Protein AF-A0A257XAN6-F1 (afdb_monomer_lite)

Structure (mmCIF, N/CA/C/O backbone):
data_AF-A0A257XAN6-F1
#
_entry.id   AF-A0A257XAN6-F1
#
loop_
_atom_site.group_PDB
_atom_site.id
_atom_site.type_symbol
_atom_site.label_atom_id
_atom_site.label_alt_id
_atom_site.label_comp_id
_atom_site.label_asym_id
_atom_site.label_entity_id
_atom_site.label_seq_id
_atom_site.pdbx_PDB_ins_code
_atom_site.Cartn_x
_atom_site.Cartn_y
_atom_site.Cartn_z
_atom_site.occupancy
_atom_site.B_iso_or_equiv
_atom_site.auth_seq_id
_atom_site.auth_comp_id
_atom_site.auth_asym_id
_atom_site.auth_atom_id
_atom_site.pdbx_PDB_model_num
ATOM 1 N N . ALA A 1 1 ? 48.485 -15.448 13.677 1.00 29.69 1 ALA A N 1
ATOM 2 C CA . ALA A 1 1 ? 48.080 -14.573 14.797 1.00 29.69 1 ALA A CA 1
ATOM 3 C C . ALA A 1 1 ? 47.395 -13.347 14.202 1.00 29.69 1 ALA A C 1
ATOM 5 O O . ALA A 1 1 ? 47.838 -12.894 13.157 1.00 29.69 1 ALA A O 1
ATOM 6 N N . GLY A 1 2 ? 46.255 -12.957 14.774 1.00 31.42 2 GLY A N 1
ATOM 7 C CA . GLY A 1 2 ? 45.125 -12.312 14.095 1.00 31.42 2 GLY A CA 1
ATOM 8 C C . GLY A 1 2 ? 45.386 -10.984 13.381 1.00 31.42 2 GLY A C 1
ATOM 9 O O . GLY A 1 2 ? 46.049 -10.097 13.910 1.00 31.42 2 GLY A O 1
ATOM 10 N N . ALA A 1 3 ? 44.774 -10.857 12.202 1.00 26.64 3 ALA A N 1
ATOM 11 C CA . ALA A 1 3 ? 44.503 -9.588 11.547 1.00 26.64 3 ALA A CA 1
ATOM 12 C C . ALA A 1 3 ? 43.087 -9.138 11.937 1.00 26.64 3 ALA A C 1
ATOM 14 O O . ALA A 1 3 ? 42.135 -9.912 11.844 1.00 26.64 3 ALA A O 1
ATOM 15 N N . HIS A 1 4 ? 42.993 -7.905 12.428 1.00 28.72 4 HIS A N 1
ATOM 16 C CA . HIS A 1 4 ? 41.747 -7.206 12.709 1.00 28.72 4 HIS A CA 1
ATOM 17 C C . HIS A 1 4 ? 41.040 -6.858 11.393 1.00 28.72 4 HIS A C 1
ATOM 19 O O . HIS A 1 4 ? 41.657 -6.295 10.491 1.00 28.72 4 HIS A O 1
ATOM 25 N N . ASP A 1 5 ? 39.762 -7.217 11.308 1.00 34.12 5 ASP A N 1
ATOM 26 C CA . ASP A 1 5 ? 38.887 -7.017 10.154 1.00 34.12 5 ASP A CA 1
ATOM 27 C C . ASP A 1 5 ? 37.925 -5.859 10.462 1.00 34.12 5 ASP A C 1
ATOM 29 O O . ASP A 1 5 ? 36.905 -6.032 11.134 1.00 34.12 5 ASP A O 1
ATOM 33 N N . ASP A 1 6 ? 38.298 -4.654 10.031 1.00 30.48 6 ASP A N 1
ATOM 34 C CA . ASP A 1 6 ? 37.463 -3.456 10.110 1.00 30.48 6 ASP A CA 1
ATOM 35 C C . ASP A 1 6 ? 36.665 -3.304 8.805 1.00 30.48 6 ASP A C 1
ATOM 37 O O . ASP A 1 6 ? 37.135 -2.732 7.825 1.00 30.48 6 ASP A O 1
ATOM 41 N N . GLY A 1 7 ? 35.433 -3.819 8.805 1.00 32.09 7 GLY A N 1
ATOM 42 C CA . GLY A 1 7 ? 34.214 -3.083 8.426 1.00 32.09 7 GLY A CA 1
ATOM 43 C C . GLY A 1 7 ? 34.087 -2.364 7.073 1.00 32.09 7 GLY A C 1
ATOM 44 O O . GLY A 1 7 ? 33.087 -1.679 6.877 1.00 32.09 7 GLY A O 1
ATOM 45 N N . HIS A 1 8 ? 35.007 -2.515 6.125 1.00 29.38 8 HIS A N 1
ATOM 46 C CA . HIS A 1 8 ? 34.833 -2.076 4.742 1.00 29.38 8 HIS A CA 1
ATOM 47 C C . HIS A 1 8 ? 34.900 -3.296 3.830 1.00 29.38 8 HIS A C 1
ATOM 49 O O . HIS A 1 8 ? 35.955 -3.906 3.684 1.00 29.38 8 HIS A O 1
ATOM 55 N N . ILE A 1 9 ? 33.793 -3.637 3.163 1.00 35.91 9 ILE A N 1
ATOM 56 C CA . ILE A 1 9 ? 33.814 -4.615 2.069 1.00 35.91 9 ILE A CA 1
ATOM 57 C C . ILE A 1 9 ? 34.640 -4.010 0.920 1.00 35.91 9 ILE A C 1
ATOM 59 O O . ILE A 1 9 ? 34.123 -3.344 0.028 1.00 35.91 9 ILE A O 1
ATOM 63 N N . ARG A 1 10 ? 35.955 -4.232 0.957 1.00 45.22 10 ARG A N 1
ATOM 64 C CA . ARG A 1 10 ? 36.808 -4.351 -0.222 1.00 45.22 10 ARG A CA 1
ATOM 65 C C . ARG A 1 10 ? 37.057 -5.835 -0.428 1.00 45.22 10 ARG A C 1
ATOM 67 O O . ARG A 1 10 ? 37.973 -6.400 0.155 1.00 45.22 10 ARG A O 1
ATOM 74 N N . ILE A 1 11 ? 36.293 -6.443 -1.324 1.00 40.50 11 ILE A N 1
ATOM 75 C CA . ILE A 1 11 ? 36.810 -7.576 -2.088 1.00 40.50 11 ILE A CA 1
ATOM 76 C C . ILE A 1 11 ? 36.794 -7.149 -3.551 1.00 40.50 11 ILE A C 1
ATOM 78 O O . ILE A 1 11 ? 35.955 -7.554 -4.342 1.00 40.50 11 ILE A O 1
ATOM 82 N N . LEU A 1 12 ? 37.753 -6.290 -3.902 1.00 40.47 12 LEU A N 1
ATOM 83 C CA . LEU A 1 12 ? 38.371 -6.386 -5.215 1.00 40.47 12 LEU A CA 1
ATOM 84 C C . LEU A 1 12 ? 39.349 -7.562 -5.110 1.00 40.47 12 LEU A C 1
ATOM 86 O O . LEU A 1 12 ? 40.529 -7.370 -4.819 1.00 40.47 12 LEU A O 1
ATOM 90 N N . ARG A 1 13 ? 38.862 -8.799 -5.264 1.00 39.97 13 ARG A N 1
ATOM 91 C CA . ARG A 1 13 ? 39.770 -9.899 -5.588 1.00 39.97 13 ARG A CA 1
ATOM 92 C C . ARG A 1 13 ? 40.109 -9.704 -7.061 1.00 39.97 13 ARG A C 1
ATOM 94 O O . ARG A 1 13 ? 39.372 -10.145 -7.932 1.00 39.97 13 ARG A O 1
ATOM 101 N N . ILE A 1 14 ? 41.240 -9.058 -7.346 1.00 43.09 14 ILE A N 1
ATOM 102 C CA . ILE A 1 14 ? 41.960 -9.336 -8.593 1.00 43.09 14 ILE A CA 1
ATOM 103 C C . ILE A 1 14 ? 42.581 -10.723 -8.394 1.00 43.09 14 ILE A C 1
ATOM 105 O O . ILE A 1 14 ? 43.783 -10.872 -8.195 1.00 43.09 14 ILE A O 1
ATOM 109 N N . ALA A 1 15 ? 41.742 -11.757 -8.321 1.00 42.91 15 ALA A N 1
ATOM 110 C CA . ALA A 1 15 ? 42.213 -13.090 -8.612 1.00 42.91 15 ALA A CA 1
ATOM 111 C C . ALA A 1 15 ? 42.361 -13.085 -10.126 1.00 42.91 15 ALA A C 1
ATOM 113 O O . ALA A 1 15 ? 41.382 -13.241 -10.848 1.00 42.91 15 ALA A O 1
ATOM 114 N N . GLY A 1 16 ? 43.569 -12.795 -10.607 1.00 39.75 16 GLY A N 1
ATOM 115 C CA . GLY A 1 16 ? 43.889 -13.086 -11.988 1.00 39.75 16 GLY A CA 1
ATOM 116 C C . GLY A 1 16 ? 43.693 -14.584 -12.182 1.00 39.75 16 GLY A C 1
ATOM 117 O O . GLY A 1 16 ? 44.602 -15.364 -11.917 1.00 39.75 16 GLY A O 1
ATOM 118 N N . ASN A 1 17 ? 42.514 -14.995 -12.659 1.00 44.66 17 ASN A N 1
ATOM 119 C CA . ASN A 1 17 ? 42.446 -16.155 -13.536 1.00 44.66 17 ASN A CA 1
ATOM 120 C C . ASN A 1 17 ? 43.490 -15.883 -14.623 1.00 44.66 17 ASN A C 1
ATOM 122 O O . ASN A 1 17 ? 43.640 -14.722 -15.004 1.00 44.66 17 ASN A O 1
ATOM 126 N N . GLY A 1 18 ? 44.256 -16.885 -15.058 1.00 50.75 18 GLY A N 1
ATOM 127 C CA . GLY A 1 18 ? 45.495 -16.740 -15.851 1.00 50.75 18 GLY A CA 1
ATOM 128 C C . GLY A 1 18 ? 45.429 -15.944 -17.175 1.00 50.75 18 GLY A C 1
ATOM 129 O O . GLY A 1 18 ? 46.373 -15.990 -17.951 1.00 50.75 18 GLY A O 1
ATOM 130 N N . THR A 1 19 ? 44.338 -15.221 -17.427 1.00 57.00 19 THR A N 1
ATOM 131 C CA . THR A 1 19 ? 44.007 -14.314 -18.528 1.00 57.00 19 THR A CA 1
ATOM 132 C C . THR A 1 19 ? 43.848 -12.831 -18.119 1.00 57.00 19 THR A C 1
ATOM 134 O O . THR A 1 19 ? 43.706 -11.992 -19.002 1.00 57.00 19 THR A O 1
ATOM 137 N N . GLY A 1 20 ? 43.883 -12.466 -16.825 1.00 69.38 20 GLY A N 1
ATOM 138 C CA . GLY A 1 20 ? 43.840 -11.061 -16.361 1.00 69.38 20 GLY A CA 1
ATOM 139 C C . GLY A 1 20 ? 42.443 -10.435 -16.185 1.00 69.38 20 GLY A C 1
ATOM 140 O O . GLY A 1 20 ? 42.334 -9.212 -16.116 1.00 69.38 20 GLY A O 1
ATOM 141 N N . GLN A 1 21 ? 41.384 -11.247 -16.106 1.00 83.94 21 GLN A N 1
ATOM 142 C CA . GLN A 1 21 ? 39.997 -10.779 -15.946 1.00 83.94 21 GLN A CA 1
ATOM 143 C C . GLN A 1 21 ? 39.641 -10.456 -14.483 1.00 83.94 21 GLN A C 1
ATOM 145 O O . GLN A 1 21 ? 40.182 -11.050 -13.550 1.00 83.94 21 GLN A O 1
ATOM 150 N N . LEU A 1 22 ? 38.687 -9.546 -14.285 1.00 85.62 22 LEU A N 1
ATOM 151 C CA . LEU A 1 22 ? 38.092 -9.188 -13.000 1.00 85.62 22 LEU A CA 1
ATOM 152 C C . LEU A 1 22 ? 36.936 -10.137 -12.655 1.00 85.62 22 LEU A C 1
ATOM 154 O O . LEU A 1 22 ? 36.041 -10.361 -13.466 1.00 85.62 22 LEU A O 1
ATOM 158 N N . GLU A 1 23 ? 36.919 -10.649 -11.425 1.00 89.75 23 GLU A N 1
ATOM 159 C CA . GLU A 1 23 ? 35.791 -11.408 -10.886 1.00 89.75 23 GLU A CA 1
ATOM 160 C C . GLU A 1 23 ? 34.970 -10.531 -9.932 1.00 89.75 23 GLU A C 1
ATOM 162 O O . GLU A 1 23 ? 35.456 -10.092 -8.888 1.00 89.75 23 GLU A O 1
ATOM 167 N N . MET A 1 24 ? 33.714 -10.268 -10.297 1.00 90.12 24 MET A N 1
ATOM 168 C CA . MET A 1 24 ? 32.764 -9.522 -9.470 1.00 90.12 24 MET A CA 1
ATOM 169 C C . MET A 1 24 ? 31.645 -10.435 -8.993 1.00 90.12 24 MET A C 1
ATOM 171 O O . MET A 1 24 ? 30.855 -10.915 -9.796 1.00 90.12 24 MET A O 1
ATOM 175 N N . LEU A 1 25 ? 31.557 -10.652 -7.684 1.00 86.81 25 LEU A N 1
ATOM 176 C CA . LEU A 1 25 ? 30.533 -11.503 -7.088 1.00 86.81 25 LEU A CA 1
ATOM 177 C C . LEU A 1 25 ? 29.657 -10.669 -6.159 1.00 86.81 25 LEU A C 1
ATOM 179 O O . LEU A 1 25 ? 30.062 -10.274 -5.065 1.00 86.81 25 LEU A O 1
ATOM 183 N N . SER A 1 26 ? 28.432 -10.431 -6.599 1.00 82.62 26 SER A N 1
ATOM 184 C CA . SER A 1 26 ? 27.385 -9.815 -5.799 1.00 82.62 26 SER A CA 1
ATOM 185 C C . SER A 1 26 ? 26.788 -10.849 -4.855 1.00 82.62 26 SER A C 1
ATOM 187 O O . SER A 1 26 ? 26.396 -11.940 -5.269 1.00 82.62 26 SER A O 1
ATOM 189 N N . SER A 1 27 ? 26.685 -10.499 -3.575 1.00 66.19 27 SER A N 1
ATOM 190 C CA . SER A 1 27 ? 25.972 -11.299 -2.581 1.00 66.19 27 SER A CA 1
ATOM 191 C C . SER A 1 27 ? 25.298 -10.391 -1.555 1.00 66.19 27 SER A C 1
ATOM 193 O O . SER A 1 27 ? 25.796 -9.316 -1.226 1.00 66.19 27 SER A O 1
ATOM 195 N N . GLY A 1 28 ? 24.162 -10.831 -1.022 1.00 62.66 28 GLY A N 1
ATOM 196 C CA . GLY A 1 28 ? 23.519 -10.167 0.109 1.00 62.66 28 GLY A CA 1
ATOM 197 C C . GLY A 1 28 ? 22.770 -8.877 -0.236 1.00 62.66 28 GLY A C 1
ATOM 198 O O . GLY A 1 28 ? 22.041 -8.797 -1.221 1.00 62.66 28 GLY A O 1
ATOM 199 N N . SER A 1 29 ? 22.882 -7.889 0.658 1.00 67.94 29 SER A N 1
ATOM 200 C CA . SER A 1 29 ? 22.068 -6.667 0.677 1.00 67.94 29 SER A CA 1
ATOM 201 C C . SER A 1 29 ? 22.490 -5.601 -0.334 1.00 67.94 29 SER A C 1
ATOM 203 O O . SER A 1 29 ? 21.774 -4.612 -0.459 1.00 67.94 29 SER A O 1
ATOM 205 N N . GLN A 1 30 ? 23.615 -5.761 -1.037 1.00 81.44 30 GLN A N 1
ATOM 206 C CA . GLN A 1 30 ? 24.118 -4.852 -2.075 1.00 81.44 30 GLN A CA 1
ATOM 207 C C . GLN A 1 30 ? 24.835 -5.657 -3.169 1.00 81.44 30 GLN A C 1
ATOM 209 O O . GLN A 1 30 ? 25.469 -6.671 -2.892 1.00 81.44 30 GLN A O 1
ATOM 214 N N . MET A 1 31 ? 24.748 -5.199 -4.414 1.00 87.25 31 MET A N 1
ATOM 215 C CA . MET A 1 31 ? 25.455 -5.761 -5.563 1.00 87.25 31 MET A CA 1
ATOM 216 C C . MET A 1 31 ? 26.828 -5.111 -5.752 1.00 87.25 31 MET A C 1
ATOM 218 O O . MET A 1 31 ?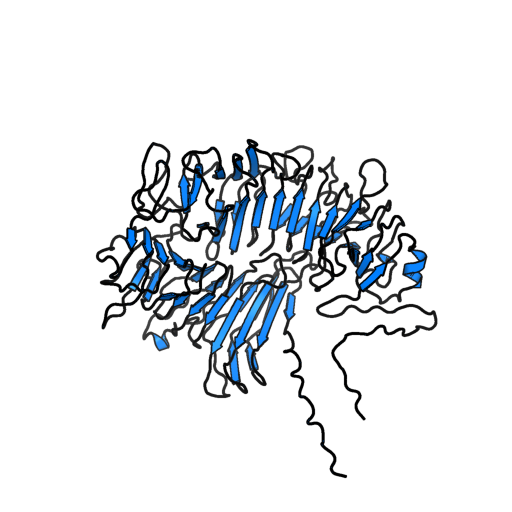 27.048 -3.961 -5.370 1.00 87.25 31 MET A O 1
ATOM 222 N N . SER A 1 32 ? 27.763 -5.818 -6.381 1.00 90.19 32 SER A N 1
ATOM 223 C CA . SER A 1 32 ? 29.028 -5.230 -6.821 1.00 90.19 32 SER A CA 1
ATOM 224 C C . SER A 1 32 ? 28.770 -4.185 -7.914 1.00 90.19 32 SER A C 1
ATOM 226 O O . SER A 1 32 ? 27.924 -4.391 -8.779 1.00 90.19 32 SER A O 1
ATOM 228 N N . LEU A 1 33 ? 29.489 -3.061 -7.889 1.00 90.88 33 LEU A N 1
ATOM 229 C CA . LEU A 1 33 ? 29.314 -1.958 -8.842 1.00 90.88 33 LEU A CA 1
ATOM 230 C C . LEU A 1 33 ? 30.589 -1.747 -9.660 1.00 90.88 33 LEU A C 1
ATOM 232 O O . LEU A 1 33 ? 31.654 -1.510 -9.091 1.00 90.88 33 LEU A O 1
ATOM 236 N N . PHE A 1 34 ? 30.458 -1.762 -10.984 1.00 92.94 34 PHE A N 1
ATOM 237 C CA . PHE A 1 34 ? 31.485 -1.328 -11.921 1.00 92.94 34 PHE A CA 1
ATOM 238 C C . PHE A 1 34 ? 31.079 0.016 -12.521 1.00 92.94 34 PHE A C 1
ATOM 240 O O . PHE A 1 34 ? 29.974 0.153 -13.038 1.00 92.94 34 PHE A O 1
ATOM 247 N N . ARG A 1 35 ? 31.954 1.020 -12.438 1.00 91.94 35 ARG A N 1
ATOM 248 C CA . ARG A 1 35 ? 31.677 2.381 -12.920 1.00 91.94 35 ARG A CA 1
ATOM 249 C C . ARG A 1 35 ? 32.266 2.554 -14.317 1.00 91.94 35 ARG A C 1
ATOM 251 O O . ARG A 1 35 ? 33.432 2.233 -14.528 1.00 91.94 35 ARG A O 1
ATOM 258 N N . MET A 1 36 ? 31.473 3.083 -15.243 1.00 92.56 36 MET A N 1
ATOM 259 C CA . MET A 1 36 ? 31.844 3.335 -16.637 1.00 92.56 36 MET A CA 1
ATOM 260 C C . MET A 1 36 ? 31.980 4.849 -16.867 1.00 92.56 36 MET A C 1
ATOM 262 O O . MET A 1 36 ? 31.014 5.496 -17.283 1.00 92.56 36 MET A O 1
ATOM 266 N N . PRO A 1 37 ? 33.152 5.444 -16.564 1.00 89.38 37 PRO A N 1
ATOM 267 C CA . PRO A 1 37 ? 33.345 6.897 -16.573 1.00 89.38 37 PRO A CA 1
ATOM 268 C C . PRO A 1 37 ? 33.349 7.540 -17.965 1.00 89.38 37 PRO A C 1
ATOM 270 O O . PRO A 1 37 ? 33.316 8.763 -18.075 1.00 89.38 37 PRO A O 1
ATOM 273 N N . SER A 1 38 ? 33.418 6.749 -19.036 1.00 87.56 38 SER A N 1
ATOM 274 C CA . SER A 1 38 ? 33.465 7.244 -20.411 1.00 87.56 38 SER A CA 1
ATOM 275 C C . SER A 1 38 ? 32.406 6.563 -21.275 1.00 87.56 38 SER A C 1
ATOM 277 O O . SER A 1 38 ? 32.022 5.423 -21.030 1.00 87.56 38 SER A O 1
ATOM 279 N N . GLY A 1 39 ? 31.958 7.236 -22.336 1.00 80.81 39 GLY A N 1
ATOM 280 C CA . GLY A 1 39 ? 31.105 6.617 -23.360 1.00 80.81 39 GLY A CA 1
ATOM 281 C C . GLY A 1 39 ? 31.861 5.660 -24.294 1.00 80.81 39 GLY A C 1
ATOM 282 O O . GLY A 1 39 ? 31.268 5.111 -25.215 1.00 80.81 39 GLY A O 1
ATOM 283 N N . ALA A 1 40 ? 33.171 5.471 -24.084 1.00 85.38 40 ALA A N 1
ATOM 284 C CA . ALA A 1 40 ? 34.053 4.711 -24.969 1.00 85.38 40 ALA A CA 1
ATOM 285 C C . ALA A 1 40 ? 34.150 3.214 -24.621 1.00 85.38 40 ALA A C 1
ATOM 287 O O . ALA A 1 40 ? 34.822 2.469 -25.331 1.00 85.38 40 ALA A O 1
ATOM 288 N N . PHE A 1 41 ? 33.503 2.754 -23.545 1.00 91.12 41 PHE A N 1
ATOM 289 C CA . PHE A 1 41 ? 33.459 1.326 -23.224 1.00 91.12 41 PHE A CA 1
ATOM 290 C C . PHE A 1 41 ? 32.741 0.556 -24.334 1.00 91.12 41 PHE A C 1
ATOM 292 O O . PHE A 1 41 ? 31.617 0.891 -24.706 1.00 91.12 41 PHE A O 1
ATOM 299 N N . THR A 1 42 ? 33.393 -0.481 -24.854 1.00 93.94 42 THR A N 1
ATOM 300 C CA . THR A 1 42 ? 32.860 -1.342 -25.913 1.00 93.94 42 THR A CA 1
ATOM 301 C C . THR A 1 42 ? 32.439 -2.698 -25.353 1.00 93.94 42 THR A C 1
ATOM 303 O O . THR A 1 42 ? 32.918 -3.123 -24.298 1.00 93.94 42 THR A O 1
ATOM 306 N N . GLN A 1 43 ? 31.591 -3.416 -26.093 1.00 95.56 43 GLN A N 1
ATOM 307 C CA . GLN A 1 43 ? 31.203 -4.788 -25.758 1.00 95.56 43 GLN A CA 1
ATOM 308 C C . GLN A 1 43 ? 32.425 -5.700 -25.559 1.00 95.56 43 GLN A C 1
ATOM 310 O O . GLN A 1 43 ? 32.537 -6.372 -24.536 1.00 95.56 43 GLN A O 1
ATOM 315 N N . ALA A 1 44 ? 33.370 -5.672 -26.505 1.00 94.44 44 ALA A N 1
ATOM 316 C CA . ALA A 1 44 ? 34.574 -6.499 -26.461 1.00 94.44 44 ALA A CA 1
ATOM 317 C C . ALA A 1 44 ? 35.437 -6.209 -25.224 1.00 94.44 44 ALA A C 1
ATOM 319 O O . ALA A 1 44 ? 36.010 -7.125 -24.637 1.00 94.44 44 ALA A O 1
ATOM 320 N N . TYR A 1 45 ? 35.514 -4.944 -24.796 1.00 93.44 45 TYR A N 1
ATOM 321 C CA . TYR A 1 45 ? 36.210 -4.602 -23.561 1.00 93.44 45 TYR A CA 1
ATOM 322 C C . TYR A 1 45 ? 35.540 -5.260 -22.352 1.00 93.44 45 TYR A C 1
ATOM 324 O O . TYR A 1 45 ? 36.223 -5.922 -21.580 1.00 93.44 45 TYR A O 1
ATOM 332 N N . LEU A 1 46 ? 34.220 -5.115 -22.188 1.00 94.19 46 LEU A N 1
ATOM 333 C CA . LEU A 1 46 ? 33.512 -5.630 -21.009 1.00 94.19 46 LEU A CA 1
ATOM 334 C C . LEU A 1 46 ? 33.524 -7.166 -20.952 1.00 94.19 46 LEU A C 1
ATOM 336 O O . LEU A 1 46 ? 33.716 -7.731 -19.879 1.00 94.19 46 LEU A O 1
ATOM 340 N N . GLN A 1 47 ? 33.401 -7.838 -22.099 1.00 93.81 47 GLN A N 1
ATOM 341 C CA . GLN A 1 47 ? 33.534 -9.297 -22.206 1.00 93.81 47 GLN A CA 1
ATOM 342 C C . GLN A 1 47 ? 34.910 -9.789 -21.752 1.00 93.81 47 GLN A C 1
ATOM 344 O O . GLN A 1 47 ? 35.015 -10.769 -21.020 1.00 93.81 47 GLN A O 1
ATOM 349 N N . ASN A 1 48 ? 35.970 -9.093 -22.167 1.00 91.00 48 ASN A N 1
ATOM 350 C CA . ASN A 1 48 ? 37.328 -9.450 -21.777 1.00 91.00 48 ASN A CA 1
ATOM 351 C C . ASN A 1 48 ? 37.636 -9.035 -20.336 1.00 91.00 48 ASN A C 1
ATOM 353 O O . ASN A 1 48 ? 38.422 -9.704 -19.673 1.00 91.00 48 ASN A O 1
ATOM 357 N N . ALA A 1 49 ? 37.021 -7.960 -19.841 1.00 89.75 49 ALA A N 1
ATOM 358 C CA . ALA A 1 49 ? 37.266 -7.436 -18.507 1.00 89.75 49 ALA A CA 1
ATOM 359 C C . ALA A 1 49 ? 36.690 -8.326 -17.403 1.00 89.75 49 ALA A C 1
ATOM 361 O O . ALA A 1 49 ? 37.279 -8.360 -16.329 1.00 89.75 49 ALA A O 1
ATOM 362 N N . PHE A 1 50 ? 35.584 -9.039 -17.633 1.00 93.12 50 PHE A N 1
ATOM 363 C CA . PHE A 1 50 ? 34.915 -9.824 -16.592 1.00 93.12 50 PHE A CA 1
ATOM 364 C C . PHE A 1 50 ? 35.054 -11.332 -16.779 1.00 93.12 50 PHE A C 1
ATOM 366 O O . PHE A 1 50 ? 34.955 -11.852 -17.886 1.00 93.12 50 PHE A O 1
ATOM 373 N N . SER A 1 51 ? 35.217 -12.051 -15.667 1.00 92.12 51 SER A N 1
ATOM 374 C CA . SER A 1 51 ? 35.114 -13.512 -15.665 1.00 92.12 51 SER A CA 1
ATOM 375 C C . SER A 1 51 ? 33.676 -13.960 -15.948 1.00 92.12 51 SER A C 1
ATOM 377 O O . SER A 1 51 ? 32.726 -13.267 -15.582 1.00 92.12 51 SER A O 1
ATOM 379 N N . SER A 1 52 ? 33.499 -15.165 -16.495 1.00 92.12 52 SER A N 1
ATOM 380 C CA . SER A 1 52 ? 32.183 -15.747 -16.822 1.00 92.12 52 SER A CA 1
ATOM 381 C C . SER A 1 52 ? 31.241 -15.941 -15.628 1.00 92.12 52 SER A C 1
ATOM 383 O O . SER A 1 52 ? 30.063 -16.205 -15.825 1.00 92.12 52 SER A O 1
ATOM 385 N N . ASN A 1 53 ? 31.734 -15.826 -14.393 1.00 91.25 53 ASN A N 1
ATOM 386 C CA . ASN A 1 53 ? 30.918 -15.922 -13.179 1.00 91.25 53 ASN A CA 1
ATOM 387 C C . ASN A 1 53 ? 30.470 -14.554 -12.653 1.00 91.25 53 ASN A C 1
ATOM 389 O O . ASN A 1 53 ? 29.701 -14.490 -11.693 1.00 91.25 53 ASN A O 1
ATOM 393 N N . SER A 1 54 ? 30.956 -13.466 -13.253 1.00 93.62 54 SER A N 1
ATOM 394 C CA . SER A 1 54 ? 30.765 -12.129 -12.711 1.00 93.62 54 SER A CA 1
ATOM 395 C C . SER A 1 54 ? 29.324 -11.639 -12.837 1.00 93.62 54 SER A C 1
ATOM 397 O O . SER A 1 54 ? 28.673 -11.867 -13.857 1.00 93.62 54 SER A O 1
ATOM 399 N N . ASN A 1 55 ? 28.852 -10.923 -11.818 1.00 92.44 55 ASN A N 1
ATOM 400 C CA . ASN A 1 55 ? 27.567 -10.229 -11.794 1.00 92.44 55 ASN A CA 1
ATOM 401 C C . ASN A 1 55 ? 27.636 -8.927 -10.979 1.00 92.44 55 ASN A C 1
ATOM 403 O O . ASN A 1 55 ? 28.554 -8.694 -10.187 1.00 92.44 55 ASN A O 1
ATOM 407 N N . GLY A 1 56 ? 26.626 -8.076 -11.148 1.00 92.75 56 GLY A N 1
ATOM 408 C CA . GLY A 1 56 ? 26.506 -6.827 -10.402 1.00 92.75 56 GLY A CA 1
ATOM 409 C C . GLY A 1 56 ? 25.805 -5.740 -11.196 1.00 92.75 56 GLY A C 1
ATOM 410 O O . GLY A 1 56 ? 24.894 -6.021 -11.967 1.00 92.75 56 GLY A O 1
ATOM 411 N N . VAL A 1 57 ? 26.236 -4.496 -11.012 1.00 93.38 57 VAL A N 1
ATOM 412 C CA . VAL A 1 57 ? 25.741 -3.321 -11.733 1.00 93.38 57 VAL A CA 1
ATOM 413 C C . VAL A 1 57 ? 26.849 -2.761 -12.622 1.00 93.38 57 VAL A C 1
ATOM 415 O O . VAL A 1 57 ? 27.940 -2.455 -12.138 1.00 93.38 57 VAL A O 1
ATOM 418 N N . LEU A 1 58 ? 26.543 -2.571 -13.902 1.00 94.25 58 LEU A N 1
ATOM 419 C CA . LEU A 1 58 ? 27.269 -1.717 -14.836 1.00 94.25 58 LEU A CA 1
ATOM 420 C C . LEU A 1 58 ? 26.686 -0.305 -14.725 1.00 94.25 58 LEU A C 1
ATOM 422 O O . LEU A 1 58 ? 25.591 -0.021 -15.206 1.00 94.25 58 LEU A O 1
ATOM 426 N N . GLY A 1 59 ? 27.389 0.567 -14.012 1.00 93.44 59 GLY A N 1
ATOM 427 C CA . GLY A 1 59 ? 26.952 1.923 -13.718 1.00 93.44 59 GLY A CA 1
ATOM 428 C C . GLY A 1 59 ? 27.515 2.932 -14.708 1.00 93.44 59 GLY A C 1
ATOM 429 O O . GLY A 1 59 ? 28.713 3.218 -14.679 1.00 93.44 59 GLY A O 1
ATOM 430 N N . LEU A 1 60 ? 26.656 3.507 -15.545 1.00 94.25 60 LEU A N 1
ATOM 431 C CA . LEU A 1 60 ? 27.028 4.563 -16.481 1.00 94.25 60 LEU A CA 1
ATOM 432 C C . LEU A 1 60 ? 27.348 5.860 -15.734 1.00 94.25 60 LEU A C 1
ATOM 434 O O . LEU A 1 60 ? 26.546 6.308 -14.916 1.00 94.25 60 LEU A O 1
ATOM 438 N N . GLU A 1 61 ? 28.471 6.504 -16.062 1.00 92.81 61 GLU A N 1
ATOM 439 C CA . GLU A 1 61 ? 28.772 7.877 -15.612 1.00 92.81 61 GLU A CA 1
ATOM 440 C C . GLU A 1 61 ? 28.887 8.879 -16.762 1.00 92.81 61 GLU A C 1
ATOM 442 O O . GLU A 1 61 ? 29.067 10.075 -16.523 1.00 92.81 61 GLU A O 1
ATOM 447 N N . ALA A 1 62 ? 28.715 8.404 -17.991 1.00 92.50 62 ALA A N 1
ATOM 448 C CA . ALA A 1 62 ? 28.605 9.175 -19.219 1.00 92.50 62 ALA A CA 1
ATOM 449 C C . ALA A 1 62 ? 27.525 8.539 -20.111 1.00 92.50 62 ALA A C 1
ATOM 451 O O . ALA A 1 62 ? 27.105 7.407 -19.862 1.00 92.50 62 ALA A O 1
ATOM 452 N N . THR A 1 63 ? 27.069 9.258 -21.137 1.00 93.50 63 THR A N 1
ATOM 453 C CA . THR A 1 63 ? 26.190 8.675 -22.161 1.00 93.50 63 THR A CA 1
ATOM 454 C C . THR A 1 63 ? 26.920 7.553 -22.891 1.00 93.50 63 THR A C 1
ATOM 456 O O . THR A 1 63 ? 28.066 7.732 -23.311 1.00 93.50 63 THR A O 1
ATOM 459 N N . LEU A 1 64 ? 26.258 6.408 -23.053 1.00 95.31 64 LEU A N 1
ATOM 460 C CA . LEU A 1 64 ? 26.804 5.253 -23.754 1.00 95.31 64 LEU A CA 1
ATOM 461 C C . LEU A 1 64 ? 26.025 5.001 -25.047 1.00 95.31 64 LEU A C 1
ATOM 463 O O . LEU A 1 64 ? 24.848 4.655 -25.007 1.00 95.31 64 LEU A O 1
ATOM 467 N N . ALA A 1 65 ? 26.711 5.146 -26.180 1.00 94.50 65 ALA A N 1
ATOM 468 C CA . ALA A 1 65 ? 26.148 4.930 -27.515 1.00 94.50 65 ALA A CA 1
ATOM 469 C C . ALA A 1 65 ? 26.545 3.576 -28.134 1.00 94.50 65 ALA A C 1
ATOM 471 O O . ALA A 1 65 ? 26.045 3.207 -29.192 1.00 94.50 65 ALA A O 1
ATOM 472 N N . ASN A 1 66 ? 27.451 2.831 -27.492 1.00 93.94 66 ASN A N 1
ATOM 473 C CA . ASN A 1 66 ? 27.864 1.515 -27.971 1.00 93.94 66 ASN A CA 1
ATOM 474 C C . ASN A 1 66 ? 26.799 0.464 -27.636 1.00 93.94 66 ASN A C 1
ATOM 476 O O . ASN A 1 66 ? 26.368 0.355 -26.483 1.00 93.94 66 ASN A O 1
ATOM 480 N N . ASN A 1 67 ? 26.431 -0.350 -28.630 1.00 94.31 67 ASN A N 1
ATOM 481 C CA . ASN A 1 67 ? 25.581 -1.516 -28.404 1.00 94.31 67 ASN A CA 1
ATOM 482 C C . ASN A 1 67 ? 26.284 -2.459 -27.418 1.00 94.31 67 ASN A C 1
ATOM 484 O O . ASN A 1 67 ? 27.465 -2.783 -27.579 1.00 94.31 67 ASN A O 1
ATOM 488 N N . LEU A 1 68 ? 25.546 -2.880 -26.397 1.00 96.56 68 LEU A N 1
ATOM 489 C CA . LEU A 1 68 ? 25.980 -3.869 -25.422 1.00 96.56 68 LEU A CA 1
ATOM 490 C C . LEU A 1 68 ? 25.114 -5.110 -25.571 1.00 96.56 68 LEU A C 1
ATOM 492 O O . LEU A 1 68 ? 23.943 -5.002 -25.910 1.00 96.56 68 LEU A O 1
ATOM 496 N N . ASP A 1 69 ? 25.673 -6.267 -25.256 1.00 96.12 69 ASP A N 1
ATOM 497 C CA . ASP A 1 69 ? 24.943 -7.513 -25.073 1.00 96.12 69 ASP A CA 1
ATOM 498 C C . ASP A 1 69 ? 25.184 -8.007 -23.652 1.00 96.12 69 ASP A C 1
ATOM 500 O O . ASP A 1 69 ? 26.285 -8.464 -23.316 1.00 96.12 69 ASP A O 1
ATOM 504 N N . LEU A 1 70 ? 24.153 -7.872 -22.812 1.00 96.06 70 LEU A N 1
ATOM 505 C CA . LEU A 1 70 ? 24.233 -8.248 -21.408 1.00 96.06 70 LEU A CA 1
ATOM 506 C C . LEU A 1 70 ? 24.472 -9.746 -21.249 1.00 96.06 70 LEU A C 1
ATOM 508 O O . LEU A 1 70 ? 25.150 -10.120 -20.301 1.00 96.06 70 LEU A O 1
ATOM 512 N N . GLY A 1 71 ? 23.977 -10.589 -22.160 1.00 96.00 71 GLY A N 1
ATOM 513 C CA . GLY A 1 71 ? 24.107 -12.044 -22.091 1.00 96.00 71 GLY A CA 1
ATOM 514 C C . GLY A 1 71 ? 25.542 -12.534 -22.251 1.00 96.00 71 GLY A C 1
ATOM 515 O O . GLY A 1 71 ? 25.880 -13.611 -21.764 1.00 96.00 71 GLY A O 1
ATOM 516 N N . LEU A 1 72 ? 26.400 -11.725 -22.874 1.00 95.88 72 LEU A N 1
ATOM 517 C CA . LEU A 1 72 ? 27.807 -12.055 -23.087 1.00 95.88 72 LEU A CA 1
ATOM 518 C C . LEU A 1 72 ? 28.744 -11.433 -22.040 1.00 95.88 72 LEU A C 1
ATOM 520 O O . LEU A 1 72 ? 29.948 -11.676 -22.088 1.00 95.88 72 LEU A O 1
ATOM 524 N N . ILE A 1 73 ? 28.232 -10.610 -21.120 1.00 96.06 73 ILE A N 1
ATOM 525 C CA . ILE A 1 73 ? 29.039 -9.959 -20.083 1.00 96.06 73 ILE A CA 1
ATOM 526 C C . ILE A 1 73 ? 28.916 -10.748 -18.777 1.00 96.06 73 ILE A C 1
ATOM 528 O O . ILE A 1 73 ? 27.837 -10.861 -18.191 1.00 96.06 73 ILE A O 1
ATOM 532 N N . GLY A 1 74 ? 30.045 -11.270 -18.296 1.00 95.12 74 GLY A N 1
ATOM 533 C CA . GLY A 1 74 ? 30.097 -12.115 -17.106 1.00 95.12 74 GLY A CA 1
ATOM 534 C C . GLY A 1 74 ? 29.205 -13.348 -17.226 1.00 95.12 74 GLY A C 1
ATOM 535 O O . GLY A 1 74 ? 29.314 -14.090 -18.197 1.00 95.12 74 GLY A O 1
ATOM 536 N N . ASN A 1 75 ? 28.317 -13.559 -16.252 1.00 95.19 75 ASN A N 1
ATOM 537 C CA . ASN A 1 75 ? 27.326 -14.644 -16.288 1.00 95.19 75 ASN A CA 1
ATOM 538 C C . ASN A 1 75 ? 25.977 -14.233 -16.911 1.00 95.19 75 ASN A C 1
ATOM 540 O O . ASN A 1 75 ? 24.982 -14.944 -16.766 1.00 95.19 75 ASN A O 1
ATOM 544 N N . GLY A 1 76 ? 25.901 -13.050 -17.523 1.00 95.69 76 GLY A N 1
ATOM 545 C CA . GLY A 1 76 ? 24.679 -12.537 -18.127 1.00 95.69 76 GLY A CA 1
ATOM 546 C C . GLY A 1 76 ? 23.668 -11.906 -17.164 1.00 95.69 76 GLY A C 1
ATOM 547 O O . GLY A 1 76 ? 22.566 -11.559 -17.586 1.00 95.69 76 GLY A O 1
ATOM 548 N N . THR A 1 77 ? 23.990 -11.761 -15.873 1.00 94.12 77 THR A N 1
ATOM 549 C CA . THR A 1 77 ? 23.058 -11.230 -14.852 1.00 94.12 77 THR A CA 1
ATOM 550 C C . THR A 1 77 ? 23.390 -9.818 -14.369 1.00 94.12 77 THR A C 1
ATOM 552 O O . THR A 1 77 ? 22.844 -9.361 -13.364 1.00 94.12 77 THR A O 1
ATOM 555 N N . PHE A 1 78 ? 24.254 -9.099 -15.088 1.00 94.31 78 PHE A N 1
ATOM 556 C CA . PHE A 1 78 ? 24.511 -7.693 -14.803 1.00 94.31 78 PHE A CA 1
ATOM 557 C C . PHE A 1 78 ? 23.262 -6.830 -15.010 1.00 94.31 78 PHE A C 1
ATOM 559 O O . PHE A 1 78 ? 22.539 -6.981 -15.993 1.00 94.31 78 PHE A O 1
ATOM 566 N N . PHE A 1 79 ? 23.055 -5.893 -14.090 1.00 94.75 79 PHE A N 1
ATOM 567 C CA . PHE A 1 79 ? 22.141 -4.772 -14.248 1.00 94.75 79 PHE A CA 1
ATOM 568 C C . PHE A 1 79 ? 22.851 -3.628 -14.963 1.00 94.75 79 PHE A C 1
ATOM 570 O O . PHE A 1 79 ? 23.994 -3.316 -14.637 1.00 94.75 79 PHE A O 1
ATOM 577 N N . LEU A 1 80 ? 22.168 -2.959 -15.885 1.00 95.75 80 LEU A N 1
ATOM 578 C CA . LEU A 1 80 ? 22.602 -1.673 -16.422 1.00 95.75 80 LEU A CA 1
ATOM 579 C C . LEU A 1 80 ? 21.943 -0.552 -15.614 1.00 95.75 80 LEU A C 1
ATOM 581 O O . LEU A 1 80 ? 20.726 -0.550 -15.451 1.00 95.75 80 LEU A O 1
ATOM 585 N N . GLY A 1 81 ? 22.720 0.406 -15.114 1.00 94.50 81 GLY A N 1
ATOM 586 C CA . GLY A 1 81 ? 22.215 1.509 -14.291 1.00 94.50 81 GLY A CA 1
ATOM 587 C C . GLY A 1 81 ? 22.986 2.811 -14.494 1.00 94.50 81 GLY A C 1
ATOM 588 O O . GLY A 1 81 ? 23.863 2.902 -15.352 1.00 94.50 81 GLY A O 1
ATOM 589 N N . SER A 1 82 ? 22.684 3.822 -13.682 1.00 92.69 82 SER A N 1
ATOM 590 C CA . SER A 1 82 ? 23.327 5.144 -13.736 1.00 92.69 82 SER A CA 1
ATOM 591 C C . SER A 1 82 ? 23.968 5.507 -12.398 1.00 92.69 82 SER A C 1
ATOM 593 O O . SER A 1 82 ? 23.366 5.297 -11.346 1.00 92.69 82 SER A O 1
ATOM 595 N N . VAL A 1 83 ? 25.164 6.096 -12.427 1.00 89.94 83 VAL A N 1
ATOM 596 C CA . VAL A 1 83 ? 25.914 6.520 -11.236 1.00 89.94 83 VAL A CA 1
ATOM 597 C C . VAL A 1 83 ? 26.222 8.015 -11.318 1.00 89.94 83 VAL A C 1
ATOM 599 O O . VAL A 1 83 ? 26.631 8.535 -12.355 1.00 89.94 83 VAL A O 1
ATOM 602 N N . GLY A 1 84 ? 26.047 8.721 -10.198 1.00 87.00 84 GLY A N 1
ATOM 603 C CA . GLY A 1 84 ? 26.451 10.122 -10.023 1.00 87.00 84 GLY A CA 1
ATOM 604 C C . GLY A 1 84 ? 25.486 11.162 -10.606 1.00 87.00 84 GLY A C 1
ATOM 605 O O . GLY A 1 84 ? 25.234 12.168 -9.952 1.00 87.00 84 GLY A O 1
ATOM 606 N N . ALA A 1 85 ? 24.898 10.912 -11.776 1.00 90.69 85 ALA A N 1
ATOM 607 C CA . ALA A 1 85 ? 23.850 11.739 -12.388 1.00 90.69 85 ALA A CA 1
ATOM 608 C C . ALA A 1 85 ? 22.936 10.878 -13.274 1.00 90.69 85 ALA A C 1
ATOM 610 O O . ALA A 1 85 ? 23.254 9.716 -13.529 1.00 90.69 85 ALA A O 1
ATOM 611 N N . SER A 1 86 ? 21.815 11.428 -13.756 1.00 92.62 86 SER A N 1
ATOM 612 C CA . SER A 1 86 ? 21.015 10.742 -14.780 1.00 92.62 86 SER A CA 1
ATOM 613 C C . SER A 1 86 ? 21.849 10.577 -16.047 1.00 92.62 86 SER A C 1
ATOM 615 O O . SER A 1 86 ? 22.533 11.517 -16.476 1.00 92.62 86 SER A O 1
ATOM 617 N N . ARG A 1 87 ? 21.833 9.372 -16.619 1.00 94.12 87 ARG A N 1
ATOM 618 C CA . ARG A 1 87 ? 22.651 8.998 -17.780 1.00 94.12 87 ARG A CA 1
ATOM 619 C C . ARG A 1 87 ? 21.824 8.289 -18.825 1.00 94.12 87 ARG A C 1
ATOM 621 O O . ARG A 1 87 ? 20.865 7.601 -18.503 1.00 94.12 87 ARG A O 1
ATOM 628 N N . GLN A 1 88 ? 22.236 8.464 -20.072 1.00 94.38 88 GLN A N 1
ATOM 629 C CA . GLN A 1 88 ? 21.541 7.924 -21.224 1.00 94.38 88 GLN A CA 1
ATOM 630 C C . GLN A 1 88 ? 22.279 6.718 -21.798 1.00 94.38 88 GLN A C 1
ATOM 632 O O . GLN A 1 88 ? 23.502 6.735 -21.963 1.00 94.38 88 GLN A O 1
ATOM 637 N N . TYR A 1 89 ? 21.509 5.695 -22.136 1.00 96.12 89 TYR A N 1
ATOM 638 C CA . TYR A 1 89 ? 21.911 4.644 -23.051 1.00 96.12 89 TYR A CA 1
ATOM 639 C C . TYR A 1 89 ? 21.265 4.935 -24.409 1.00 96.12 89 TYR A C 1
ATOM 641 O O . TYR A 1 89 ? 20.053 4.785 -24.556 1.00 96.12 89 TYR A O 1
ATOM 649 N N . SER A 1 90 ? 22.068 5.408 -25.368 1.00 94.56 90 SER A N 1
ATOM 650 C CA . SER A 1 90 ? 21.607 5.912 -26.674 1.00 94.56 90 SER A CA 1
ATOM 651 C C . SER A 1 90 ? 21.953 5.016 -27.859 1.00 94.56 90 SER A C 1
ATOM 653 O O . SER A 1 90 ? 21.849 5.414 -29.025 1.00 94.56 90 SER A O 1
ATOM 655 N N . ALA A 1 91 ? 22.385 3.795 -27.560 1.00 94.06 91 ALA A N 1
ATOM 656 C CA . ALA A 1 91 ? 22.667 2.786 -28.562 1.00 94.06 91 ALA A CA 1
ATOM 657 C C . ALA A 1 91 ? 21.396 2.411 -29.353 1.00 94.06 91 ALA A C 1
ATOM 659 O O . ALA A 1 91 ? 20.277 2.774 -28.987 1.00 94.06 91 ALA A O 1
ATOM 660 N N . THR A 1 92 ? 21.554 1.675 -30.451 1.00 92.75 92 THR A N 1
ATOM 661 C CA . THR A 1 92 ? 20.407 1.245 -31.279 1.00 92.75 92 THR A CA 1
ATOM 662 C C . THR A 1 92 ? 19.751 -0.030 -30.757 1.00 92.75 92 THR A C 1
ATOM 664 O O . THR A 1 92 ? 18.594 -0.295 -31.060 1.00 92.75 92 THR A O 1
ATOM 667 N N . ALA A 1 93 ? 20.475 -0.815 -29.958 1.00 92.56 93 ALA A N 1
ATOM 668 C CA . ALA A 1 93 ? 19.973 -2.039 -29.351 1.00 92.56 93 ALA A CA 1
ATOM 669 C C . ALA A 1 93 ? 20.731 -2.368 -28.063 1.00 92.56 93 ALA A C 1
ATOM 671 O O . ALA A 1 93 ? 21.919 -2.062 -27.934 1.00 92.56 93 ALA A O 1
ATOM 672 N N . LEU A 1 94 ? 20.044 -3.057 -27.153 1.00 96.38 94 LEU A N 1
ATOM 673 C CA . LEU A 1 94 ? 20.622 -3.742 -26.003 1.00 96.38 94 LEU A CA 1
ATOM 674 C C . LEU A 1 94 ? 20.366 -5.248 -26.159 1.00 96.38 94 LEU A C 1
ATOM 676 O O . LEU A 1 94 ? 19.225 -5.680 -26.328 1.00 96.38 94 LEU A O 1
ATOM 680 N N . GLY A 1 95 ? 21.418 -6.058 -26.102 1.00 95.88 95 GLY A N 1
ATOM 681 C CA . GLY A 1 95 ? 21.321 -7.514 -26.060 1.00 95.88 95 GLY A CA 1
ATOM 682 C C . GLY A 1 95 ? 20.866 -7.992 -24.683 1.00 95.88 95 GLY A C 1
ATOM 683 O O . GLY A 1 95 ? 21.256 -7.441 -23.648 1.00 95.88 95 GLY A O 1
ATOM 684 N N . VAL A 1 96 ? 19.980 -8.985 -24.686 1.00 96.44 96 VAL A N 1
ATOM 685 C CA . VAL A 1 96 ? 19.307 -9.500 -23.490 1.00 96.44 96 VAL A CA 1
ATOM 686 C C . VAL A 1 96 ? 20.261 -10.299 -22.600 1.00 96.44 96 VAL A C 1
ATOM 688 O O . VAL A 1 96 ? 21.148 -10.995 -23.080 1.00 96.44 96 VAL A O 1
ATOM 691 N N . GLY A 1 97 ? 20.071 -10.214 -21.283 1.00 96.38 97 GLY A N 1
ATOM 692 C CA . GLY A 1 97 ? 20.834 -10.996 -20.315 1.00 96.38 97 GLY A CA 1
ATOM 693 C C . GLY A 1 97 ? 20.369 -12.451 -20.193 1.00 96.38 97 GLY A C 1
ATOM 694 O O . GLY A 1 97 ? 19.361 -12.874 -20.765 1.00 96.38 97 GLY A O 1
ATOM 695 N N . ALA A 1 98 ? 21.065 -13.207 -19.344 1.00 94.62 98 ALA A N 1
ATOM 696 C CA . ALA A 1 98 ? 20.735 -14.592 -19.022 1.00 94.62 98 ALA A CA 1
ATOM 697 C C . ALA A 1 98 ? 19.284 -14.739 -18.522 1.00 94.62 98 ALA A C 1
ATOM 699 O O . ALA A 1 98 ? 18.803 -13.939 -17.705 1.00 94.62 98 ALA A O 1
ATOM 700 N N . GLY A 1 99 ? 18.604 -15.786 -19.001 1.00 93.12 99 GLY A N 1
ATOM 701 C CA . GLY A 1 99 ? 17.191 -16.066 -18.717 1.00 93.12 99 GLY A CA 1
ATOM 702 C C . GLY A 1 99 ? 16.195 -15.250 -19.550 1.00 93.12 99 GLY A C 1
ATOM 703 O O . GLY A 1 99 ? 15.033 -15.172 -19.157 1.00 93.12 99 GLY A O 1
ATOM 704 N N . ASN A 1 100 ? 16.646 -14.640 -20.655 1.00 94.69 100 ASN A N 1
ATOM 705 C CA . ASN A 1 100 ? 15.879 -13.721 -21.506 1.00 94.69 100 ASN A CA 1
ATOM 706 C C . ASN A 1 100 ? 15.320 -12.530 -20.712 1.00 94.69 100 ASN A C 1
ATOM 708 O O . ASN A 1 100 ? 14.142 -12.192 -20.821 1.00 94.69 100 ASN A O 1
ATOM 712 N N . ILE A 1 101 ? 16.162 -11.921 -19.866 1.00 95.44 101 ILE A N 1
ATOM 713 C CA . ILE A 1 101 ? 15.781 -10.781 -19.022 1.00 95.44 101 ILE A CA 1
ATOM 714 C C . ILE A 1 101 ? 16.726 -9.599 -19.244 1.00 95.44 101 ILE A C 1
ATOM 716 O O . ILE A 1 101 ? 17.937 -9.699 -19.025 1.00 95.44 101 ILE A O 1
ATOM 720 N N . TYR A 1 102 ? 16.149 -8.449 -19.581 1.00 97.44 102 TYR A N 1
ATOM 721 C CA . TYR A 1 102 ? 16.790 -7.147 -19.443 1.00 97.44 102 TYR A CA 1
ATOM 722 C C . TYR A 1 102 ? 16.769 -6.714 -17.980 1.00 97.44 102 TYR A C 1
ATOM 724 O O . TYR A 1 102 ? 15.703 -6.577 -17.387 1.00 97.44 102 TYR A O 1
ATOM 732 N N . ARG A 1 103 ? 17.945 -6.503 -17.389 1.00 95.38 103 ARG A N 1
ATOM 733 C CA . ARG A 1 103 ? 18.093 -6.069 -15.995 1.00 95.38 103 ARG A CA 1
ATOM 734 C C . ARG A 1 103 ? 18.537 -4.618 -15.988 1.00 95.38 103 ARG A C 1
ATOM 736 O O . ARG A 1 103 ? 19.652 -4.309 -16.401 1.00 95.38 103 ARG A O 1
ATOM 743 N N . LEU A 1 104 ? 17.647 -3.733 -15.567 1.00 96.38 104 LEU A N 1
ATOM 744 C CA . LEU A 1 104 ? 17.829 -2.289 -15.677 1.00 96.38 104 LEU A CA 1
ATOM 745 C C . LEU A 1 104 ? 17.681 -1.633 -14.308 1.00 96.38 104 LEU A C 1
ATOM 747 O O . LEU A 1 104 ? 16.977 -2.151 -13.452 1.00 96.38 104 LEU A O 1
ATOM 751 N N . GLY A 1 105 ? 18.299 -0.477 -14.107 1.00 91.88 105 GLY A N 1
ATOM 752 C CA . GLY A 1 105 ? 18.270 0.247 -12.839 1.00 91.88 105 GLY A CA 1
ATOM 753 C C . GLY A 1 105 ? 19.372 -0.188 -11.865 1.00 91.88 105 GLY A C 1
ATOM 754 O O . GLY A 1 105 ? 19.952 -1.267 -11.971 1.00 91.88 105 GLY A O 1
ATOM 755 N N . GLY A 1 106 ? 19.698 0.702 -10.925 1.00 85.06 106 GLY A N 1
ATOM 756 C CA . GLY A 1 106 ? 20.825 0.564 -9.997 1.00 85.06 106 GLY A CA 1
ATOM 757 C C . GLY A 1 106 ? 21.849 1.692 -10.141 1.00 85.06 106 GLY A C 1
ATOM 758 O O . GLY A 1 106 ? 21.682 2.596 -10.958 1.00 85.06 106 GLY A O 1
ATOM 759 N N . GLY A 1 107 ? 22.933 1.623 -9.362 1.00 72.50 107 GLY A N 1
ATOM 760 C CA . GLY A 1 107 ? 24.068 2.553 -9.479 1.00 72.50 107 GLY A CA 1
ATOM 761 C C . GLY A 1 107 ? 24.211 3.567 -8.338 1.00 72.50 107 GLY A C 1
ATOM 762 O O . GLY A 1 107 ? 24.667 4.685 -8.556 1.00 72.50 107 GLY A O 1
ATOM 763 N N . VAL A 1 108 ? 23.856 3.170 -7.107 1.00 69.62 108 VAL A N 1
ATOM 764 C CA . VAL A 1 108 ? 24.052 3.909 -5.829 1.00 69.62 108 VAL A CA 1
ATOM 765 C C . VAL A 1 108 ? 23.472 5.332 -5.754 1.00 69.62 108 VAL A C 1
ATOM 767 O O . VAL A 1 108 ? 23.677 6.013 -4.752 1.00 69.62 108 VAL A O 1
ATOM 770 N N . SER A 1 109 ? 22.737 5.798 -6.762 1.00 63.38 109 SER A N 1
ATOM 771 C CA . SER A 1 109 ? 22.190 7.154 -6.811 1.00 63.38 109 SER A CA 1
ATOM 772 C C . SER A 1 109 ? 20.725 7.144 -7.239 1.00 63.38 109 SER A C 1
ATOM 774 O O . SER A 1 109 ? 20.308 6.272 -7.992 1.00 63.38 109 SER A O 1
ATOM 776 N N . SER A 1 110 ? 19.940 8.120 -6.776 1.00 71.62 110 SER A N 1
ATOM 777 C CA . SER A 1 110 ? 18.522 8.314 -7.136 1.00 71.62 110 SER A CA 1
ATOM 778 C C . SER A 1 110 ? 18.315 8.812 -8.575 1.00 71.62 110 SER A C 1
ATOM 780 O O . SER A 1 110 ? 17.284 9.397 -8.896 1.00 71.62 110 SER A O 1
ATOM 782 N N . ASN A 1 111 ? 19.328 8.655 -9.421 1.00 86.62 111 ASN A N 1
ATOM 783 C CA . ASN A 1 111 ? 19.354 9.145 -10.784 1.00 86.62 111 ASN A CA 1
ATOM 784 C C . ASN A 1 111 ? 18.705 8.146 -11.744 1.00 86.62 111 ASN A C 1
ATOM 786 O O . ASN A 1 111 ? 18.595 6.957 -11.437 1.00 86.62 111 ASN A O 1
ATOM 790 N N . ALA A 1 112 ? 18.281 8.646 -12.903 1.00 92.56 112 ALA A N 1
ATOM 791 C CA . ALA A 1 112 ? 17.624 7.834 -13.915 1.00 92.56 112 ALA A CA 1
ATOM 792 C C . ALA A 1 112 ? 18.617 7.278 -14.944 1.00 92.56 112 ALA A C 1
ATOM 794 O O . ALA A 1 112 ? 19.446 8.015 -15.492 1.00 92.56 112 ALA A O 1
ATOM 795 N N . LEU A 1 113 ? 18.470 5.989 -15.256 1.00 95.75 113 LEU A N 1
ATOM 796 C CA . LEU A 1 113 ? 18.926 5.432 -16.522 1.00 95.75 113 LEU A CA 1
ATOM 797 C C . LEU A 1 113 ? 17.875 5.755 -17.589 1.00 95.75 113 LEU A C 1
ATOM 799 O O . LEU A 1 113 ? 16.787 5.180 -17.578 1.00 95.75 113 LEU A O 1
ATOM 803 N N . ASN A 1 114 ? 18.215 6.648 -18.511 1.00 95.25 114 ASN A N 1
ATOM 804 C CA . ASN A 1 114 ? 17.364 7.010 -19.636 1.00 95.25 114 ASN A CA 1
ATOM 805 C C . ASN A 1 114 ? 17.663 6.082 -20.815 1.00 95.25 114 ASN A C 1
ATOM 807 O O . ASN A 1 114 ? 18.788 6.056 -21.320 1.00 95.25 114 ASN A O 1
ATOM 811 N N . LEU A 1 115 ? 16.658 5.337 -21.254 1.00 95.69 115 LEU A N 1
ATOM 812 C CA . LEU A 1 115 ? 16.681 4.606 -22.512 1.00 95.69 115 LEU A CA 1
ATOM 813 C C . LEU A 1 115 ? 16.062 5.507 -23.578 1.00 95.69 115 LEU A C 1
ATOM 815 O O . LEU A 1 115 ? 14.876 5.831 -23.501 1.00 95.69 115 LEU A O 1
ATOM 819 N N . ASP A 1 116 ? 16.906 5.961 -24.498 1.00 92.38 116 ASP A N 1
ATOM 820 C CA . ASP A 1 116 ? 16.553 6.909 -25.556 1.00 92.38 116 ASP A CA 1
ATOM 821 C C . ASP A 1 116 ? 17.474 6.644 -26.749 1.00 92.38 116 ASP A C 1
ATOM 823 O O . ASP A 1 116 ? 18.620 7.107 -26.788 1.00 92.38 116 ASP A O 1
ATOM 827 N N . SER A 1 117 ? 17.011 5.766 -27.630 1.00 90.75 117 SER A N 1
ATOM 828 C CA . SER A 1 117 ? 17.741 5.215 -28.755 1.00 90.75 117 SER A CA 1
ATOM 829 C C . SER A 1 117 ? 17.971 6.259 -29.838 1.00 90.75 117 SER A C 1
ATOM 831 O O . SER A 1 117 ? 17.124 7.084 -30.151 1.00 90.75 117 SER A O 1
ATOM 833 N N . SER A 1 118 ? 19.114 6.151 -30.510 1.00 87.19 118 SER A N 1
ATOM 834 C CA . SER A 1 118 ? 19.377 6.894 -31.746 1.00 87.19 118 SER A CA 1
ATOM 835 C C . SER A 1 118 ? 18.678 6.304 -32.985 1.00 87.19 118 SER A C 1
ATOM 837 O O . SER A 1 118 ? 18.879 6.807 -34.093 1.00 87.19 118 SER A O 1
ATOM 839 N N . ALA A 1 119 ? 17.887 5.234 -32.836 1.00 85.31 119 ALA A N 1
ATOM 840 C CA . ALA A 1 119 ? 17.162 4.612 -33.938 1.00 85.31 119 ALA A CA 1
ATOM 841 C C . ALA A 1 119 ? 16.029 5.511 -34.476 1.00 85.31 119 ALA A C 1
ATOM 843 O O . ALA A 1 119 ? 15.401 6.283 -33.755 1.00 85.31 119 ALA A O 1
ATOM 844 N N . ALA A 1 120 ? 15.745 5.403 -35.777 1.00 78.00 120 ALA A N 1
ATOM 845 C CA . ALA A 1 120 ? 14.678 6.177 -36.405 1.00 78.00 120 ALA A CA 1
ATOM 846 C C . ALA A 1 120 ? 13.286 5.767 -35.880 1.00 78.00 120 ALA A C 1
ATOM 848 O O . ALA A 1 120 ? 13.027 4.587 -35.654 1.00 78.00 120 ALA A O 1
ATOM 849 N N . GLY A 1 121 ? 12.370 6.736 -35.761 1.00 75.00 121 GLY A N 1
ATOM 850 C CA . GLY A 1 121 ? 10.954 6.478 -35.465 1.00 75.00 121 GLY A CA 1
ATOM 851 C C . GLY A 1 121 ? 10.628 6.144 -34.004 1.00 75.00 121 GLY A C 1
ATOM 852 O O . GLY A 1 121 ? 9.643 5.450 -33.772 1.00 75.00 121 GLY A O 1
ATOM 853 N N . ASN A 1 122 ? 11.428 6.622 -33.040 1.00 80.19 122 ASN A N 1
ATOM 854 C CA . ASN A 1 122 ? 11.278 6.353 -31.596 1.00 80.19 122 ASN A CA 1
ATOM 855 C C . ASN A 1 122 ? 11.299 4.848 -31.257 1.00 80.19 122 ASN A C 1
ATOM 857 O O . ASN A 1 122 ? 10.607 4.388 -30.344 1.00 80.19 122 ASN A O 1
ATOM 861 N N . LEU A 1 123 ? 12.047 4.058 -32.037 1.00 88.12 123 LEU A N 1
ATOM 862 C CA . LEU A 1 123 ? 12.269 2.641 -31.761 1.00 88.12 123 LEU A CA 1
ATOM 863 C C . LEU A 1 123 ? 13.256 2.499 -30.609 1.00 88.12 123 LEU A C 1
ATOM 865 O O . LEU A 1 123 ? 14.377 2.984 -30.679 1.00 88.12 123 LEU A O 1
ATOM 869 N N . GLY A 1 124 ? 12.845 1.801 -29.563 1.00 90.81 124 GLY A N 1
ATOM 870 C CA . GLY A 1 124 ? 13.626 1.672 -28.350 1.00 90.81 124 GLY A CA 1
ATOM 871 C C . GLY A 1 124 ? 14.607 0.509 -28.374 1.00 90.81 124 GLY A C 1
ATOM 872 O O . GLY A 1 124 ? 14.482 -0.444 -29.137 1.00 90.81 124 GLY A O 1
ATOM 873 N N . VAL A 1 125 ? 15.558 0.556 -27.444 1.00 94.19 125 VAL A N 1
ATOM 874 C CA . VAL A 1 125 ? 16.680 -0.397 -27.363 1.00 94.19 125 VAL A CA 1
ATOM 875 C C . VAL A 1 125 ? 16.307 -1.812 -26.905 1.00 94.19 125 VAL A C 1
ATOM 877 O O . VAL A 1 125 ? 17.112 -2.730 -27.063 1.00 94.19 125 VAL A O 1
ATOM 880 N N . LEU A 1 126 ? 15.128 -1.986 -26.299 1.00 95.06 126 LEU A N 1
ATOM 881 C CA . LEU A 1 126 ? 14.641 -3.265 -25.780 1.00 95.06 126 LEU A CA 1
ATOM 882 C C . LEU A 1 126 ? 13.781 -3.951 -26.842 1.00 95.06 126 LEU A C 1
ATOM 884 O O . LEU A 1 126 ? 12.673 -3.500 -27.151 1.00 95.06 126 LEU A O 1
ATOM 888 N N . VAL A 1 127 ? 14.301 -5.045 -27.386 1.00 91.94 127 VAL A N 1
ATOM 889 C CA . VAL A 1 127 ? 13.676 -5.781 -28.485 1.00 91.94 127 VAL A CA 1
ATOM 890 C C . VAL A 1 127 ? 13.423 -7.228 -28.093 1.00 91.94 127 VAL A C 1
ATOM 892 O O . VAL A 1 127 ? 14.063 -7.757 -27.187 1.00 91.94 127 VAL A O 1
ATOM 895 N N . GLU A 1 128 ? 12.481 -7.879 -28.768 1.00 89.12 128 GLU A N 1
ATOM 896 C CA . GLU A 1 128 ? 12.299 -9.318 -28.591 1.00 89.12 128 GLU A CA 1
ATOM 897 C C . GLU A 1 128 ? 13.554 -10.064 -29.067 1.00 89.12 128 GLU A C 1
ATOM 899 O O . GLU A 1 128 ? 13.974 -9.928 -30.218 1.00 89.12 128 GLU A O 1
ATOM 904 N N . ASN A 1 129 ? 14.145 -10.872 -28.187 1.00 78.38 129 ASN A N 1
ATOM 905 C CA . ASN A 1 129 ? 15.276 -11.735 -28.506 1.00 78.38 129 ASN A CA 1
ATOM 906 C C . ASN A 1 129 ? 14.977 -13.163 -28.031 1.00 78.38 129 ASN A C 1
ATOM 908 O O . ASN A 1 129 ? 15.412 -13.602 -26.967 1.00 78.38 129 ASN A O 1
ATOM 912 N N . GLY A 1 130 ? 14.169 -13.862 -28.832 1.00 76.69 130 GLY A N 1
ATOM 913 C CA . GLY A 1 130 ? 13.527 -15.122 -28.456 1.00 76.69 130 GLY A CA 1
ATOM 914 C C . GLY A 1 130 ? 12.185 -14.897 -27.757 1.00 76.69 130 GLY A C 1
ATOM 915 O O . GLY A 1 130 ? 11.946 -13.825 -27.208 1.00 76.69 130 GLY A O 1
ATOM 916 N N . VAL A 1 131 ? 11.314 -15.912 -27.794 1.00 79.38 131 VAL A N 1
ATOM 917 C CA . VAL A 1 131 ? 9.936 -15.823 -27.281 1.00 79.38 131 VAL A CA 1
ATOM 918 C C . VAL A 1 131 ? 9.930 -15.533 -25.779 1.00 79.38 131 VAL A C 1
ATOM 920 O O . VAL A 1 131 ? 10.524 -16.279 -24.996 1.00 79.38 131 VAL A O 1
ATOM 923 N N . GLY A 1 132 ? 9.210 -14.483 -25.382 1.00 87.44 132 GLY A N 1
ATOM 924 C CA . GLY A 1 132 ? 8.940 -14.152 -23.985 1.00 87.44 132 GLY A CA 1
ATOM 925 C C . GLY A 1 132 ? 10.074 -13.388 -23.305 1.00 87.44 132 GLY A C 1
ATOM 926 O O . GLY A 1 132 ? 10.345 -13.615 -22.123 1.00 87.44 132 GLY A O 1
ATOM 927 N N . THR A 1 133 ? 10.754 -12.494 -24.030 1.00 94.12 133 THR A N 1
ATOM 928 C CA . THR A 1 133 ? 11.794 -11.637 -23.440 1.00 94.12 133 THR A CA 1
ATOM 929 C C . THR A 1 133 ? 11.192 -10.683 -22.406 1.00 94.12 133 THR A C 1
ATOM 931 O O . THR A 1 133 ? 10.227 -9.980 -22.690 1.00 94.12 133 THR A O 1
ATOM 934 N N . ARG A 1 134 ? 11.762 -10.648 -21.199 1.00 94.88 134 ARG A N 1
ATOM 935 C CA . ARG A 1 134 ? 11.245 -9.893 -20.046 1.00 94.88 134 ARG A CA 1
ATOM 936 C C . ARG A 1 134 ? 12.115 -8.702 -19.682 1.00 94.88 134 ARG A C 1
ATOM 938 O O . ARG A 1 134 ? 13.322 -8.697 -19.923 1.00 94.88 134 ARG A O 1
ATOM 945 N N . VAL A 1 135 ? 11.518 -7.734 -18.996 1.00 96.81 135 VAL A N 1
ATOM 946 C CA . VAL A 1 135 ? 12.230 -6.605 -18.392 1.00 96.81 135 VAL A CA 1
ATOM 947 C C . VAL A 1 135 ? 12.079 -6.639 -16.876 1.00 96.81 135 VAL A C 1
ATOM 949 O O . VAL A 1 135 ? 10.975 -6.763 -16.358 1.00 96.81 135 VAL A O 1
ATOM 952 N N . LEU A 1 136 ? 13.192 -6.495 -16.161 1.00 96.00 136 LEU A N 1
ATOM 953 C CA . LEU A 1 136 ? 13.252 -6.328 -14.715 1.00 96.00 136 LEU A CA 1
ATOM 954 C C . LEU A 1 136 ? 13.840 -4.953 -14.388 1.00 96.00 136 LEU A C 1
ATOM 956 O O . LEU A 1 136 ? 15.011 -4.685 -14.670 1.00 96.00 136 LEU A O 1
ATOM 960 N N . ILE A 1 137 ? 13.031 -4.105 -13.757 1.00 96.12 137 ILE A N 1
ATOM 961 C CA . ILE A 1 137 ? 13.430 -2.792 -13.259 1.00 96.12 137 ILE A CA 1
ATOM 962 C C . ILE A 1 137 ? 13.829 -2.912 -11.793 1.00 96.12 137 ILE A C 1
ATOM 964 O O . ILE A 1 137 ? 13.006 -3.106 -10.897 1.00 96.12 137 ILE A O 1
ATOM 968 N N . GLY A 1 138 ? 15.128 -2.774 -11.587 1.00 91.94 138 GLY A N 1
ATOM 969 C CA . GLY A 1 138 ? 15.843 -2.837 -10.336 1.00 91.94 138 GLY A CA 1
ATOM 970 C C . GLY A 1 138 ? 15.886 -4.224 -9.706 1.00 91.94 138 GLY A C 1
ATOM 971 O O . GLY A 1 138 ? 15.155 -5.151 -10.055 1.00 91.94 138 GLY A O 1
ATOM 972 N N . SER A 1 139 ? 16.765 -4.351 -8.723 1.00 83.19 139 SER A N 1
ATOM 973 C CA . SER A 1 139 ? 16.821 -5.476 -7.796 1.00 83.19 139 SER A CA 1
ATOM 974 C C . SER A 1 139 ? 16.442 -4.997 -6.396 1.00 83.19 139 SER A C 1
ATOM 976 O O . SER A 1 139 ? 16.623 -3.829 -6.057 1.00 83.19 139 SER A O 1
ATOM 978 N N . GLN A 1 140 ? 15.997 -5.909 -5.535 1.00 80.94 140 GLN A N 1
ATOM 979 C CA . GLN A 1 140 ? 15.758 -5.593 -4.122 1.00 80.94 140 GLN A CA 1
ATOM 980 C C . GLN A 1 140 ? 17.055 -5.399 -3.301 1.00 80.94 140 GLN A C 1
ATOM 982 O O . GLN A 1 140 ? 16.987 -5.208 -2.083 1.00 80.94 140 GLN A O 1
ATOM 987 N N . ALA A 1 141 ? 18.233 -5.448 -3.936 1.00 82.19 141 ALA A N 1
ATOM 988 C CA . ALA A 1 141 ? 19.503 -5.094 -3.311 1.00 82.19 141 ALA A CA 1
ATOM 989 C C . ALA A 1 141 ? 19.669 -3.565 -3.235 1.00 82.19 141 ALA A C 1
ATOM 991 O O . ALA A 1 141 ? 19.250 -2.824 -4.122 1.00 82.19 141 ALA A O 1
ATOM 992 N N . GLY A 1 142 ? 20.334 -3.080 -2.188 1.00 78.31 142 GLY A N 1
ATOM 993 C CA . GLY A 1 142 ? 20.374 -1.669 -1.795 1.00 78.31 142 GLY A CA 1
ATOM 994 C C . GLY A 1 142 ? 20.938 -0.696 -2.834 1.00 78.31 142 GLY A C 1
ATOM 995 O O . GLY A 1 142 ? 20.581 0.473 -2.803 1.00 78.31 142 GLY A O 1
ATOM 996 N N . ASN A 1 143 ? 21.779 -1.149 -3.765 1.00 79.81 143 ASN A N 1
ATOM 997 C CA . ASN A 1 143 ? 22.290 -0.346 -4.886 1.00 79.81 143 ASN A CA 1
ATOM 998 C C . ASN A 1 143 ? 21.869 -0.875 -6.266 1.00 79.81 143 ASN A C 1
ATOM 1000 O O . ASN A 1 143 ? 22.362 -0.384 -7.283 1.00 79.81 143 ASN A O 1
ATOM 1004 N N . GLY A 1 144 ? 21.002 -1.885 -6.290 1.00 75.06 144 GLY A N 1
ATOM 1005 C CA . GLY A 1 144 ? 20.391 -2.389 -7.507 1.00 75.06 144 GLY A CA 1
ATOM 1006 C C . GLY A 1 144 ? 18.976 -1.866 -7.731 1.00 75.06 144 GLY A C 1
ATOM 1007 O O . GLY A 1 144 ? 18.433 -2.113 -8.795 1.00 75.06 144 GLY A O 1
ATOM 1008 N N . ALA A 1 145 ? 18.383 -1.154 -6.773 1.00 82.00 145 ALA A N 1
ATOM 1009 C CA . ALA A 1 145 ? 17.195 -0.339 -7.006 1.00 82.00 145 ALA A CA 1
ATOM 1010 C C . ALA A 1 145 ? 17.571 0.965 -7.731 1.00 82.00 145 ALA A C 1
ATOM 1012 O O . ALA A 1 145 ? 18.684 1.471 -7.568 1.00 82.00 145 ALA A O 1
ATOM 1013 N N . GLY A 1 146 ? 16.651 1.528 -8.512 1.00 87.94 146 GLY A N 1
ATOM 1014 C CA . GLY A 1 146 ? 16.880 2.803 -9.188 1.00 87.94 146 GLY A CA 1
ATOM 1015 C C . GLY A 1 146 ? 15.707 3.254 -10.047 1.00 87.94 146 GLY A C 1
ATOM 1016 O O . GLY A 1 146 ? 14.663 2.599 -10.085 1.00 87.94 146 GLY A O 1
ATOM 1017 N N . THR A 1 147 ? 15.911 4.374 -10.734 1.00 94.06 147 THR A N 1
ATOM 1018 C CA . THR A 1 147 ? 14.950 4.922 -11.691 1.00 94.06 147 THR A CA 1
ATOM 1019 C C . THR A 1 147 ? 15.358 4.526 -13.105 1.00 94.06 147 THR A C 1
ATOM 1021 O O . THR A 1 147 ? 16.519 4.676 -13.488 1.00 94.06 147 THR A O 1
ATOM 1024 N N . VAL A 1 148 ? 14.405 4.034 -13.887 1.00 96.44 148 VAL A N 1
ATOM 1025 C CA . VAL A 1 148 ? 14.561 3.803 -15.326 1.00 96.44 148 VAL A CA 1
ATOM 1026 C C . VAL A 1 148 ? 13.527 4.646 -16.048 1.00 96.44 148 VAL A C 1
ATOM 1028 O O . VAL A 1 148 ? 12.374 4.699 -15.631 1.00 96.44 148 VAL A O 1
ATOM 1031 N N . ASP A 1 149 ? 13.943 5.314 -17.113 1.00 95.44 149 ASP A N 1
ATOM 1032 C CA . ASP A 1 149 ? 13.092 6.174 -17.926 1.00 95.44 149 ASP A CA 1
ATOM 1033 C C . ASP A 1 149 ? 13.092 5.664 -19.369 1.00 95.44 149 ASP A C 1
ATOM 1035 O O . ASP A 1 149 ? 14.146 5.555 -19.997 1.00 95.44 149 ASP A O 1
ATOM 1039 N N . THR A 1 150 ? 11.913 5.308 -19.870 1.00 94.94 150 THR A N 1
ATOM 1040 C CA . THR A 1 150 ? 11.702 4.786 -21.224 1.00 94.94 150 THR A CA 1
ATOM 1041 C C . THR A 1 150 ? 11.090 5.880 -22.093 1.00 94.94 150 THR A C 1
ATOM 1043 O O . THR A 1 150 ? 9.926 6.268 -21.929 1.00 94.94 150 THR A O 1
ATOM 1046 N N . ASN A 1 151 ? 11.905 6.399 -23.013 1.00 90.56 151 ASN A N 1
ATOM 1047 C CA . ASN A 1 151 ? 11.527 7.478 -23.928 1.00 90.56 151 ASN A CA 1
ATOM 1048 C C . ASN A 1 151 ? 11.154 6.978 -25.323 1.00 90.56 151 ASN A C 1
ATOM 1050 O O . ASN A 1 151 ? 10.849 7.800 -26.181 1.00 90.56 151 ASN A O 1
ATOM 1054 N N . ASP A 1 152 ? 11.109 5.662 -25.519 1.00 92.25 152 ASP A N 1
ATOM 1055 C CA . ASP A 1 152 ? 10.875 5.012 -26.804 1.00 92.25 152 ASP A CA 1
ATOM 1056 C C . ASP A 1 152 ? 9.838 3.890 -26.704 1.00 92.25 152 ASP A C 1
ATOM 1058 O O . ASP A 1 152 ? 9.393 3.509 -25.620 1.00 92.25 152 ASP A O 1
ATOM 1062 N N . ILE A 1 153 ? 9.485 3.332 -27.861 1.00 91.44 153 ILE A N 1
ATOM 1063 C CA . ILE A 1 153 ? 8.618 2.166 -28.007 1.00 91.44 153 ILE A CA 1
ATOM 1064 C C . ILE A 1 153 ? 9.461 0.892 -28.089 1.00 91.44 153 ILE A C 1
ATOM 1066 O O . ILE A 1 153 ? 10.372 0.780 -28.907 1.00 91.44 153 ILE A O 1
ATOM 1070 N N . HIS A 1 154 ? 9.132 -0.105 -27.275 1.00 93.38 154 HIS A N 1
ATOM 1071 C CA . HIS A 1 154 ? 9.856 -1.371 -27.183 1.00 93.38 154 HIS A CA 1
ATOM 1072 C C . HIS A 1 154 ? 9.046 -2.534 -27.767 1.00 93.38 154 HIS A C 1
ATOM 1074 O O . HIS A 1 154 ? 7.823 -2.460 -27.865 1.00 93.38 154 HIS A O 1
ATOM 1080 N N . THR A 1 155 ? 9.719 -3.623 -28.156 1.00 92.25 155 THR A N 1
ATOM 1081 C CA . THR A 1 155 ? 9.076 -4.742 -28.883 1.00 92.25 155 THR A CA 1
ATOM 1082 C C . THR A 1 155 ? 9.140 -6.095 -28.174 1.00 92.25 155 THR A C 1
ATOM 1084 O O . THR A 1 155 ? 8.641 -7.079 -28.715 1.00 92.25 155 THR A O 1
ATOM 1087 N N . TYR A 1 156 ? 9.722 -6.166 -26.973 1.00 94.56 156 TYR A N 1
ATOM 1088 C CA . TYR A 1 156 ? 9.736 -7.393 -26.168 1.00 94.56 156 TYR A CA 1
ATOM 1089 C C . TYR A 1 156 ? 8.316 -7.827 -25.760 1.00 94.56 156 TYR A C 1
ATOM 1091 O O . TYR A 1 156 ? 7.435 -6.980 -25.614 1.00 94.56 156 TYR A O 1
ATOM 1099 N N . THR A 1 157 ? 8.089 -9.128 -25.557 1.00 93.62 157 THR A N 1
ATOM 1100 C CA . THR A 1 157 ? 6.735 -9.696 -25.351 1.00 93.62 157 THR A CA 1
ATOM 1101 C C . THR A 1 157 ? 6.501 -10.341 -23.981 1.00 93.62 157 THR A C 1
ATOM 1103 O O . THR A 1 157 ? 5.365 -10.637 -23.618 1.00 93.62 157 THR A O 1
ATOM 1106 N N . GLY A 1 158 ? 7.554 -10.583 -23.197 1.00 92.31 158 GLY A N 1
ATOM 1107 C CA . GLY A 1 158 ? 7.478 -11.352 -21.949 1.00 92.31 158 GLY A CA 1
ATOM 1108 C C . GLY A 1 158 ? 6.940 -10.592 -20.734 1.00 92.31 158 GLY A C 1
ATOM 1109 O O . GLY A 1 158 ? 6.715 -11.217 -19.698 1.00 92.31 158 GLY A O 1
ATOM 1110 N N . GLY A 1 159 ? 6.744 -9.276 -20.839 1.00 94.56 159 GLY A N 1
ATOM 1111 C CA . GLY A 1 159 ? 6.255 -8.416 -19.758 1.00 94.56 159 GLY A CA 1
ATOM 1112 C C . GLY A 1 159 ? 7.344 -7.691 -18.957 1.00 94.56 159 GLY A C 1
ATOM 1113 O O . GLY A 1 159 ? 8.552 -7.886 -19.154 1.00 94.56 159 GLY A O 1
ATOM 1114 N N . THR A 1 160 ? 6.898 -6.831 -18.043 1.00 97.12 160 THR A N 1
ATOM 1115 C CA . THR A 1 160 ? 7.735 -5.931 -17.239 1.00 97.12 160 THR A CA 1
ATOM 1116 C C . THR A 1 160 ? 7.504 -6.164 -15.751 1.00 97.12 160 THR A C 1
ATOM 1118 O O . THR A 1 160 ? 6.372 -6.128 -15.284 1.00 97.12 160 THR A O 1
ATOM 1121 N N . VAL A 1 161 ? 8.578 -6.312 -14.978 1.00 96.69 161 VAL A N 1
ATOM 1122 C CA . VAL A 1 161 ? 8.533 -6.380 -13.513 1.00 96.69 161 VAL A CA 1
ATOM 1123 C C . VAL A 1 161 ? 9.241 -5.171 -12.930 1.00 96.69 161 VAL A C 1
ATOM 1125 O O . VAL A 1 161 ? 10.400 -4.911 -13.251 1.00 96.69 161 VAL A O 1
ATOM 1128 N N . ILE A 1 162 ? 8.572 -4.449 -12.037 1.00 97.06 162 ILE A N 1
ATOM 1129 C CA . ILE A 1 162 ? 9.144 -3.300 -11.333 1.00 97.06 162 ILE A CA 1
ATOM 1130 C C . ILE A 1 162 ? 9.355 -3.688 -9.877 1.00 97.06 162 ILE A C 1
ATOM 1132 O O . ILE A 1 162 ? 8.406 -3.735 -9.093 1.00 97.06 162 ILE A O 1
ATOM 1136 N N . SER A 1 163 ? 10.605 -3.960 -9.507 1.00 94.00 163 SER A N 1
ATOM 1137 C CA . SER A 1 163 ? 10.974 -4.364 -8.151 1.00 94.00 163 SER A CA 1
ATOM 1138 C C . SER A 1 163 ? 10.703 -3.263 -7.128 1.00 94.00 163 SER A C 1
ATOM 1140 O O . SER A 1 163 ? 10.800 -2.068 -7.416 1.00 94.00 163 SER A O 1
ATOM 1142 N N . ARG A 1 164 ? 10.466 -3.670 -5.875 1.00 91.25 164 ARG A N 1
ATOM 1143 C CA . ARG A 1 164 ? 10.361 -2.746 -4.734 1.00 91.25 164 ARG A CA 1
ATOM 1144 C C . ARG A 1 164 ? 11.562 -1.798 -4.673 1.00 91.25 164 ARG A C 1
ATOM 1146 O O . ARG A 1 164 ? 12.708 -2.204 -4.856 1.00 91.25 164 ARG A O 1
ATOM 1153 N N . SER A 1 165 ? 11.310 -0.556 -4.288 1.00 90.62 165 SER A N 1
ATOM 1154 C CA . SER A 1 165 ? 12.243 0.578 -4.220 1.00 90.62 165 SER A CA 1
ATOM 1155 C C . SER A 1 165 ? 12.714 1.101 -5.580 1.00 90.62 165 SER A C 1
ATOM 1157 O O . SER A 1 165 ? 13.569 1.981 -5.603 1.00 90.62 165 SER A O 1
ATOM 1159 N N . SER A 1 166 ? 12.173 0.587 -6.688 1.00 93.38 166 SER A N 1
ATOM 1160 C CA . SER A 1 166 ? 12.494 1.047 -8.043 1.00 93.38 166 SER A CA 1
ATOM 1161 C C . SER A 1 166 ? 11.341 1.844 -8.646 1.00 93.38 166 SER A C 1
ATOM 1163 O O . SER A 1 166 ? 10.178 1.645 -8.286 1.00 93.38 166 SER A O 1
ATOM 1165 N N . LEU A 1 167 ? 11.682 2.736 -9.572 1.00 95.31 167 LEU A N 1
ATOM 1166 C CA . LEU A 1 167 ? 10.745 3.566 -10.320 1.00 95.31 167 LEU A CA 1
ATOM 1167 C C . LEU A 1 167 ? 10.952 3.322 -11.815 1.00 95.31 167 LEU A C 1
ATOM 1169 O O . LEU A 1 167 ? 12.070 3.449 -12.310 1.00 95.31 167 LEU A O 1
ATOM 1173 N N . LEU A 1 168 ? 9.878 3.010 -12.532 1.00 97.31 168 LEU A N 1
ATOM 1174 C CA . LEU A 1 168 ? 9.852 3.053 -13.990 1.00 97.31 168 LEU A CA 1
ATOM 1175 C C . LEU A 1 168 ? 9.031 4.257 -14.442 1.00 97.31 168 LEU A C 1
ATOM 1177 O O . LEU A 1 168 ? 7.883 4.405 -14.029 1.00 97.31 168 LEU A O 1
ATOM 1181 N N . ILE A 1 169 ? 9.610 5.084 -15.304 1.00 97.00 169 ILE A N 1
ATOM 1182 C CA . ILE A 1 169 ? 8.940 6.197 -15.971 1.00 97.00 169 ILE A CA 1
ATOM 1183 C C . ILE A 1 169 ? 8.750 5.817 -17.438 1.00 97.00 169 ILE A C 1
ATOM 1185 O O . ILE A 1 169 ? 9.686 5.368 -18.103 1.00 97.00 169 ILE A O 1
ATOM 1189 N N . THR A 1 170 ? 7.537 6.003 -17.943 1.00 96.06 170 THR A N 1
ATOM 1190 C CA . THR A 1 170 ? 7.205 5.855 -19.367 1.00 96.06 170 THR A CA 1
ATOM 1191 C C . THR A 1 170 ? 6.796 7.210 -19.924 1.00 96.06 170 THR A C 1
ATOM 1193 O O . THR A 1 170 ? 6.086 7.955 -19.243 1.00 96.06 170 THR A O 1
ATOM 1196 N N . ARG A 1 171 ? 7.265 7.554 -21.133 1.00 92.56 171 ARG A N 1
ATOM 1197 C CA . ARG A 1 171 ? 6.983 8.868 -21.747 1.00 92.56 171 ARG A CA 1
ATOM 1198 C C . ARG A 1 171 ? 6.290 8.829 -23.104 1.00 92.56 171 ARG A C 1
ATOM 1200 O O . ARG A 1 171 ? 5.707 9.839 -23.498 1.00 92.56 171 ARG A O 1
AT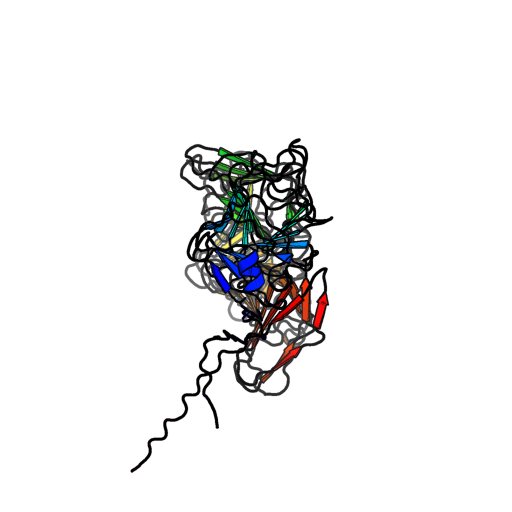OM 1207 N N . GLN A 1 172 ? 6.355 7.702 -23.807 1.00 89.94 172 GLN A N 1
ATOM 1208 C CA . GLN A 1 172 ? 5.762 7.545 -25.137 1.00 89.94 172 GLN A CA 1
ATOM 1209 C C . GLN A 1 172 ? 4.388 6.898 -25.075 1.00 89.94 172 GLN A C 1
ATOM 1211 O O . GLN A 1 172 ? 4.143 6.010 -24.259 1.00 89.94 172 GLN A O 1
ATOM 1216 N N . ALA A 1 173 ? 3.507 7.312 -25.980 1.00 82.81 173 ALA A N 1
ATOM 1217 C CA . ALA A 1 173 ? 2.248 6.622 -26.214 1.00 82.81 173 ALA A CA 1
ATOM 1218 C C . ALA A 1 173 ? 2.491 5.241 -26.848 1.00 82.81 173 ALA A C 1
ATOM 1220 O O . ALA A 1 173 ? 3.462 5.034 -27.578 1.00 82.81 173 ALA A O 1
ATOM 1221 N N . THR A 1 174 ? 1.571 4.306 -26.618 1.00 81.50 174 THR A N 1
ATOM 1222 C CA . THR A 1 174 ? 1.528 3.030 -27.344 1.00 81.50 174 THR A CA 1
ATOM 1223 C C . THR A 1 174 ? 1.194 3.287 -28.819 1.00 81.50 174 THR A C 1
ATOM 1225 O O . THR A 1 174 ? 0.183 3.919 -29.128 1.00 81.50 174 THR A O 1
ATOM 1228 N N . THR A 1 175 ? 2.016 2.789 -29.746 1.00 77.62 175 THR A N 1
ATOM 1229 C CA . THR A 1 175 ? 1.809 2.923 -31.197 1.00 77.62 175 THR A CA 1
ATOM 1230 C C . THR A 1 175 ? 1.584 1.550 -31.828 1.00 77.62 175 THR A C 1
ATOM 1232 O O . THR A 1 175 ? 2.515 0.768 -32.037 1.00 77.62 175 THR A O 1
ATOM 1235 N N . GLY A 1 176 ? 0.334 1.249 -32.166 1.00 79.44 176 GLY A N 1
ATOM 1236 C CA . GLY A 1 176 ? -0.041 -0.050 -32.720 1.00 79.44 176 GLY A CA 1
ATOM 1237 C C . GLY A 1 176 ? 0.028 -1.143 -31.654 1.00 79.44 176 GLY A C 1
ATOM 1238 O O . GLY A 1 176 ? -0.589 -1.001 -30.602 1.00 79.44 176 GLY A O 1
ATOM 1239 N N . ALA A 1 177 ? 0.752 -2.228 -31.942 1.00 78.50 177 ALA A N 1
ATOM 1240 C CA . ALA A 1 177 ? 0.944 -3.345 -31.012 1.00 78.50 177 ALA A CA 1
ATOM 1241 C C . ALA A 1 177 ? 2.031 -3.068 -29.952 1.00 78.50 177 ALA A C 1
ATOM 1243 O O . ALA A 1 177 ? 1.991 -3.623 -28.861 1.00 78.50 177 ALA A O 1
ATOM 1244 N N . ASN A 1 178 ? 2.976 -2.174 -30.253 1.00 86.19 178 ASN A N 1
ATOM 1245 C CA . ASN A 1 178 ? 4.135 -1.899 -29.410 1.00 86.19 178 ASN A CA 1
ATOM 1246 C C . ASN A 1 178 ? 3.922 -0.625 -28.585 1.00 86.19 178 ASN A C 1
ATOM 1248 O O . ASN A 1 178 ? 3.351 0.353 -29.073 1.00 86.19 178 ASN A O 1
ATOM 1252 N N . GLY A 1 179 ? 4.458 -0.584 -27.371 1.00 90.50 179 GLY A N 1
ATOM 1253 C CA . GLY A 1 179 ? 4.509 0.635 -26.572 1.00 90.50 179 GLY A CA 1
ATOM 1254 C C . GLY A 1 179 ? 5.721 0.692 -25.641 1.00 90.50 179 GLY A C 1
ATOM 1255 O O . GLY A 1 179 ? 6.655 -0.105 -25.777 1.00 90.50 179 GLY A O 1
ATOM 1256 N N . PRO A 1 180 ? 5.751 1.646 -24.696 1.00 91.69 180 PRO A N 1
ATOM 1257 C CA . PRO A 1 180 ? 6.901 1.851 -23.808 1.00 91.69 180 PRO A CA 1
ATOM 1258 C C . PRO A 1 180 ? 7.145 0.683 -22.839 1.00 91.69 180 PRO A C 1
ATOM 1260 O O . PRO A 1 180 ? 8.205 0.599 -22.227 1.00 91.69 180 PRO A O 1
ATOM 1263 N N . LEU A 1 181 ? 6.186 -0.236 -22.692 1.00 94.62 181 LEU A N 1
ATOM 1264 C CA . LEU A 1 181 ? 6.304 -1.433 -21.853 1.00 94.62 181 LEU A CA 1
ATOM 1265 C C . LEU A 1 181 ? 6.325 -2.725 -22.688 1.00 94.62 181 LEU A C 1
ATOM 1267 O O . LEU A 1 181 ? 5.997 -3.794 -22.187 1.00 94.62 181 LEU A O 1
ATOM 1271 N N . GLY A 1 182 ? 6.732 -2.626 -23.958 1.00 92.88 182 GLY A N 1
ATOM 1272 C CA . GLY A 1 182 ? 6.812 -3.762 -24.873 1.00 92.88 182 GLY A CA 1
ATOM 1273 C C . GLY A 1 182 ? 5.561 -3.932 -25.736 1.00 92.88 182 GLY A C 1
ATOM 1274 O O . GLY A 1 182 ? 4.735 -3.027 -25.868 1.00 92.88 182 GLY A O 1
ATOM 1275 N N . ASN A 1 183 ? 5.445 -5.100 -26.358 1.00 90.44 183 ASN A N 1
ATOM 1276 C CA . ASN A 1 183 ? 4.332 -5.493 -27.215 1.00 90.44 183 ASN A CA 1
ATOM 1277 C C . ASN A 1 183 ? 3.298 -6.290 -26.406 1.00 90.44 183 ASN A C 1
ATOM 1279 O O . ASN A 1 183 ? 3.289 -7.524 -26.419 1.00 90.44 183 ASN A O 1
ATOM 1283 N N . GLY A 1 184 ? 2.463 -5.570 -25.656 1.00 81.31 184 GLY A N 1
ATOM 1284 C CA . GLY A 1 184 ? 1.514 -6.164 -24.714 1.00 81.31 184 GLY A CA 1
ATOM 1285 C C . GLY A 1 184 ? 2.190 -6.918 -23.558 1.00 81.31 184 GLY A C 1
ATOM 1286 O O . GLY A 1 184 ? 3.343 -6.663 -23.218 1.00 81.31 184 GLY A O 1
ATOM 1287 N N . GLY A 1 185 ? 1.453 -7.835 -22.924 1.00 88.25 185 GLY A N 1
ATOM 1288 C CA . GLY A 1 185 ? 1.953 -8.666 -21.819 1.00 88.25 185 GLY A CA 1
ATOM 1289 C C . GLY A 1 185 ? 1.569 -8.167 -20.422 1.00 88.25 185 GLY A C 1
ATOM 1290 O O . GLY A 1 185 ? 0.702 -7.301 -20.266 1.00 88.25 185 GLY A O 1
ATOM 1291 N N . THR A 1 186 ? 2.176 -8.767 -19.392 1.00 94.12 186 THR A N 1
ATOM 1292 C CA . THR A 1 186 ? 1.931 -8.406 -17.988 1.00 94.12 186 THR A CA 1
ATOM 1293 C C . THR A 1 186 ? 2.879 -7.309 -17.521 1.00 94.12 186 THR A C 1
ATOM 1295 O O . THR A 1 186 ? 4.044 -7.252 -17.920 1.00 94.12 186 THR A O 1
ATOM 1298 N N . VAL A 1 187 ? 2.376 -6.433 -16.656 1.00 97.06 187 VAL A N 1
ATOM 1299 C CA . VAL A 1 187 ? 3.173 -5.420 -15.961 1.00 97.06 187 VAL A CA 1
ATOM 1300 C C . VAL A 1 187 ? 2.969 -5.615 -14.466 1.00 97.06 187 VAL A C 1
ATOM 1302 O O . VAL A 1 187 ? 1.935 -5.229 -13.923 1.00 97.06 187 VAL A O 1
ATOM 1305 N N . ASP A 1 188 ? 3.947 -6.229 -13.807 1.00 97.44 188 ASP A N 1
ATOM 1306 C CA . ASP A 1 188 ? 3.921 -6.557 -12.383 1.00 97.44 188 ASP A CA 1
ATOM 1307 C C . ASP A 1 188 ? 4.647 -5.468 -11.580 1.00 97.44 188 ASP A C 1
ATOM 1309 O O . ASP A 1 188 ? 5.873 -5.316 -11.624 1.00 97.44 188 ASP A O 1
ATOM 1313 N N . ILE A 1 189 ? 3.873 -4.668 -10.847 1.00 97.81 189 ILE A N 1
ATOM 1314 C CA . ILE A 1 189 ? 4.360 -3.496 -10.120 1.00 97.81 189 ILE A CA 1
ATOM 1315 C C . ILE A 1 189 ? 4.489 -3.843 -8.637 1.00 97.81 189 ILE A C 1
ATOM 1317 O O . ILE A 1 189 ? 3.482 -4.042 -7.965 1.00 97.81 189 ILE A O 1
ATOM 1321 N N . PHE A 1 190 ? 5.717 -3.849 -8.114 1.00 96.00 190 PHE A N 1
ATOM 1322 C CA . PHE A 1 190 ? 6.016 -3.880 -6.673 1.00 96.00 190 PHE A CA 1
ATOM 1323 C C . PHE A 1 190 ? 6.613 -2.561 -6.169 1.00 96.00 190 PHE A C 1
ATOM 1325 O O . PHE A 1 190 ? 6.493 -2.227 -4.992 1.00 96.00 190 PHE A O 1
ATOM 1332 N N . GLY A 1 191 ? 7.316 -1.845 -7.050 1.00 95.56 191 GLY A N 1
ATOM 1333 C CA . GLY A 1 191 ? 7.796 -0.484 -6.835 1.00 95.56 191 GLY A CA 1
ATOM 1334 C C . GLY A 1 191 ? 6.772 0.544 -7.312 1.00 95.56 191 GLY A C 1
ATOM 1335 O O . GLY A 1 191 ? 5.606 0.509 -6.916 1.00 95.56 191 GLY A O 1
ATOM 1336 N N . THR A 1 192 ? 7.210 1.440 -8.194 1.00 97.31 192 THR A N 1
ATOM 1337 C CA . THR A 1 192 ? 6.361 2.484 -8.775 1.00 97.31 192 THR A CA 1
ATOM 1338 C C . THR A 1 192 ? 6.430 2.469 -10.298 1.00 97.31 192 THR A C 1
ATOM 1340 O O . THR A 1 192 ? 7.522 2.491 -10.867 1.00 97.31 192 THR A O 1
ATOM 1343 N N . LEU A 1 193 ? 5.271 2.501 -10.956 1.00 98.12 193 LEU A N 1
ATOM 1344 C CA . LEU A 1 193 ? 5.142 2.839 -12.374 1.00 98.12 193 LEU A CA 1
ATOM 1345 C C . LEU A 1 193 ? 4.578 4.252 -12.498 1.00 98.12 193 LEU A C 1
ATOM 1347 O O . LEU A 1 193 ? 3.479 4.514 -12.017 1.00 98.12 193 LEU A O 1
ATOM 1351 N N . GLN A 1 194 ? 5.304 5.138 -13.170 1.00 97.56 194 GLN A N 1
ATOM 1352 C CA . GLN A 1 194 ? 4.847 6.474 -13.527 1.00 97.56 194 GLN A CA 1
ATOM 1353 C C . GLN A 1 194 ? 4.578 6.544 -15.033 1.00 97.56 194 GLN A C 1
ATOM 1355 O O . GLN A 1 194 ? 5.465 6.332 -15.864 1.00 97.56 194 GLN A O 1
ATOM 1360 N N . VAL A 1 195 ? 3.333 6.856 -15.376 1.00 96.75 195 VAL A N 1
ATOM 1361 C CA . VAL A 1 195 ? 2.866 7.087 -16.741 1.00 96.75 195 VAL A CA 1
ATOM 1362 C C . VAL A 1 195 ? 2.823 8.594 -16.948 1.00 96.75 195 VAL A C 1
ATOM 1364 O O . VAL A 1 195 ? 1.927 9.270 -16.444 1.00 96.75 195 VAL A O 1
ATOM 1367 N N . TYR A 1 196 ? 3.843 9.121 -17.621 1.00 95.00 196 TYR A N 1
ATOM 1368 C CA . TYR A 1 196 ? 4.145 10.548 -17.688 1.00 95.00 196 TYR A CA 1
ATOM 1369 C C . TYR A 1 196 ? 4.095 11.068 -19.127 1.00 95.00 196 TYR A C 1
ATOM 1371 O O . TYR A 1 196 ? 4.259 10.316 -20.087 1.00 95.00 196 TYR A O 1
ATOM 1379 N N . ASN A 1 197 ? 3.927 12.384 -19.284 1.00 92.31 197 ASN A N 1
ATOM 1380 C CA . ASN A 1 197 ? 3.914 13.047 -20.589 1.00 92.31 197 ASN A CA 1
ATOM 1381 C C . ASN A 1 197 ? 2.852 12.424 -21.519 1.00 92.31 197 ASN A C 1
ATOM 1383 O O . ASN A 1 197 ? 1.688 12.343 -21.121 1.00 92.31 197 ASN A O 1
ATOM 1387 N N . GLN A 1 198 ? 3.254 11.964 -22.710 1.00 90.25 198 GLN A N 1
ATOM 1388 C CA . GLN A 1 198 ? 2.373 11.394 -23.727 1.00 90.25 198 GLN A CA 1
ATOM 1389 C C . GLN A 1 198 ? 2.024 9.917 -23.478 1.00 90.25 198 GLN A C 1
ATOM 1391 O O . GLN A 1 198 ? 1.268 9.335 -24.255 1.00 90.25 198 GLN A O 1
ATOM 1396 N N . ALA A 1 199 ? 2.583 9.285 -22.442 1.00 92.69 199 ALA A N 1
ATOM 1397 C CA . ALA A 1 199 ? 2.371 7.867 -22.196 1.00 92.69 199 ALA A CA 1
ATOM 1398 C C . ALA A 1 199 ? 0.926 7.545 -21.797 1.00 92.69 199 ALA A C 1
ATOM 1400 O O . ALA A 1 199 ? 0.273 8.301 -21.077 1.00 92.69 199 ALA A O 1
ATOM 1401 N N . SER A 1 200 ? 0.457 6.379 -22.244 1.00 91.94 200 SER A N 1
ATOM 1402 C CA . SER A 1 200 ? -0.841 5.799 -21.898 1.00 91.94 200 SER A CA 1
ATOM 1403 C C . SER A 1 200 ? -0.715 4.278 -21.813 1.00 91.94 200 SER A C 1
ATOM 1405 O O . SER A 1 200 ? 0.056 3.666 -22.555 1.00 91.94 200 SER A O 1
ATOM 1407 N N . LEU A 1 201 ? -1.476 3.671 -20.903 1.00 94.06 201 LEU A N 1
ATOM 1408 C CA . LEU A 1 201 ? -1.615 2.220 -20.783 1.00 94.06 201 LEU A CA 1
ATOM 1409 C C . LEU A 1 201 ? -2.708 1.674 -21.705 1.00 94.06 201 LEU A C 1
ATOM 1411 O O . LEU A 1 201 ? -2.831 0.456 -21.820 1.00 94.06 201 LEU A O 1
ATOM 1415 N N . ARG A 1 202 ? -3.477 2.540 -22.377 1.00 92.44 202 ARG A N 1
ATOM 1416 C CA . ARG A 1 202 ? -4.480 2.145 -23.371 1.00 92.44 202 ARG A CA 1
ATOM 1417 C C . ARG A 1 202 ? -3.834 1.629 -24.651 1.00 92.44 202 ARG A C 1
ATOM 1419 O O . ARG A 1 202 ? -2.732 2.027 -25.036 1.00 92.44 202 ARG A O 1
ATOM 1426 N N . ASN A 1 203 ? -4.552 0.738 -25.326 1.00 90.69 203 ASN A N 1
ATOM 1427 C CA . ASN A 1 203 ? -4.230 0.346 -26.690 1.00 90.69 203 ASN A CA 1
ATOM 1428 C C . ASN A 1 203 ? -4.497 1.508 -27.663 1.00 90.69 203 ASN A C 1
ATOM 1430 O O . ASN A 1 203 ? -5.266 2.423 -27.367 1.00 90.69 203 ASN A O 1
ATOM 1434 N N . LEU A 1 204 ? -3.889 1.461 -28.852 1.00 88.00 204 LEU A N 1
ATOM 1435 C CA . LEU A 1 204 ? -4.059 2.516 -29.862 1.00 88.00 204 LEU A CA 1
ATOM 1436 C C . LEU A 1 204 ? -5.531 2.708 -30.282 1.00 88.00 204 LEU A C 1
ATOM 1438 O O . LEU A 1 204 ? -5.928 3.804 -30.665 1.00 88.00 204 LEU A O 1
ATOM 1442 N N . ALA A 1 205 ? -6.341 1.649 -30.206 1.00 88.44 205 ALA A N 1
ATOM 1443 C CA . ALA A 1 205 ? -7.763 1.699 -30.535 1.00 88.44 205 ALA A CA 1
ATOM 1444 C C . ALA A 1 205 ? -8.616 2.416 -29.469 1.00 88.44 205 ALA A C 1
ATOM 1446 O O . ALA A 1 205 ? -9.782 2.693 -29.732 1.00 88.44 205 ALA A O 1
ATOM 1447 N N . GLY A 1 206 ? -8.075 2.681 -28.274 1.00 87.75 206 GLY A N 1
ATOM 1448 C CA . GLY A 1 206 ? -8.802 3.291 -27.161 1.00 87.75 206 GLY A CA 1
ATOM 1449 C C . GLY A 1 206 ? -9.943 2.428 -26.610 1.00 87.75 206 GLY A C 1
ATOM 1450 O O . GLY A 1 206 ? -10.908 2.966 -26.082 1.00 87.75 206 GLY A O 1
ATOM 1451 N N . THR A 1 207 ? -9.877 1.105 -26.752 1.00 90.69 207 THR A N 1
ATOM 1452 C CA . THR A 1 207 ? -10.977 0.187 -26.371 1.00 90.69 207 THR A CA 1
ATOM 1453 C C . THR A 1 207 ? -10.648 -0.740 -25.204 1.00 90.69 207 THR A C 1
ATOM 1455 O O . THR A 1 207 ? -11.532 -1.446 -24.726 1.00 90.69 207 THR A O 1
ATOM 1458 N N . ALA A 1 208 ? -9.376 -0.796 -24.809 1.00 92.81 208 ALA A N 1
ATOM 1459 C CA . ALA A 1 208 ? -8.875 -1.581 -23.688 1.00 92.81 208 ALA A CA 1
ATOM 1460 C C . ALA A 1 208 ? -7.489 -1.065 -23.274 1.00 92.81 208 ALA A C 1
ATOM 1462 O O . ALA A 1 208 ? -6.846 -0.303 -24.006 1.00 92.81 208 ALA A O 1
ATOM 1463 N N . ASN A 1 209 ? -6.978 -1.551 -22.145 1.00 94.19 209 ASN A N 1
ATOM 1464 C CA . ASN A 1 209 ? -5.554 -1.435 -21.839 1.00 94.19 209 ASN A CA 1
ATOM 1465 C C . ASN A 1 209 ? -4.714 -2.322 -22.774 1.00 94.19 209 ASN A C 1
ATOM 1467 O O . ASN A 1 209 ? -5.105 -3.437 -23.114 1.00 94.19 209 ASN A O 1
ATOM 1471 N N . ALA A 1 210 ? -3.542 -1.832 -23.177 1.00 93.44 210 ALA A N 1
ATOM 1472 C CA . ALA A 1 210 ? -2.546 -2.585 -23.937 1.00 93.44 210 ALA A CA 1
ATOM 1473 C C . ALA A 1 210 ? -1.846 -3.657 -23.083 1.00 93.44 210 ALA A C 1
ATOM 1475 O O . ALA A 1 210 ? -1.368 -4.654 -23.619 1.00 93.44 210 ALA A O 1
ATOM 1476 N N . TYR A 1 211 ? -1.801 -3.456 -21.762 1.00 93.88 211 TYR A N 1
ATOM 1477 C CA . TYR A 1 211 ? -1.079 -4.304 -20.815 1.00 93.88 211 TYR A CA 1
ATOM 1478 C C . TYR A 1 211 ? -2.004 -4.841 -19.719 1.00 93.88 211 TYR A C 1
ATOM 1480 O O . TYR A 1 211 ? -2.902 -4.139 -19.245 1.00 93.88 211 TYR A O 1
ATOM 1488 N N . ALA A 1 212 ? -1.738 -6.064 -19.259 1.00 94.25 212 ALA A N 1
ATOM 1489 C CA . ALA A 1 212 ? -2.342 -6.616 -18.051 1.00 94.25 212 ALA A CA 1
ATOM 1490 C C . ALA A 1 212 ? -1.555 -6.131 -16.823 1.00 94.25 212 ALA A C 1
ATOM 1492 O O . ALA A 1 212 ? -0.495 -6.667 -16.499 1.00 94.25 212 ALA A O 1
ATOM 1493 N N . VAL A 1 213 ? -2.046 -5.080 -16.166 1.00 96.62 213 VAL A N 1
ATOM 1494 C CA . VAL A 1 213 ? -1.337 -4.428 -15.056 1.00 96.62 213 VAL A CA 1
ATOM 1495 C C . VAL A 1 213 ? -1.712 -5.060 -13.714 1.00 96.62 213 VAL A C 1
ATOM 1497 O O . VAL A 1 213 ? -2.865 -4.990 -13.285 1.00 96.62 213 VAL A O 1
ATOM 1500 N N . ASN A 1 214 ? -0.715 -5.612 -13.025 1.00 96.38 214 ASN A N 1
ATOM 1501 C CA . ASN A 1 214 ? -0.828 -6.175 -11.684 1.00 96.38 214 ASN A CA 1
ATOM 1502 C C . ASN A 1 214 ? -0.178 -5.225 -10.673 1.00 96.38 214 ASN A C 1
ATOM 1504 O O . ASN A 1 214 ? 1.036 -5.017 -10.674 1.00 96.38 214 ASN A O 1
ATOM 1508 N N . ILE A 1 215 ? -0.986 -4.642 -9.789 1.00 97.50 215 ILE A N 1
ATOM 1509 C CA . ILE A 1 215 ? -0.503 -3.768 -8.716 1.00 97.50 215 ILE A CA 1
ATOM 1510 C C . ILE A 1 215 ? -0.396 -4.614 -7.448 1.00 97.50 215 ILE A C 1
ATOM 1512 O O . ILE A 1 215 ? -1.415 -5.025 -6.897 1.00 97.50 215 ILE A O 1
ATOM 1516 N N . HIS A 1 216 ? 0.825 -4.895 -6.994 1.00 96.19 216 HIS A N 1
ATOM 1517 C CA . HIS A 1 216 ? 1.078 -5.728 -5.815 1.00 96.19 216 HIS A CA 1
ATOM 1518 C C . HIS A 1 216 ? 1.027 -4.917 -4.503 1.00 96.19 216 HIS A C 1
ATOM 1520 O O . HIS A 1 216 ? 1.061 -3.682 -4.534 1.00 96.19 216 HIS A O 1
ATOM 1526 N N . PRO A 1 217 ? 0.965 -5.580 -3.330 1.00 95.00 217 PRO A N 1
ATOM 1527 C CA . PRO A 1 217 ? 0.956 -4.904 -2.036 1.00 95.00 217 PRO A CA 1
ATOM 1528 C C . PRO A 1 217 ? 2.090 -3.883 -1.871 1.00 95.00 217 PRO A C 1
ATOM 1530 O O . PRO A 1 217 ? 3.267 -4.203 -2.046 1.00 95.00 217 PRO A O 1
ATOM 1533 N N . GLY A 1 218 ? 1.724 -2.648 -1.514 1.00 93.62 218 GLY A N 1
ATOM 1534 C CA . GLY A 1 218 ? 2.622 -1.505 -1.352 1.00 93.62 218 GLY A CA 1
ATOM 1535 C C . GLY A 1 218 ? 2.969 -0.747 -2.640 1.00 93.62 218 GLY A C 1
ATOM 1536 O O . GLY A 1 218 ? 3.479 0.368 -2.548 1.00 93.62 218 GLY A O 1
ATOM 1537 N N . ALA A 1 219 ? 2.692 -1.303 -3.819 1.00 97.06 219 ALA A N 1
ATOM 1538 C CA . ALA A 1 219 ? 3.072 -0.711 -5.098 1.00 97.06 219 ALA A CA 1
ATOM 1539 C C . ALA A 1 219 ? 2.271 0.547 -5.452 1.00 97.06 219 ALA A C 1
ATOM 1541 O O . ALA A 1 219 ? 1.174 0.765 -4.937 1.00 97.06 219 ALA A O 1
ATOM 1542 N N . VAL A 1 220 ? 2.797 1.350 -6.381 1.00 98.00 220 VAL A N 1
ATOM 1543 C CA . VAL A 1 220 ? 2.149 2.585 -6.845 1.00 98.00 220 VAL A CA 1
ATOM 1544 C C . VAL A 1 220 ? 2.026 2.593 -8.369 1.00 98.00 220 VAL A C 1
ATOM 1546 O O . VAL A 1 220 ? 3.032 2.549 -9.077 1.00 98.00 220 VAL A O 1
ATOM 1549 N N . LEU A 1 221 ? 0.796 2.713 -8.871 1.00 98.25 221 LEU A N 1
ATOM 1550 C CA . LEU A 1 221 ? 0.513 3.130 -10.242 1.00 98.25 221 LEU A CA 1
ATOM 1551 C C . LEU A 1 221 ? 0.229 4.631 -10.242 1.00 98.25 221 LEU A C 1
ATOM 1553 O O . LEU A 1 221 ? -0.718 5.085 -9.605 1.00 98.25 221 LEU A O 1
ATOM 1557 N N . TRP A 1 222 ? 1.040 5.395 -10.961 1.00 97.12 222 TRP A N 1
ATOM 1558 C CA . TRP A 1 222 ? 0.964 6.845 -11.000 1.00 97.12 222 TRP A CA 1
ATOM 1559 C C . TRP A 1 222 ? 0.643 7.341 -12.412 1.00 97.12 222 TRP A C 1
ATOM 1561 O O . TRP A 1 222 ? 1.463 7.249 -13.321 1.00 97.12 222 TRP A O 1
ATOM 1571 N N . LEU A 1 223 ? -0.560 7.887 -12.576 1.00 96.62 223 LEU A N 1
ATOM 1572 C CA . LEU A 1 223 ? -1.041 8.565 -13.775 1.00 96.62 223 LEU A CA 1
ATOM 1573 C C . LEU A 1 223 ? -0.741 10.062 -13.639 1.00 96.62 223 LEU A C 1
ATOM 1575 O O . LEU A 1 223 ? -1.337 10.749 -12.803 1.00 96.62 223 LEU A O 1
ATOM 1579 N N . ASP A 1 224 ? 0.234 10.551 -14.402 1.00 94.69 224 ASP A N 1
ATOM 1580 C CA . ASP A 1 224 ? 0.836 11.860 -14.168 1.00 94.69 224 ASP A CA 1
ATOM 1581 C C . ASP A 1 224 ? 0.580 12.854 -15.308 1.00 94.69 224 ASP A C 1
ATOM 1583 O O . ASP A 1 224 ? 1.188 12.769 -16.379 1.00 94.69 224 ASP A O 1
ATOM 1587 N N . ASN A 1 225 ? -0.287 13.838 -15.046 1.00 92.44 225 ASN A N 1
ATOM 1588 C CA . ASN A 1 225 ? -0.591 14.936 -15.965 1.00 92.44 225 ASN A CA 1
ATOM 1589 C C . ASN A 1 225 ? 0.361 16.135 -15.870 1.00 92.44 225 ASN A C 1
ATOM 1591 O O . ASN A 1 225 ? 0.125 17.146 -16.533 1.00 92.44 225 ASN A O 1
ATOM 1595 N N . ASP A 1 226 ? 1.426 16.063 -15.069 1.00 89.38 226 ASP A N 1
ATOM 1596 C CA . ASP A 1 226 ? 2.267 17.225 -14.772 1.00 89.38 226 ASP A CA 1
ATOM 1597 C C . ASP A 1 226 ? 2.825 17.926 -16.026 1.00 89.38 226 ASP A C 1
ATOM 1599 O O . ASP A 1 226 ? 2.789 19.153 -16.099 1.00 89.38 226 ASP A O 1
ATOM 1603 N N . ALA A 1 227 ? 3.276 17.167 -17.035 1.00 88.62 227 ALA A N 1
ATOM 1604 C CA . ALA A 1 227 ? 3.744 17.724 -18.312 1.00 88.62 227 ALA A CA 1
ATOM 1605 C C . ALA A 1 227 ? 2.618 18.006 -19.316 1.00 88.62 227 ALA A C 1
ATOM 1607 O O . ALA A 1 227 ? 2.605 19.047 -19.975 1.00 88.62 227 ALA A O 1
ATOM 1608 N N . VAL A 1 228 ? 1.689 17.062 -19.473 1.00 88.38 228 VAL A N 1
ATOM 1609 C CA . VAL A 1 228 ? 0.603 17.139 -20.455 1.00 88.38 228 VAL A CA 1
ATOM 1610 C C . VAL A 1 228 ? -0.686 16.696 -19.796 1.00 88.38 228 VAL A C 1
ATOM 1612 O O . VAL A 1 228 ? -0.707 15.658 -19.145 1.00 88.38 228 VAL A O 1
ATOM 1615 N N . ASN A 1 229 ? -1.757 17.473 -19.999 1.00 87.94 229 ASN A N 1
ATOM 1616 C CA . ASN A 1 229 ? -3.086 17.119 -19.522 1.00 87.94 229 ASN A CA 1
ATOM 1617 C C . ASN A 1 229 ? -3.713 16.149 -20.523 1.00 87.94 229 ASN A C 1
ATOM 1619 O O . ASN A 1 229 ? -4.373 16.575 -21.468 1.00 87.94 229 ASN A O 1
ATOM 1623 N N . LEU A 1 230 ? -3.431 14.866 -20.351 1.00 89.06 230 LEU A N 1
ATOM 1624 C CA . LEU A 1 230 ? -4.128 13.800 -21.045 1.00 89.06 230 LEU A CA 1
ATOM 1625 C C . LEU A 1 230 ? -5.258 13.286 -20.169 1.00 89.06 230 LEU A C 1
ATOM 1627 O O . LEU A 1 230 ? -5.072 13.023 -18.976 1.00 89.06 230 LEU A O 1
ATOM 1631 N N . THR A 1 231 ? -6.403 13.120 -20.810 1.00 85.81 231 THR A N 1
ATOM 1632 C CA . THR A 1 231 ? -7.471 12.259 -20.329 1.00 85.81 231 THR A CA 1
ATOM 1633 C C . THR A 1 231 ? -7.205 10.835 -20.808 1.00 85.81 231 THR A C 1
ATOM 1635 O O . THR A 1 231 ? -6.608 10.624 -21.868 1.00 85.81 231 THR A O 1
ATOM 1638 N N . ASP A 1 232 ? -7.642 9.867 -20.014 1.00 89.19 232 ASP A N 1
ATOM 1639 C CA . ASP A 1 232 ? -7.675 8.447 -20.346 1.00 89.19 232 ASP A CA 1
ATOM 1640 C C . ASP A 1 232 ? -6.282 7.823 -20.567 1.00 89.19 232 ASP A C 1
ATOM 1642 O O . ASP A 1 232 ? -5.958 7.266 -21.627 1.00 89.19 232 ASP A O 1
ATOM 1646 N N . ARG A 1 233 ? -5.423 7.874 -19.546 1.00 92.81 233 ARG A N 1
ATOM 1647 C CA . ARG A 1 233 ? -4.227 7.009 -19.527 1.00 92.81 233 ARG A CA 1
ATOM 1648 C C . ARG A 1 233 ? -4.572 5.555 -19.265 1.00 92.81 233 ARG A C 1
ATOM 1650 O O . ARG A 1 233 ? -3.764 4.678 -19.571 1.00 92.81 233 ARG A O 1
ATOM 1657 N N . TRP A 1 234 ? -5.744 5.310 -18.708 1.00 95.19 234 TRP A N 1
ATOM 1658 C CA . TRP A 1 234 ? -6.297 4.002 -18.429 1.00 95.19 234 TRP A CA 1
ATOM 1659 C C . TRP A 1 234 ? -7.627 3.820 -19.165 1.00 95.19 234 TRP A C 1
ATOM 1661 O O . TRP A 1 234 ? -8.311 4.785 -19.483 1.00 95.19 234 TRP A O 1
ATOM 1671 N N . ASP A 1 235 ? -7.984 2.579 -19.479 1.00 95.06 235 ASP A N 1
ATOM 1672 C CA . ASP A 1 235 ? -9.262 2.264 -20.108 1.00 95.06 235 ASP A CA 1
ATOM 1673 C C . ASP A 1 235 ? -10.443 2.297 -19.120 1.00 95.06 235 ASP A C 1
ATOM 1675 O O . ASP A 1 235 ? -10.472 1.564 -18.128 1.00 95.06 235 ASP A O 1
ATOM 1679 N N . ASP A 1 236 ? -11.459 3.093 -19.444 1.00 94.62 236 ASP A N 1
ATOM 1680 C CA . ASP A 1 236 ? -12.639 3.362 -18.610 1.00 94.62 236 ASP A CA 1
ATOM 1681 C C . ASP A 1 236 ? -13.460 2.123 -18.231 1.00 94.62 236 ASP A C 1
ATOM 1683 O O . ASP A 1 236 ? -14.187 2.145 -17.239 1.00 94.62 236 ASP A O 1
ATOM 1687 N N . ASN A 1 237 ? -13.370 1.036 -18.999 1.00 93.62 237 ASN A N 1
ATOM 1688 C CA . ASN A 1 237 ? -14.115 -0.197 -18.735 1.00 93.62 237 ASN A CA 1
ATOM 1689 C C . ASN A 1 237 ? -13.255 -1.271 -18.061 1.00 93.62 237 ASN A C 1
ATOM 1691 O O . ASN A 1 237 ? -13.776 -2.276 -17.570 1.00 93.62 237 ASN A O 1
ATOM 1695 N N . THR A 1 238 ? -11.941 -1.067 -18.004 1.00 95.69 238 THR A N 1
ATOM 1696 C CA . THR A 1 238 ? -11.006 -2.012 -17.407 1.00 95.69 238 THR A CA 1
ATOM 1697 C C . THR A 1 238 ? -10.871 -1.737 -15.912 1.00 95.69 238 THR A C 1
ATOM 1699 O O . THR A 1 238 ? -10.570 -0.623 -15.483 1.00 95.69 238 THR A O 1
ATOM 1702 N N . ALA A 1 239 ? -11.085 -2.761 -15.086 1.00 95.94 239 ALA A N 1
ATOM 1703 C CA . ALA A 1 239 ? -10.989 -2.625 -13.636 1.00 95.94 239 ALA A CA 1
ATOM 1704 C C . ALA A 1 239 ? -9.539 -2.427 -13.164 1.00 95.94 239 ALA A C 1
ATOM 1706 O O . ALA A 1 239 ? -8.622 -3.095 -13.644 1.00 95.94 239 ALA A O 1
ATOM 1707 N N . VAL A 1 240 ? -9.347 -1.572 -12.160 1.00 98.00 240 VAL A N 1
ATOM 1708 C CA . VAL A 1 240 ? -8.079 -1.400 -11.444 1.00 98.00 240 VAL A CA 1
ATOM 1709 C C . VAL A 1 240 ? -8.107 -2.264 -10.182 1.00 98.00 240 VAL A C 1
ATOM 1711 O O . VAL A 1 240 ? -8.938 -2.060 -9.296 1.00 98.00 240 VAL A O 1
ATOM 1714 N N . ASN A 1 241 ? -7.181 -3.216 -10.067 1.00 97.19 241 ASN A N 1
ATOM 1715 C CA . ASN A 1 241 ? -7.068 -4.093 -8.898 1.00 97.19 241 ASN A CA 1
ATOM 1716 C C . ASN A 1 241 ? -5.941 -3.609 -7.977 1.00 97.19 241 ASN A C 1
ATOM 1718 O O . ASN A 1 241 ? -4.770 -3.880 -8.226 1.00 97.19 241 ASN A O 1
ATOM 1722 N N . LEU A 1 242 ? -6.282 -2.912 -6.893 1.00 96.62 242 LEU A N 1
ATOM 1723 C CA . LEU A 1 242 ? -5.321 -2.268 -5.988 1.00 96.62 242 LEU A CA 1
ATOM 1724 C C . LEU A 1 242 ? -4.806 -3.184 -4.881 1.00 96.62 242 LEU A C 1
ATOM 1726 O O . LEU A 1 242 ? -4.683 -2.715 -3.764 1.00 96.62 242 LEU A O 1
ATOM 1730 N N . ASN A 1 243 ? -4.545 -4.463 -5.129 1.00 95.00 243 ASN A N 1
ATOM 1731 C CA . ASN A 1 243 ? -4.173 -5.482 -4.134 1.00 95.00 243 ASN A CA 1
ATOM 1732 C C . ASN A 1 243 ? -3.151 -5.021 -3.048 1.00 95.00 243 ASN A C 1
ATOM 1734 O O . ASN A 1 243 ? -1.970 -5.316 -3.146 1.00 95.00 243 ASN A O 1
ATOM 1738 N N . GLY A 1 244 ? -3.575 -4.294 -2.004 1.00 95.44 244 GLY A N 1
ATOM 1739 C CA . GLY A 1 244 ? -2.712 -3.528 -1.091 1.00 95.44 244 GLY A CA 1
ATOM 1740 C C . GLY A 1 244 ? -1.890 -2.369 -1.693 1.00 95.44 244 GLY A C 1
ATOM 1741 O O . GLY A 1 244 ? -0.993 -1.878 -1.016 1.00 95.44 244 GLY A O 1
ATOM 1742 N N . GLY A 1 245 ? -2.124 -1.965 -2.943 1.00 96.75 245 GLY A N 1
ATOM 1743 C CA . GLY A 1 245 ? -1.384 -0.913 -3.650 1.00 96.75 245 GLY A CA 1
ATOM 1744 C C . GLY A 1 245 ? -2.125 0.425 -3.764 1.00 96.75 245 GLY A C 1
ATOM 1745 O O . GLY A 1 245 ? -3.229 0.608 -3.243 1.00 96.75 245 GLY A O 1
ATOM 1746 N N . GLN A 1 246 ? -1.508 1.372 -4.468 1.00 97.38 246 GLN A N 1
ATOM 1747 C CA . GLN A 1 246 ? -1.994 2.736 -4.657 1.00 97.38 246 GLN A CA 1
ATOM 1748 C C . GLN A 1 246 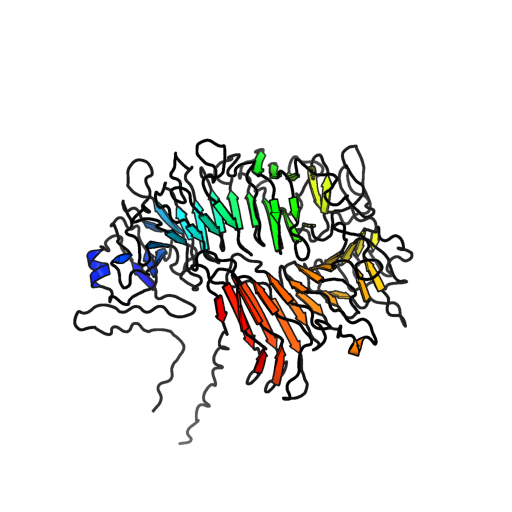? -2.236 3.051 -6.134 1.00 97.38 246 GLN A C 1
ATOM 1750 O O . GLN A 1 246 ? -1.367 2.806 -6.971 1.00 97.38 246 GLN A O 1
ATOM 1755 N N . LEU A 1 247 ? -3.378 3.675 -6.431 1.00 98.06 247 LEU A N 1
ATOM 1756 C CA . LEU A 1 247 ? -3.556 4.455 -7.655 1.00 98.06 247 LEU A CA 1
ATOM 1757 C C . LEU A 1 247 ? -3.395 5.932 -7.312 1.00 98.06 247 LEU A C 1
ATOM 1759 O O . LEU A 1 247 ? -4.066 6.468 -6.427 1.00 98.06 247 LEU A O 1
ATOM 1763 N N . TYR A 1 248 ? -2.483 6.576 -8.020 1.00 96.75 248 TYR A N 1
ATOM 1764 C CA . TYR A 1 248 ? -2.148 7.968 -7.838 1.00 96.75 248 TYR A CA 1
ATOM 1765 C C . TYR A 1 248 ? -2.413 8.734 -9.131 1.00 96.75 248 TYR A C 1
ATOM 1767 O O . TYR A 1 248 ? -1.754 8.515 -10.140 1.00 96.75 248 TYR A O 1
ATOM 1775 N N . PHE A 1 249 ? -3.363 9.659 -9.081 1.00 95.56 249 PHE A N 1
ATOM 1776 C CA . PHE A 1 249 ? -3.593 10.639 -10.125 1.00 95.56 249 PHE A CA 1
ATOM 1777 C C . PHE A 1 249 ? -3.027 12.000 -9.714 1.00 95.56 249 PHE A C 1
ATOM 1779 O O . PHE A 1 249 ? -3.379 12.546 -8.665 1.00 95.56 249 PHE A O 1
ATOM 1786 N N . ARG A 1 250 ? -2.160 12.562 -10.553 1.00 91.75 250 ARG A N 1
ATOM 1787 C CA . ARG A 1 250 ? -1.655 13.929 -10.396 1.00 91.75 250 ARG A CA 1
ATOM 1788 C C . ARG A 1 250 ? -2.168 14.782 -11.542 1.00 91.75 250 ARG A C 1
ATOM 1790 O O . ARG A 1 250 ? -1.988 14.408 -12.694 1.00 91.75 250 ARG A O 1
ATOM 1797 N N . ALA A 1 251 ? -2.759 15.928 -11.215 1.00 90.06 251 ALA A N 1
ATOM 1798 C CA . ALA A 1 251 ? -3.199 16.919 -12.189 1.00 90.06 251 ALA A CA 1
ATOM 1799 C C . ALA A 1 251 ? -2.036 17.718 -12.792 1.00 90.06 251 ALA A C 1
ATOM 1801 O O . ALA A 1 251 ? -0.937 17.782 -12.236 1.00 90.06 251 ALA A O 1
ATOM 1802 N N . ARG A 1 252 ? -2.310 18.379 -13.918 1.00 86.81 252 ARG A N 1
ATOM 1803 C CA . ARG A 1 252 ? -1.371 19.292 -14.567 1.00 86.81 252 ARG A CA 1
ATOM 1804 C C . ARG A 1 252 ? -1.050 20.498 -13.684 1.00 86.81 252 ARG A C 1
ATOM 1806 O O . ARG A 1 252 ? -1.913 21.025 -12.984 1.00 86.81 252 ARG A O 1
ATOM 1813 N N . ASN A 1 253 ? 0.194 20.964 -13.766 1.00 77.56 253 ASN A N 1
ATOM 1814 C CA . ASN A 1 253 ? 0.719 22.089 -12.993 1.00 77.56 253 ASN A CA 1
ATOM 1815 C C . ASN A 1 253 ? 0.377 23.478 -13.572 1.00 77.56 253 ASN A C 1
ATOM 1817 O O . ASN A 1 253 ? 1.213 24.376 -13.516 1.00 77.56 253 ASN A O 1
ATOM 1821 N N . ASP A 1 254 ? -0.825 23.656 -14.131 1.00 78.81 254 ASP A N 1
ATOM 1822 C CA . ASP A 1 254 ? -1.234 24.895 -14.813 1.00 78.81 254 ASP A CA 1
ATOM 1823 C C . ASP A 1 254 ? -2.527 25.477 -14.212 1.00 78.81 254 ASP A C 1
ATOM 1825 O O . ASP A 1 254 ? -3.465 24.753 -13.870 1.00 78.81 254 ASP A O 1
ATOM 1829 N N . ALA A 1 255 ? -2.561 26.803 -14.033 1.00 75.88 255 ALA A N 1
ATOM 1830 C CA . ALA A 1 255 ? -3.652 27.482 -13.335 1.00 75.88 255 ALA A CA 1
ATOM 1831 C C . ALA A 1 255 ? -4.937 27.410 -14.158 1.00 75.88 255 ALA A C 1
ATOM 1833 O O . ALA A 1 255 ? -4.891 27.513 -15.382 1.00 75.88 255 ALA A O 1
ATOM 1834 N N . ALA A 1 256 ? -6.078 27.246 -13.482 1.00 77.69 256 ALA A N 1
ATOM 1835 C CA . ALA A 1 256 ? -7.392 27.098 -14.112 1.00 77.69 256 ALA A CA 1
ATOM 1836 C C . ALA A 1 256 ? -7.521 25.901 -15.082 1.00 77.69 256 ALA A C 1
ATOM 1838 O O . ALA A 1 256 ? -8.478 25.831 -15.853 1.00 77.69 256 ALA A O 1
ATOM 1839 N N . VAL A 1 257 ? -6.598 24.931 -15.041 1.00 81.94 257 VAL A N 1
ATOM 1840 C CA . VAL A 1 257 ? -6.744 23.672 -15.779 1.00 81.94 257 VAL A CA 1
ATOM 1841 C C . VAL A 1 257 ? -7.502 22.660 -14.925 1.00 81.94 257 VAL A C 1
ATOM 1843 O O . VAL A 1 257 ? -7.170 22.409 -13.765 1.00 81.94 257 VAL A O 1
ATOM 1846 N N . THR A 1 258 ? -8.518 22.046 -15.529 1.00 86.69 258 THR A N 1
ATOM 1847 C CA . THR A 1 258 ? -9.166 20.850 -14.987 1.00 86.69 258 THR A CA 1
ATOM 1848 C C . THR A 1 258 ? -8.484 19.625 -15.579 1.00 86.69 258 THR A C 1
ATOM 1850 O O . THR A 1 258 ? -8.485 19.430 -16.795 1.00 86.69 258 THR A O 1
ATOM 1853 N N . SER A 1 259 ? -7.873 18.813 -14.723 1.00 90.75 259 SER A N 1
ATOM 1854 C CA . SER A 1 259 ? -7.338 17.507 -15.106 1.00 90.75 259 SER A CA 1
ATOM 1855 C C . SER A 1 259 ? -8.307 16.433 -14.647 1.00 90.75 259 SER A C 1
ATOM 1857 O O . SER A 1 259 ? -8.600 16.333 -13.453 1.00 90.75 259 SER A O 1
ATOM 1859 N N . THR A 1 260 ? -8.793 15.634 -15.589 1.00 91.31 260 THR A N 1
ATOM 1860 C CA . THR A 1 260 ? -9.689 14.513 -15.312 1.00 91.31 260 THR A CA 1
ATOM 1861 C C . THR A 1 260 ? -9.046 13.209 -15.748 1.00 91.31 260 THR A C 1
ATOM 1863 O O . THR A 1 260 ? -8.420 13.160 -16.800 1.00 91.31 260 THR A O 1
ATOM 1866 N N . GLU A 1 261 ? -9.257 12.155 -14.976 1.00 94.75 261 GLU A N 1
ATOM 1867 C CA . GLU A 1 261 ? -8.995 10.778 -15.388 1.00 94.75 261 GLU A CA 1
ATOM 1868 C C . GLU A 1 261 ? -10.233 9.944 -15.072 1.00 94.75 261 GLU A C 1
ATOM 1870 O O . GLU A 1 261 ? -10.827 10.106 -14.001 1.00 94.75 261 GLU A O 1
ATOM 1875 N N . THR A 1 262 ? -10.610 9.058 -15.988 1.00 94.38 262 THR A N 1
ATOM 1876 C CA . THR A 1 262 ? -11.637 8.046 -15.754 1.00 94.38 262 THR A CA 1
ATOM 1877 C C . THR A 1 262 ? -10.979 6.675 -15.747 1.00 94.38 262 THR A C 1
ATOM 1879 O O . THR A 1 262 ? -10.069 6.396 -16.517 1.00 94.38 262 THR A O 1
ATOM 1882 N N . VAL A 1 263 ? -11.409 5.824 -14.823 1.00 96.06 263 VAL A N 1
ATOM 1883 C CA . VAL A 1 263 ? -11.019 4.416 -14.772 1.00 96.06 263 VAL A CA 1
ATOM 1884 C C . VAL A 1 263 ? -12.253 3.558 -14.522 1.00 96.06 263 VAL A C 1
ATOM 1886 O O . VAL A 1 263 ? -13.279 4.042 -14.029 1.00 96.06 263 VAL A O 1
ATOM 1889 N N . GLY A 1 264 ? -12.137 2.262 -14.809 1.00 95.50 264 GLY A N 1
ATOM 1890 C CA . GLY A 1 264 ? -13.181 1.293 -14.498 1.00 95.50 264 GLY A CA 1
ATOM 1891 C C . GLY A 1 264 ? -13.409 1.088 -12.999 1.00 95.50 264 GLY A C 1
ATOM 1892 O O . GLY A 1 264 ? -13.151 1.943 -12.148 1.00 95.50 264 GLY A O 1
ATOM 1893 N N . ALA A 1 265 ? -13.951 -0.077 -12.649 1.00 95.31 265 ALA A N 1
ATOM 1894 C CA . ALA A 1 265 ? -14.158 -0.428 -11.249 1.00 95.31 265 ALA A CA 1
ATOM 1895 C C . ALA A 1 265 ? -12.816 -0.490 -10.505 1.00 95.31 265 ALA A C 1
ATOM 1897 O O . ALA A 1 265 ? -11.853 -1.064 -11.011 1.00 95.31 265 ALA A O 1
ATOM 1898 N N . VAL A 1 266 ? -12.754 0.047 -9.290 1.00 97.00 266 VAL A N 1
ATOM 1899 C CA . VAL A 1 266 ? -11.597 -0.123 -8.408 1.00 97.00 266 VAL A CA 1
ATOM 1900 C C . VAL A 1 266 ? -11.911 -1.230 -7.413 1.00 97.00 266 VAL A C 1
ATOM 1902 O O . VAL A 1 266 ? -12.714 -1.054 -6.495 1.00 97.00 266 VAL A O 1
ATOM 1905 N N . ASN A 1 267 ? -11.252 -2.372 -7.581 1.00 96.50 267 ASN A N 1
ATOM 1906 C CA . ASN A 1 267 ? -11.312 -3.477 -6.633 1.00 96.50 267 ASN A CA 1
ATOM 1907 C C . ASN A 1 267 ? -10.161 -3.320 -5.637 1.00 96.50 267 ASN A C 1
ATOM 1909 O O . ASN A 1 267 ? -8.992 -3.295 -6.031 1.00 96.50 267 ASN A O 1
ATOM 1913 N N . TYR A 1 268 ? -10.470 -3.215 -4.349 1.00 96.88 268 TYR A N 1
ATOM 1914 C CA . TYR A 1 268 ? -9.470 -2.967 -3.315 1.00 96.88 268 TYR A CA 1
ATOM 1915 C C . TYR A 1 268 ? -9.472 -4.061 -2.246 1.00 96.88 268 TYR A C 1
ATOM 1917 O O . TYR A 1 268 ? -10.511 -4.573 -1.825 1.00 96.88 268 TYR A O 1
ATOM 1925 N N . SER A 1 269 ? -8.269 -4.423 -1.809 1.00 95.94 269 SER A N 1
ATOM 1926 C CA . SER A 1 269 ? -8.025 -5.417 -0.765 1.00 95.94 269 SER A CA 1
ATOM 1927 C C . SER A 1 269 ? -6.831 -4.993 0.076 1.00 95.94 269 SER A C 1
ATOM 1929 O O . SER A 1 269 ? -5.994 -4.226 -0.400 1.00 95.94 269 SER A O 1
ATOM 1931 N N . ARG A 1 270 ? -6.709 -5.509 1.306 1.00 95.50 270 ARG A N 1
ATOM 1932 C CA . ARG A 1 270 ? -5.611 -5.132 2.219 1.00 95.50 270 ARG A CA 1
ATOM 1933 C C . ARG A 1 270 ? -5.596 -3.605 2.431 1.00 95.50 270 ARG A C 1
ATOM 1935 O O . ARG A 1 270 ? -6.657 -2.999 2.548 1.00 95.50 270 ARG A O 1
ATOM 1942 N N . GLY A 1 271 ? -4.423 -2.977 2.507 1.00 95.31 271 GLY A N 1
ATOM 1943 C CA . GLY A 1 271 ? -4.244 -1.534 2.696 1.00 95.31 271 GLY A CA 1
ATOM 1944 C C . GLY A 1 271 ? -4.140 -0.734 1.402 1.00 95.31 271 GLY A C 1
ATOM 1945 O O . GLY A 1 271 ? -3.089 -0.153 1.156 1.00 95.31 271 GLY A O 1
ATOM 1946 N N . SER A 1 272 ? -5.183 -0.707 0.571 1.00 97.56 272 SER A N 1
ATOM 1947 C CA . SER A 1 272 ? -5.158 0.069 -0.677 1.00 97.56 272 SER A CA 1
ATOM 1948 C C . SER A 1 272 ? -5.293 1.574 -0.434 1.00 97.56 272 SER A C 1
ATOM 1950 O O . SER A 1 272 ? -5.852 2.012 0.576 1.00 97.56 272 SER A O 1
ATOM 1952 N N . SER A 1 273 ? -4.856 2.388 -1.397 1.00 96.56 273 SER A N 1
ATOM 1953 C CA . SER A 1 273 ? -5.126 3.829 -1.365 1.00 96.56 273 SER A CA 1
ATOM 1954 C C . SER A 1 273 ? -5.386 4.452 -2.733 1.00 96.56 273 SER A C 1
ATOM 1956 O O . SER A 1 273 ? -4.939 3.960 -3.769 1.00 96.56 273 SER A O 1
ATOM 1958 N N . LEU A 1 274 ? -6.112 5.566 -2.713 1.00 97.31 274 LEU A N 1
ATOM 1959 C CA . LEU A 1 274 ? -6.308 6.459 -3.846 1.00 97.31 274 LEU A CA 1
ATOM 1960 C C . LEU A 1 274 ? -5.729 7.819 -3.491 1.00 97.31 274 LEU A C 1
ATOM 1962 O O . LEU A 1 274 ? -6.047 8.375 -2.439 1.00 97.31 274 LEU A O 1
ATOM 1966 N N . ARG A 1 275 ? -4.895 8.363 -4.371 1.00 94.94 275 ARG A N 1
ATOM 1967 C CA . ARG A 1 275 ? -4.356 9.713 -4.229 1.00 94.94 275 ARG A CA 1
ATOM 1968 C C . ARG A 1 275 ? -4.773 10.558 -5.416 1.00 94.94 275 ARG A C 1
ATOM 1970 O O . ARG A 1 275 ? -4.593 10.146 -6.559 1.00 94.94 275 ARG A O 1
ATOM 1977 N N . VAL A 1 276 ? -5.284 11.744 -5.122 1.00 92.00 276 VAL A N 1
ATOM 1978 C CA . VAL A 1 276 ? -5.579 12.786 -6.103 1.00 92.00 276 VAL A CA 1
ATOM 1979 C C . VAL A 1 276 ? -4.807 14.015 -5.651 1.00 92.00 276 VAL A C 1
ATOM 1981 O O . VAL A 1 276 ? -4.946 14.419 -4.503 1.00 92.00 276 VAL A O 1
ATOM 1984 N N . ASP A 1 277 ? -3.941 14.538 -6.515 1.00 89.06 277 ASP A N 1
ATOM 1985 C CA . ASP A 1 277 ? -3.061 15.663 -6.185 1.00 89.06 277 ASP A CA 1
ATOM 1986 C C . ASP A 1 277 ? -3.244 16.798 -7.192 1.00 89.06 277 ASP A C 1
ATOM 1988 O O . ASP A 1 277 ? -2.962 16.656 -8.389 1.00 89.06 277 ASP A O 1
ATOM 1992 N N . ARG A 1 278 ? -3.714 17.935 -6.684 1.00 82.62 278 ARG A N 1
ATOM 1993 C CA . ARG A 1 278 ? -3.724 19.222 -7.366 1.00 82.62 278 ARG A CA 1
ATOM 1994 C C . ARG A 1 278 ? -2.433 19.969 -7.042 1.00 82.62 278 ARG A C 1
ATOM 1996 O O . ARG A 1 278 ? -2.154 20.279 -5.888 1.00 82.62 278 ARG A O 1
ATOM 2003 N N . ARG A 1 279 ? -1.671 20.349 -8.070 1.00 74.56 279 ARG A N 1
ATOM 2004 C CA . ARG A 1 279 ? -0.346 20.952 -7.862 1.00 74.56 279 ARG A CA 1
ATOM 2005 C C . ARG A 1 279 ? -0.354 22.464 -7.600 1.00 74.56 279 ARG A C 1
ATOM 2007 O O . ARG A 1 279 ? 0.586 22.950 -6.977 1.00 74.56 279 ARG A O 1
ATOM 2014 N N . ILE A 1 280 ? -1.382 23.209 -8.024 1.00 70.62 280 ILE A N 1
ATOM 2015 C CA . ILE A 1 280 ? -1.431 24.673 -7.839 1.00 70.62 280 ILE A CA 1
ATOM 2016 C C . ILE A 1 280 ? -2.819 25.249 -7.569 1.00 70.62 280 ILE A C 1
ATOM 2018 O O . ILE A 1 280 ? -3.849 24.630 -7.849 1.00 70.62 280 ILE A O 1
ATOM 2022 N N . THR A 1 281 ? -2.802 26.478 -7.048 1.00 69.06 281 THR A N 1
ATOM 2023 C CA . THR A 1 281 ? -3.943 27.342 -6.736 1.00 69.06 281 THR A CA 1
ATOM 2024 C C . THR A 1 281 ? -4.895 27.489 -7.942 1.00 69.06 281 THR A C 1
ATOM 2026 O O . THR A 1 281 ? -4.443 27.724 -9.058 1.00 69.06 281 THR A O 1
ATOM 2029 N N . ASN A 1 282 ? -6.208 27.346 -7.730 1.00 73.12 282 ASN A N 1
ATOM 2030 C CA . ASN A 1 282 ? -7.305 27.450 -8.721 1.00 73.12 282 ASN A CA 1
ATOM 2031 C C . ASN A 1 282 ? -7.437 26.352 -9.808 1.00 73.12 282 ASN A C 1
ATOM 2033 O O . ASN A 1 282 ? -8.144 26.563 -10.790 1.00 73.12 282 ASN A O 1
ATOM 2037 N N . GLY A 1 283 ? -6.773 25.198 -9.679 1.00 76.88 283 GLY A N 1
ATOM 2038 C CA . GLY A 1 283 ? -7.001 24.029 -10.552 1.00 76.88 283 GLY A CA 1
ATOM 2039 C C . GLY A 1 283 ? -8.038 23.035 -10.005 1.00 76.88 283 GLY A C 1
ATOM 2040 O O . GLY A 1 283 ? -8.351 23.049 -8.813 1.00 76.88 283 GLY A O 1
ATOM 2041 N N . VAL A 1 284 ? -8.511 22.117 -10.853 1.00 83.44 284 VAL A N 1
ATOM 2042 C CA . VAL A 1 284 ? -9.327 20.961 -10.433 1.00 83.44 284 VAL A CA 1
ATOM 2043 C C . VAL A 1 284 ? -8.614 19.671 -10.819 1.00 83.44 284 VAL A C 1
ATOM 2045 O O . VAL A 1 284 ? -8.192 19.507 -11.963 1.00 83.44 284 VAL A O 1
ATOM 2048 N N . ALA A 1 285 ? -8.509 18.742 -9.872 1.00 89.88 285 ALA A N 1
ATOM 2049 C CA . ALA A 1 285 ? -8.049 17.380 -10.113 1.00 89.88 285 ALA A CA 1
ATOM 2050 C C . ALA A 1 285 ? -9.214 16.425 -9.850 1.00 89.88 285 ALA A C 1
ATOM 2052 O O . ALA A 1 285 ? -9.696 16.360 -8.721 1.00 89.88 285 ALA A O 1
ATOM 2053 N N . GLN A 1 286 ? -9.684 15.698 -10.862 1.00 91.25 286 GLN A N 1
ATOM 2054 C CA . GLN A 1 286 ? -10.772 14.738 -10.696 1.00 91.25 286 GLN A CA 1
ATOM 2055 C C . GLN A 1 286 ? -10.368 13.348 -11.176 1.00 91.25 286 GLN A C 1
ATOM 2057 O O . GLN A 1 286 ? -10.069 13.153 -12.350 1.00 91.25 286 GLN A O 1
ATOM 2062 N N . LEU A 1 287 ? -10.438 12.376 -10.272 1.00 94.00 287 LEU A N 1
ATOM 2063 C CA . LEU A 1 287 ? -10.428 10.960 -10.614 1.00 94.00 287 LEU A CA 1
ATOM 2064 C C . LEU A 1 287 ? -11.864 10.438 -10.557 1.00 94.00 287 LEU A C 1
ATOM 2066 O O . LEU A 1 287 ? -12.524 10.515 -9.519 1.00 94.00 287 LEU A O 1
ATOM 2070 N N . THR A 1 288 ? -12.339 9.908 -11.673 1.00 93.69 288 THR A N 1
ATOM 2071 C CA . THR A 1 288 ? -13.654 9.291 -11.810 1.00 93.69 288 THR A CA 1
ATOM 2072 C C . THR A 1 288 ? -13.481 7.780 -11.874 1.00 93.69 288 THR A C 1
ATOM 2074 O O . THR A 1 288 ? -12.723 7.276 -12.694 1.00 93.69 288 THR A O 1
ATOM 2077 N N . VAL A 1 289 ? -14.174 7.045 -11.011 1.00 94.50 289 VAL A N 1
ATOM 2078 C CA . VAL A 1 289 ? -14.133 5.577 -10.971 1.00 94.50 289 VAL A CA 1
ATOM 2079 C C . VAL A 1 289 ? -15.529 5.018 -11.223 1.00 94.50 289 VAL A C 1
ATOM 2081 O O . VAL A 1 289 ? -16.525 5.608 -10.794 1.00 94.50 289 VAL A O 1
ATOM 2084 N N . ALA A 1 290 ? -15.628 3.867 -11.887 1.00 93.44 290 ALA A N 1
ATOM 2085 C CA . ALA A 1 290 ? -16.937 3.276 -12.164 1.00 93.44 290 ALA A CA 1
ATOM 2086 C C . ALA A 1 290 ? -17.651 2.823 -10.877 1.00 93.44 290 ALA A C 1
ATOM 2088 O O . ALA A 1 290 ? -18.829 3.099 -10.667 1.00 93.44 290 ALA A O 1
ATOM 2089 N N . SER A 1 291 ? -16.924 2.133 -9.998 1.00 91.88 291 SER A N 1
ATOM 2090 C CA . SER A 1 291 ? -17.398 1.629 -8.701 1.00 91.88 291 SER A CA 1
ATOM 2091 C C . SER A 1 291 ? -16.214 1.364 -7.767 1.00 91.88 291 SER A C 1
ATOM 2093 O O . SER A 1 291 ? -15.067 1.322 -8.216 1.00 91.88 291 SER A O 1
ATOM 2095 N N . LEU A 1 292 ? -16.483 1.185 -6.472 1.00 92.88 292 LEU A N 1
ATOM 2096 C CA . LEU A 1 292 ? -15.494 0.772 -5.473 1.00 92.88 292 LEU A CA 1
ATOM 2097 C C . LEU A 1 292 ? -15.917 -0.568 -4.872 1.00 92.88 292 LEU A C 1
ATOM 2099 O O . LEU A 1 292 ? -16.932 -0.624 -4.185 1.00 92.88 292 LEU A O 1
ATOM 2103 N N . ASN A 1 293 ? -15.129 -1.622 -5.071 1.00 93.00 293 ASN A N 1
ATOM 2104 C CA . ASN A 1 293 ? -15.469 -2.970 -4.613 1.00 93.00 293 ASN A CA 1
ATOM 2105 C C . ASN A 1 293 ? -14.473 -3.451 -3.557 1.00 93.00 293 ASN A C 1
ATOM 2107 O O . ASN A 1 293 ? -13.285 -3.637 -3.833 1.00 93.00 293 ASN A O 1
ATOM 2111 N N . ARG A 1 294 ? -14.969 -3.674 -2.339 1.00 92.62 294 ARG A N 1
ATOM 2112 C CA . ARG A 1 294 ? -14.190 -4.218 -1.224 1.00 92.62 294 ARG A CA 1
ATOM 2113 C C . ARG A 1 294 ? -14.028 -5.729 -1.384 1.00 92.62 294 ARG A C 1
ATOM 2115 O O . ARG A 1 294 ? -15.018 -6.429 -1.552 1.00 92.62 294 ARG A O 1
ATOM 2122 N N . ALA A 1 295 ? -12.815 -6.253 -1.229 1.00 92.62 295 ALA A N 1
ATOM 2123 C CA . ALA A 1 295 ? -12.556 -7.697 -1.304 1.00 92.62 295 ALA A CA 1
ATOM 2124 C C . ALA A 1 295 ? -12.963 -8.504 -0.047 1.00 92.62 295 ALA A C 1
ATOM 2126 O O . ALA A 1 295 ? -12.720 -9.707 0.010 1.00 92.62 295 ALA A O 1
ATOM 2127 N N . GLY A 1 296 ? -13.554 -7.858 0.966 1.00 91.62 296 GLY A N 1
ATOM 2128 C CA . GLY A 1 296 ? -13.982 -8.469 2.230 1.00 91.62 296 GLY A CA 1
ATOM 2129 C C . GLY A 1 296 ? -13.148 -8.043 3.446 1.00 91.62 296 GLY A C 1
ATOM 2130 O O . GLY A 1 296 ? -12.468 -7.012 3.417 1.00 91.62 296 GLY A O 1
ATOM 2131 N N . VAL A 1 297 ? -13.222 -8.839 4.520 1.00 92.12 297 VAL A N 1
ATOM 2132 C CA . VAL A 1 297 ? -12.548 -8.606 5.816 1.00 92.12 297 VAL A CA 1
ATOM 2133 C C . VAL A 1 297 ? -11.056 -8.317 5.631 1.00 92.12 297 VAL A C 1
ATOM 2135 O O . VAL A 1 297 ? -10.397 -8.909 4.778 1.00 92.12 297 VAL A O 1
ATOM 2138 N N . GLY A 1 298 ? -10.511 -7.382 6.408 1.00 95.00 298 GLY A N 1
ATOM 2139 C CA . GLY A 1 298 ? -9.113 -6.964 6.299 1.00 95.00 298 GLY A CA 1
ATOM 2140 C C . GLY A 1 298 ? -8.843 -5.927 5.212 1.00 95.00 298 GLY A C 1
ATOM 2141 O O . GLY A 1 298 ? -7.718 -5.444 5.109 1.00 95.00 298 GLY A O 1
ATOM 2142 N N . SER A 1 299 ? -9.838 -5.564 4.396 1.00 96.38 299 SER A N 1
ATOM 2143 C CA . SER A 1 299 ? -9.671 -4.598 3.301 1.00 96.38 299 SER A CA 1
ATOM 2144 C C . SER A 1 299 ? -10.070 -3.184 3.717 1.00 96.38 299 SER A C 1
ATOM 2146 O O . SER A 1 299 ? -11.186 -2.971 4.198 1.00 96.38 299 SER A O 1
ATOM 2148 N N . THR A 1 300 ? -9.176 -2.227 3.474 1.00 96.94 300 THR A N 1
ATOM 2149 C CA . THR A 1 300 ? -9.299 -0.793 3.776 1.00 96.94 300 THR A CA 1
ATOM 2150 C C . THR A 1 300 ? -8.893 0.049 2.571 1.00 96.94 300 THR A C 1
ATOM 2152 O O . THR A 1 300 ? -8.027 -0.366 1.801 1.00 96.94 300 THR A O 1
ATOM 2155 N N . LEU A 1 301 ? -9.479 1.237 2.434 1.00 96.94 301 LEU A N 1
ATOM 2156 C CA . LEU A 1 301 ? -9.150 2.209 1.399 1.00 96.94 301 LEU A CA 1
ATOM 2157 C C . LEU A 1 301 ? -8.833 3.572 2.025 1.00 96.94 301 LEU A C 1
ATOM 2159 O O . LEU A 1 301 ? -9.710 4.249 2.561 1.00 96.94 301 LEU A O 1
ATOM 2163 N N . GLY A 1 302 ? -7.571 3.984 1.936 1.00 96.31 302 GLY A N 1
ATOM 2164 C CA . GLY A 1 302 ? -7.161 5.344 2.277 1.00 96.31 302 GLY A CA 1
ATOM 2165 C C . GLY A 1 302 ? -7.374 6.299 1.105 1.00 96.31 302 GLY A C 1
ATOM 2166 O O . GLY A 1 302 ? -6.980 5.987 -0.017 1.00 96.31 302 GLY A O 1
ATOM 2167 N N . ILE A 1 303 ? -7.950 7.470 1.355 1.00 95.81 303 ILE A N 1
ATOM 2168 C CA . ILE A 1 303 ? -7.998 8.569 0.389 1.00 95.81 303 ILE A CA 1
ATOM 2169 C C . ILE A 1 303 ? -6.996 9.624 0.821 1.00 95.81 303 ILE A C 1
ATOM 2171 O O . ILE A 1 303 ? -7.039 10.101 1.954 1.00 95.81 303 ILE A O 1
ATOM 2175 N N . GLN A 1 304 ? -6.091 9.966 -0.088 1.00 92.69 304 GLN A N 1
ATOM 2176 C CA . GLN A 1 304 ? -5.013 10.911 0.143 1.00 92.69 304 GLN A CA 1
ATOM 2177 C C . GLN A 1 304 ? -5.192 12.136 -0.766 1.00 92.69 304 GLN A C 1
ATOM 2179 O O . GLN A 1 304 ? -4.709 12.124 -1.899 1.00 92.69 304 GLN A O 1
ATOM 2184 N N . PRO A 1 305 ? -5.892 13.184 -0.307 1.00 87.44 305 PRO A N 1
ATOM 2185 C CA . PRO A 1 305 ? -5.838 14.498 -0.947 1.00 87.44 305 PRO A CA 1
ATOM 2186 C C . PRO A 1 305 ? -4.489 15.190 -0.698 1.00 87.44 305 PRO A C 1
ATOM 2188 O O . PRO A 1 305 ? -3.776 14.859 0.261 1.00 87.44 305 PRO A O 1
ATOM 2191 N N . ASN A 1 306 ? -4.144 16.188 -1.510 1.00 82.56 306 ASN A N 1
ATOM 2192 C CA . ASN A 1 306 ? -3.076 17.135 -1.206 1.00 82.56 306 ASN A CA 1
ATOM 2193 C C . ASN A 1 306 ? -3.592 18.195 -0.217 1.00 82.56 306 ASN A C 1
ATOM 2195 O O . ASN A 1 306 ? -4.069 19.261 -0.589 1.00 82.56 306 ASN A O 1
ATOM 2199 N N . GLY A 1 307 ? -3.517 17.904 1.081 1.00 77.00 307 GLY A N 1
ATOM 2200 C CA . GLY A 1 307 ? -4.009 18.800 2.133 1.00 77.00 307 GLY A CA 1
ATOM 2201 C C . GLY A 1 307 ? -5.524 18.704 2.357 1.00 77.00 307 GLY A C 1
ATOM 2202 O O . GLY A 1 307 ? -6.079 17.610 2.423 1.00 77.00 307 GLY A O 1
ATOM 2203 N N . ASN A 1 308 ? -6.200 19.847 2.514 1.00 77.69 308 ASN A N 1
ATOM 2204 C CA . ASN A 1 308 ? -7.614 19.937 2.922 1.00 77.69 308 ASN A CA 1
ATOM 2205 C C . ASN A 1 308 ? -8.592 20.161 1.745 1.00 77.69 308 ASN A C 1
ATOM 2207 O O . ASN A 1 308 ? -9.664 20.728 1.945 1.00 77.69 308 ASN A O 1
ATOM 2211 N N . PHE A 1 309 ? -8.236 19.765 0.517 1.00 77.94 309 PHE A N 1
ATOM 2212 C CA . PHE A 1 309 ? -9.008 20.100 -0.695 1.00 77.94 309 PHE A CA 1
ATOM 2213 C C . PHE A 1 309 ? -9.930 18.981 -1.209 1.00 77.94 309 PHE A C 1
ATOM 2215 O O . PHE A 1 309 ? -10.473 19.104 -2.309 1.00 77.94 309 PHE A O 1
ATOM 2222 N N . LEU A 1 310 ? -10.124 17.901 -0.442 1.00 87.94 310 LEU A N 1
ATOM 2223 C CA . LEU A 1 310 ? -10.989 16.792 -0.850 1.00 87.94 310 LEU A CA 1
ATOM 2224 C C . LEU A 1 310 ? -12.462 17.215 -0.893 1.00 87.94 310 LEU A C 1
ATOM 2226 O O . LEU A 1 310 ? -13.061 17.563 0.128 1.00 87.94 310 LEU A O 1
ATOM 2230 N N . GLY A 1 311 ? -13.064 17.119 -2.074 1.00 82.88 311 GLY A N 1
ATOM 2231 C CA . GLY A 1 311 ? -14.446 17.501 -2.311 1.00 82.88 311 GLY A CA 1
ATOM 2232 C C . GLY A 1 311 ? -14.586 18.999 -2.562 1.00 82.88 311 GLY A C 1
ATOM 2233 O O . GLY A 1 311 ? -13.995 19.512 -3.505 1.00 82.88 311 GLY A O 1
ATOM 2234 N N . LEU A 1 312 ? -15.426 19.696 -1.788 1.00 71.31 312 LEU A N 1
ATOM 2235 C CA . LEU A 1 312 ? -15.765 21.103 -2.032 1.00 71.31 312 LEU A CA 1
ATOM 2236 C C . LEU A 1 312 ? -15.079 22.028 -1.022 1.00 71.31 312 LEU A C 1
ATOM 2238 O O . LEU A 1 312 ? -15.273 21.885 0.185 1.00 71.31 312 LEU A O 1
ATOM 2242 N N . ASN A 1 313 ? -14.334 23.013 -1.525 1.00 58.09 313 ASN A N 1
ATOM 2243 C CA . ASN A 1 313 ? -13.793 24.103 -0.726 1.00 58.09 313 ASN A CA 1
ATOM 2244 C C . ASN A 1 313 ? -14.719 25.323 -0.869 1.00 58.09 313 ASN A C 1
ATOM 2246 O O . ASN A 1 313 ? -15.062 25.736 -1.978 1.00 58.09 313 ASN A O 1
ATOM 2250 N N . ALA A 1 314 ? -15.227 25.858 0.240 1.00 49.97 314 ALA A N 1
ATOM 2251 C CA . ALA A 1 314 ? -16.194 26.950 0.187 1.00 49.97 314 ALA A CA 1
ATOM 2252 C C . ALA A 1 314 ? -15.499 28.243 -0.278 1.00 49.97 314 ALA A C 1
ATOM 2254 O O . ALA A 1 314 ? -14.718 28.825 0.468 1.00 49.97 314 ALA A O 1
ATOM 2255 N N . GLY A 1 315 ? -15.809 28.702 -1.496 1.00 51.97 315 GLY A N 1
ATOM 2256 C CA . GLY A 1 315 ? -15.401 30.022 -1.998 1.00 51.97 315 GLY A CA 1
ATOM 2257 C C . GLY A 1 315 ? -14.298 30.047 -3.060 1.00 51.97 315 GLY A C 1
ATOM 2258 O O . GLY A 1 315 ? -13.886 31.141 -3.439 1.00 51.97 315 GLY A O 1
ATOM 2259 N N . ASN A 1 316 ? -13.834 28.901 -3.572 1.00 51.62 316 ASN A N 1
ATOM 2260 C CA . ASN A 1 316 ? -12.936 28.844 -4.729 1.00 51.62 316 ASN A CA 1
ATOM 2261 C C . ASN A 1 316 ? -13.129 27.553 -5.553 1.00 51.62 316 ASN A C 1
ATOM 2263 O O . ASN A 1 316 ? -13.586 26.538 -5.036 1.00 51.62 316 ASN A O 1
ATOM 2267 N N . ASP A 1 317 ? -12.764 27.576 -6.840 1.00 59.25 317 ASP A N 1
ATOM 2268 C CA . ASP A 1 317 ? -12.821 26.406 -7.742 1.00 59.25 317 ASP A CA 1
ATOM 2269 C C . ASP A 1 317 ? -11.730 25.352 -7.434 1.00 59.25 317 ASP A C 1
ATOM 2271 O O . ASP A 1 317 ? -11.458 24.452 -8.226 1.00 59.25 317 ASP A O 1
ATOM 2275 N N . GLU A 1 318 ? -11.083 25.441 -6.269 1.00 70.44 318 GLU A N 1
ATOM 2276 C CA . GLU A 1 318 ? -9.975 24.582 -5.862 1.00 70.44 318 GLU A CA 1
ATOM 2277 C C . GLU A 1 318 ? -10.471 23.269 -5.282 1.00 70.44 318 GLU A C 1
ATOM 2279 O O . GLU A 1 318 ? -10.799 23.185 -4.096 1.00 70.44 318 GLU A O 1
ATOM 2284 N N . THR A 1 319 ? -10.519 22.226 -6.104 1.00 78.31 319 THR A N 1
ATOM 2285 C CA . THR A 1 319 ? -11.083 20.954 -5.648 1.00 78.31 319 THR A CA 1
ATOM 2286 C C . THR A 1 319 ? -10.294 19.751 -6.138 1.00 78.31 319 THR A C 1
ATOM 2288 O O . THR A 1 319 ? -9.907 19.657 -7.304 1.00 78.31 319 THR A O 1
ATOM 2291 N N . GLU A 1 320 ? -10.073 18.814 -5.221 1.00 88.69 320 GLU A N 1
ATOM 2292 C CA . GLU A 1 320 ? -9.658 17.451 -5.522 1.00 88.69 320 GLU A CA 1
ATOM 2293 C C . GLU A 1 320 ? -10.878 16.558 -5.378 1.00 88.69 320 GLU A C 1
ATOM 2295 O O . GLU A 1 320 ? -11.485 16.473 -4.311 1.00 88.69 320 GLU A O 1
ATOM 2300 N N . ARG A 1 321 ? -11.274 15.905 -6.463 1.00 88.75 321 ARG A N 1
ATOM 2301 C CA . ARG A 1 321 ? -12.492 15.105 -6.507 1.00 88.75 321 ARG A CA 1
ATOM 2302 C C . ARG A 1 321 ? -12.133 13.661 -6.777 1.00 88.75 321 ARG A C 1
ATOM 2304 O O . ARG A 1 321 ? -11.510 13.338 -7.784 1.00 88.75 321 ARG A O 1
ATOM 2311 N N . LEU A 1 322 ? -12.590 12.791 -5.889 1.00 91.69 322 LEU A N 1
ATOM 2312 C CA . LEU A 1 322 ? -12.775 11.387 -6.208 1.00 91.69 322 LEU A CA 1
ATOM 2313 C C . LEU A 1 322 ? -14.272 11.167 -6.410 1.00 91.69 322 LEU A C 1
ATOM 2315 O O . LEU A 1 322 ? -15.048 11.309 -5.464 1.00 91.69 322 LEU A O 1
ATOM 2319 N N . PHE A 1 323 ? -14.670 10.857 -7.637 1.00 89.69 323 PHE A N 1
ATOM 2320 C CA . PHE A 1 323 ? -16.067 10.692 -8.019 1.00 89.69 323 PHE A CA 1
ATOM 2321 C C . PHE A 1 323 ? -16.352 9.248 -8.418 1.00 89.69 323 PHE A C 1
ATOM 2323 O O . PHE A 1 323 ? -15.548 8.631 -9.108 1.00 89.69 323 PHE A O 1
ATOM 2330 N N . VAL A 1 324 ? -17.503 8.713 -8.013 1.00 90.06 324 VAL A N 1
ATOM 2331 C CA . VAL A 1 324 ? -17.926 7.350 -8.354 1.00 90.06 324 VAL A CA 1
ATOM 2332 C C . VAL A 1 324 ? -19.204 7.425 -9.185 1.00 90.06 324 VAL A C 1
ATOM 2334 O O . VAL A 1 324 ? -20.228 7.901 -8.692 1.00 90.06 324 VAL A O 1
ATOM 2337 N N . THR A 1 325 ? -19.158 6.975 -10.442 1.00 85.38 325 THR A N 1
ATOM 2338 C CA . THR A 1 325 ? -20.275 7.149 -11.394 1.00 85.38 325 THR A CA 1
ATOM 2339 C C . THR A 1 325 ? -21.452 6.241 -11.079 1.00 85.38 325 THR A C 1
ATOM 2341 O O . THR A 1 325 ? -22.581 6.714 -10.977 1.00 85.38 325 THR A O 1
ATOM 2344 N N . ALA A 1 326 ? -21.200 4.955 -10.840 1.00 74.75 326 ALA A N 1
ATOM 2345 C CA . ALA A 1 326 ? -22.182 4.044 -10.278 1.00 74.75 326 ALA A CA 1
ATOM 2346 C C . ALA A 1 326 ? -22.012 4.008 -8.757 1.00 74.75 326 ALA A C 1
ATOM 2348 O O . ALA A 1 326 ? -21.724 2.950 -8.190 1.00 74.75 326 ALA A O 1
ATOM 2349 N N . TRP A 1 327 ? -22.160 5.163 -8.082 1.00 71.19 327 TRP A N 1
ATOM 2350 C CA . TRP A 1 327 ? -22.298 5.173 -6.623 1.00 71.19 327 TRP A CA 1
ATOM 2351 C C . TRP A 1 327 ? -23.575 4.422 -6.260 1.00 71.19 327 TRP A C 1
ATOM 2353 O O . TRP A 1 327 ? -24.688 4.946 -6.241 1.00 71.19 327 TRP A O 1
ATOM 2363 N N . ASN A 1 328 ? -23.383 3.131 -6.072 1.00 53.38 328 ASN A N 1
ATOM 2364 C CA . ASN A 1 328 ? -24.422 2.159 -5.909 1.00 53.38 328 ASN A CA 1
ATOM 2365 C C . ASN A 1 328 ? -25.065 2.372 -4.539 1.00 53.38 328 ASN A C 1
ATOM 2367 O O . ASN A 1 328 ? -24.382 2.351 -3.520 1.00 53.38 328 ASN A O 1
ATOM 2371 N N . THR A 1 329 ? -26.384 2.518 -4.483 1.00 52.28 329 THR A N 1
ATOM 2372 C CA . THR A 1 329 ? -27.132 2.530 -3.217 1.00 52.28 329 THR A CA 1
ATOM 2373 C C . THR A 1 329 ? -27.093 1.178 -2.483 1.00 52.28 329 THR A C 1
ATOM 2375 O O . THR A 1 329 ? -27.659 1.067 -1.401 1.00 52.28 329 THR A O 1
ATOM 2378 N N . THR A 1 330 ? -26.446 0.155 -3.060 1.00 42.97 330 THR A N 1
ATOM 2379 C CA . THR A 1 330 ? -26.113 -1.135 -2.424 1.00 42.97 330 THR A CA 1
ATOM 2380 C C . THR A 1 330 ? -24.640 -1.260 -1.989 1.00 42.97 330 THR A C 1
ATOM 2382 O O . THR A 1 330 ? -24.291 -2.241 -1.339 1.00 42.97 330 THR A O 1
ATOM 2385 N N . LEU A 1 331 ? -23.787 -0.257 -2.256 1.00 51.72 331 LEU A N 1
ATOM 2386 C CA . LEU A 1 331 ? -22.599 0.001 -1.426 1.00 51.72 331 LEU A CA 1
ATOM 2387 C C . LEU A 1 331 ? -23.064 0.585 -0.076 1.00 51.72 331 LEU A C 1
ATOM 2389 O O . LEU A 1 331 ? -24.184 1.097 -0.013 1.00 51.72 331 LEU A O 1
ATOM 2393 N N . PRO A 1 332 ? -22.264 0.503 1.008 1.00 56.16 332 PRO A N 1
ATOM 2394 C CA . PRO A 1 332 ? -22.728 0.818 2.356 1.00 56.16 332 PRO A CA 1
ATOM 2395 C C . PRO A 1 332 ? -23.422 2.177 2.397 1.00 56.16 332 PRO A C 1
ATOM 2397 O O . PRO A 1 332 ? -22.816 3.217 2.126 1.00 56.16 332 PRO A O 1
ATOM 2400 N N . THR A 1 333 ? -24.714 2.163 2.716 1.00 65.06 333 THR A N 1
ATOM 2401 C CA . THR A 1 333 ? -25.479 3.381 2.963 1.00 65.06 333 THR A CA 1
ATOM 2402 C C . THR A 1 333 ? -24.747 4.206 4.013 1.00 65.06 333 THR A C 1
ATOM 2404 O O . THR A 1 333 ? -24.364 3.655 5.052 1.00 65.06 333 THR A O 1
ATOM 2407 N N . LEU A 1 334 ? -24.558 5.509 3.755 1.00 76.19 334 LEU A N 1
ATOM 2408 C CA . LEU A 1 334 ? -23.957 6.404 4.748 1.00 76.19 334 LEU A CA 1
ATOM 2409 C C . LEU A 1 334 ? -24.678 6.210 6.083 1.00 76.19 334 LEU A C 1
ATOM 2411 O O . LEU A 1 334 ? -25.906 6.142 6.117 1.00 76.19 334 LEU A O 1
ATOM 2415 N N . SER A 1 335 ? -23.902 6.074 7.151 1.00 80.81 335 SER A N 1
ATOM 2416 C CA . SER A 1 335 ? -24.397 5.716 8.471 1.00 80.81 335 SER A CA 1
ATOM 2417 C C . SER A 1 335 ? -23.847 6.602 9.559 1.00 80.81 335 SER A C 1
ATOM 2419 O O . SER A 1 335 ? -22.861 7.320 9.398 1.00 80.81 335 SER A O 1
ATOM 2421 N N . GLY A 1 336 ? -24.546 6.555 10.682 1.00 83.38 336 GLY A N 1
ATOM 2422 C CA . GLY A 1 336 ? -24.357 7.489 11.765 1.00 83.38 336 GLY A CA 1
ATOM 2423 C C . GLY A 1 336 ? -25.001 8.850 11.503 1.00 83.38 336 GLY A C 1
ATOM 2424 O O . GLY A 1 336 ? -25.346 9.225 10.385 1.00 83.38 336 GLY A O 1
ATOM 2425 N N . THR A 1 337 ? -25.189 9.595 12.578 1.00 86.88 337 THR A N 1
ATOM 2426 C CA . THR A 1 337 ? -25.725 10.949 12.562 1.00 86.88 337 THR A CA 1
ATOM 2427 C C . THR A 1 337 ? -24.564 11.923 12.391 1.00 86.88 337 THR A C 1
ATOM 2429 O O . THR A 1 337 ? -23.522 11.770 13.026 1.00 86.88 337 THR A O 1
ATOM 2432 N N . VAL A 1 338 ? -24.740 12.935 11.544 1.00 87.56 338 VAL A N 1
ATOM 2433 C CA . VAL A 1 338 ? -23.753 13.991 11.265 1.00 87.56 338 VAL A CA 1
ATOM 2434 C C . VAL A 1 338 ? -24.423 15.358 11.294 1.00 87.56 338 VAL A C 1
ATOM 2436 O O . VAL A 1 338 ? -25.607 15.471 10.974 1.00 87.56 338 VAL A O 1
ATOM 2439 N N . ASN A 1 339 ? -23.658 16.397 11.629 1.00 88.06 339 ASN A N 1
ATOM 2440 C CA . ASN A 1 339 ? -24.104 17.782 11.491 1.00 88.06 339 ASN A CA 1
ATOM 2441 C C . ASN A 1 339 ? -23.828 18.257 10.069 1.00 88.06 339 ASN A C 1
ATOM 2443 O O . ASN A 1 339 ? -22.747 18.014 9.525 1.00 88.06 339 ASN A O 1
ATOM 2447 N N . ARG A 1 340 ? -24.813 18.908 9.447 1.00 79.50 340 ARG A N 1
ATOM 2448 C CA . ARG A 1 340 ? -24.742 19.348 8.051 1.00 79.50 340 ARG A CA 1
ATOM 2449 C C . ARG A 1 340 ? -25.514 20.640 7.850 1.00 79.50 340 ARG A C 1
ATOM 2451 O O . ARG A 1 340 ? -26.598 20.808 8.398 1.00 79.50 340 ARG A O 1
ATOM 2458 N N . ASN A 1 341 ? -24.977 21.512 7.007 1.00 74.56 341 ASN A N 1
ATOM 2459 C CA . ASN A 1 341 ? -25.652 22.721 6.554 1.00 74.56 341 ASN A CA 1
ATOM 2460 C C . ASN A 1 341 ? -26.144 22.474 5.121 1.00 74.56 341 ASN A C 1
ATOM 2462 O O . ASN A 1 341 ? -25.345 22.364 4.186 1.00 74.56 341 ASN A O 1
ATOM 2466 N N . ALA A 1 342 ? -27.445 22.212 4.977 1.00 64.44 342 ALA A N 1
ATOM 2467 C CA . ALA A 1 342 ? -27.997 21.583 3.781 1.00 64.44 342 ALA A CA 1
ATOM 2468 C C . ALA A 1 342 ? -28.549 22.579 2.743 1.00 64.44 342 ALA A C 1
ATOM 2470 O O . ALA A 1 342 ? -29.354 23.454 3.043 1.00 64.44 342 ALA A O 1
ATOM 2471 N N . THR A 1 343 ? -28.187 22.335 1.484 1.00 55.25 343 THR A N 1
ATOM 2472 C CA . THR A 1 343 ? -28.951 22.606 0.247 1.00 55.25 343 THR A CA 1
ATOM 2473 C C . THR A 1 343 ? -28.983 21.254 -0.530 1.00 55.25 343 THR A C 1
ATOM 2475 O O . THR A 1 343 ? -28.240 20.347 -0.133 1.00 55.25 343 THR A O 1
ATOM 2478 N N . PRO A 1 344 ? -29.855 21.003 -1.537 1.00 50.81 344 PRO A N 1
ATOM 2479 C CA . PRO A 1 344 ? -30.058 19.656 -2.102 1.00 50.81 344 PRO A CA 1
ATOM 2480 C C . PRO A 1 344 ? -28.775 19.027 -2.676 1.00 50.81 344 PRO A C 1
ATOM 2482 O O . PRO A 1 344 ? -28.008 19.721 -3.336 1.00 50.81 344 PRO A O 1
ATOM 2485 N N . GLY A 1 345 ? -28.563 17.715 -2.475 1.00 54.47 345 GLY A N 1
ATOM 2486 C CA . GLY A 1 345 ? -27.474 16.976 -3.149 1.00 54.47 345 GLY A CA 1
ATOM 2487 C C . GLY A 1 345 ? -26.753 15.884 -2.349 1.00 54.47 345 GLY A C 1
ATOM 2488 O O . GLY A 1 345 ? -25.850 15.239 -2.872 1.00 54.47 345 GLY A O 1
ATOM 2489 N N . PHE A 1 346 ? -27.117 15.637 -1.093 1.00 58.72 346 PHE A N 1
ATOM 2490 C CA . PHE A 1 346 ? -26.596 14.475 -0.374 1.00 58.72 346 PHE A CA 1
ATOM 2491 C C . PHE A 1 346 ? -27.597 13.331 -0.439 1.00 58.72 346 PHE A C 1
ATOM 2493 O O . PHE A 1 346 ? -28.707 13.452 0.074 1.00 58.72 346 PHE A O 1
ATOM 2500 N N . ALA A 1 347 ? -27.184 12.221 -1.043 1.00 48.88 347 ALA A N 1
ATOM 2501 C CA . ALA A 1 347 ? -28.039 11.058 -1.241 1.00 48.88 347 ALA A CA 1
ATOM 2502 C C . ALA A 1 347 ? -28.386 10.308 0.064 1.00 48.88 347 ALA A C 1
ATOM 2504 O O . ALA A 1 347 ? -29.385 9.604 0.081 1.00 48.88 347 ALA A O 1
ATOM 2505 N N . ASN A 1 348 ? -27.610 10.462 1.152 1.00 55.12 348 ASN A N 1
ATOM 2506 C CA . ASN A 1 348 ? -27.835 9.787 2.443 1.00 55.12 348 ASN A CA 1
ATOM 2507 C C . ASN A 1 348 ? -27.420 10.667 3.655 1.00 55.12 348 ASN A C 1
ATOM 2509 O O . ASN A 1 348 ? -26.644 11.619 3.513 1.00 55.12 348 ASN A O 1
ATOM 2513 N N . ASN A 1 349 ? -27.915 10.335 4.857 1.00 64.69 349 ASN A N 1
ATOM 2514 C CA . ASN A 1 349 ? -27.521 10.944 6.138 1.00 64.69 349 ASN A CA 1
ATOM 2515 C C . ASN A 1 349 ? -26.400 10.115 6.789 1.00 64.69 349 ASN A C 1
ATOM 2517 O O . ASN A 1 349 ? -26.677 9.019 7.258 1.00 64.69 349 ASN A O 1
ATOM 2521 N N . GLY A 1 350 ? -25.160 10.620 6.839 1.00 83.19 350 GLY A N 1
ATOM 2522 C CA . GLY A 1 350 ? -24.097 9.997 7.642 1.00 83.19 350 GLY A CA 1
ATOM 2523 C C . GLY A 1 350 ? -22.685 10.083 7.068 1.00 83.19 350 GLY A C 1
ATOM 2524 O O . GLY A 1 350 ? -22.385 10.893 6.184 1.00 83.19 350 GLY A O 1
ATOM 2525 N N . ILE A 1 351 ? -21.821 9.216 7.589 1.00 90.06 351 ILE A N 1
ATOM 2526 C CA . ILE A 1 351 ? -20.456 8.967 7.125 1.00 90.06 351 ILE A CA 1
ATOM 2527 C C . ILE A 1 351 ? -20.356 7.597 6.450 1.00 90.06 351 ILE A C 1
ATOM 2529 O O . ILE A 1 351 ? -21.237 6.749 6.573 1.00 90.06 351 ILE A O 1
ATOM 2533 N N . LEU A 1 352 ? -19.266 7.376 5.735 1.00 91.00 352 LEU A N 1
ATOM 2534 C CA . LEU A 1 352 ? -18.913 6.083 5.168 1.00 91.00 352 LEU A CA 1
ATOM 2535 C C . LEU A 1 352 ? -18.431 5.107 6.258 1.00 91.00 352 LEU A C 1
ATOM 2537 O O . LEU A 1 352 ? -18.082 5.536 7.362 1.00 91.00 352 LEU A O 1
ATOM 2541 N N . PRO A 1 353 ? -18.377 3.795 5.973 1.00 92.94 353 PRO A N 1
ATOM 2542 C CA . PRO A 1 353 ? -17.745 2.834 6.872 1.00 92.94 353 PRO A CA 1
ATOM 2543 C C . PRO A 1 353 ? -16.299 3.190 7.188 1.00 92.94 353 PRO A C 1
ATOM 2545 O O . PRO A 1 353 ? -15.584 3.754 6.359 1.00 92.94 353 PRO A O 1
ATOM 2548 N N . ALA A 1 354 ? -15.846 2.794 8.375 1.00 94.75 354 ALA A N 1
ATOM 2549 C CA . ALA A 1 354 ? -14.544 3.182 8.908 1.00 94.75 354 ALA A CA 1
ATOM 2550 C C . ALA A 1 354 ? -13.346 2.581 8.160 1.00 94.75 354 ALA A C 1
ATOM 2552 O O . ALA A 1 354 ? -12.211 2.958 8.431 1.00 94.75 354 ALA A O 1
ATOM 2553 N N . TYR A 1 355 ? -13.574 1.680 7.203 1.00 94.94 355 TYR A N 1
ATOM 2554 C CA . TYR A 1 355 ? -12.532 1.236 6.284 1.00 94.94 355 TYR A CA 1
ATOM 2555 C C . TYR A 1 355 ? -12.248 2.232 5.149 1.00 94.94 355 TYR A C 1
ATOM 2557 O O . TYR A 1 355 ? -11.292 2.007 4.410 1.00 94.94 355 TYR A O 1
ATOM 2565 N N . TYR A 1 356 ? -13.030 3.310 5.004 1.00 95.56 356 TYR A N 1
ATOM 2566 C CA . TYR A 1 356 ? -12.684 4.488 4.204 1.00 95.56 356 TYR A CA 1
ATOM 2567 C C . TYR A 1 356 ? -12.194 5.609 5.120 1.00 95.56 356 TYR A C 1
ATOM 2569 O O . TYR A 1 356 ? -12.963 6.113 5.938 1.00 95.56 356 TYR A O 1
ATOM 2577 N N . ILE A 1 357 ? -10.946 6.051 4.956 1.00 95.94 357 ILE A N 1
ATOM 2578 C CA . ILE A 1 357 ? -10.363 7.123 5.778 1.00 95.94 357 ILE A CA 1
ATOM 2579 C C . ILE A 1 357 ? -9.692 8.176 4.905 1.00 95.94 357 ILE A C 1
ATOM 2581 O O . ILE A 1 357 ? -8.990 7.838 3.952 1.00 95.94 357 ILE A O 1
ATOM 2585 N N . ASP A 1 358 ? -9.856 9.446 5.271 1.00 95.69 358 ASP A N 1
ATOM 2586 C CA . ASP A 1 358 ? -8.964 10.507 4.813 1.00 95.69 358 ASP A CA 1
ATOM 2587 C C . ASP A 1 358 ? -7.650 10.391 5.588 1.00 95.69 358 ASP A C 1
ATOM 2589 O O . ASP A 1 358 ? -7.574 10.726 6.776 1.00 95.69 358 ASP A O 1
ATOM 2593 N N . VAL A 1 359 ? -6.621 9.870 4.921 1.00 93.50 359 VAL A N 1
ATOM 2594 C CA . VAL A 1 359 ? -5.320 9.616 5.552 1.00 93.50 359 VAL A CA 1
ATOM 2595 C C . VAL A 1 359 ? -4.481 10.883 5.689 1.00 93.50 359 VAL A C 1
ATOM 2597 O O . VAL A 1 359 ? -3.551 10.909 6.490 1.00 93.50 359 VAL A O 1
ATOM 2600 N N . THR A 1 360 ? -4.801 11.934 4.932 1.00 92.50 360 THR A N 1
ATOM 2601 C CA . THR A 1 360 ? -4.104 13.221 5.019 1.00 92.50 360 THR A CA 1
ATOM 2602 C C . THR A 1 360 ? -4.569 13.980 6.258 1.00 92.50 360 THR A C 1
ATOM 2604 O O . THR A 1 360 ? -3.748 14.475 7.030 1.00 92.50 360 THR A O 1
ATOM 2607 N N . ASN A 1 361 ? -5.883 14.011 6.495 1.00 92.50 361 ASN A N 1
ATOM 2608 C CA . ASN A 1 361 ? -6.489 14.811 7.565 1.00 92.50 361 ASN A CA 1
ATOM 2609 C C . ASN A 1 361 ? -6.880 13.991 8.802 1.00 92.50 361 ASN A C 1
ATOM 2611 O O . ASN A 1 361 ? -7.341 14.544 9.806 1.00 92.50 361 ASN A O 1
ATOM 2615 N N . ASN A 1 362 ? -6.654 12.674 8.757 1.00 94.69 362 ASN A N 1
ATOM 2616 C CA . ASN A 1 362 ? -6.924 11.725 9.836 1.00 94.69 362 ASN A CA 1
ATOM 2617 C C . ASN A 1 362 ? -8.370 11.849 10.337 1.00 94.69 362 ASN A C 1
ATOM 2619 O O . ASN A 1 362 ? -8.631 12.147 11.508 1.00 94.69 362 ASN A O 1
ATOM 2623 N N . THR A 1 363 ? -9.323 11.695 9.420 1.00 95.62 363 THR A N 1
ATOM 2624 C CA . THR A 1 363 ? -10.754 11.854 9.696 1.00 95.62 363 THR A CA 1
ATOM 2625 C C . THR A 1 363 ? -11.588 10.861 8.891 1.00 95.62 363 THR A C 1
ATOM 2627 O O . THR A 1 363 ? -11.130 10.305 7.889 1.00 95.62 363 THR A O 1
ATOM 2630 N N . PHE A 1 364 ? -12.817 10.616 9.344 1.00 95.69 364 PHE A N 1
ATOM 2631 C CA . PHE A 1 364 ? -13.787 9.840 8.577 1.00 95.69 364 PHE A CA 1
ATOM 2632 C C . PHE A 1 364 ? -14.211 10.600 7.316 1.00 95.69 364 PHE A C 1
ATOM 2634 O O . PHE A 1 364 ? -14.047 11.818 7.208 1.00 95.69 364 PHE A O 1
ATOM 2641 N N . LEU A 1 365 ? -14.789 9.870 6.367 1.00 93.12 365 LEU A N 1
ATOM 2642 C CA . LEU A 1 365 ? -15.247 10.411 5.094 1.00 93.12 365 LEU A CA 1
ATOM 2643 C C . LEU A 1 365 ? -16.772 10.383 4.992 1.00 93.12 365 LEU A C 1
ATOM 2645 O O . LEU A 1 365 ? -17.434 9.506 5.542 1.00 93.12 365 LEU A O 1
ATOM 2649 N N . SER A 1 366 ? -17.327 11.316 4.230 1.00 89.81 366 SER A N 1
ATOM 2650 C CA . SER A 1 366 ? -18.696 11.269 3.716 1.00 89.81 366 SER A CA 1
ATOM 2651 C C . SER A 1 366 ? -18.670 11.302 2.185 1.00 89.81 366 SER A C 1
ATOM 2653 O O . SER A 1 366 ? -17.616 11.507 1.577 1.00 89.81 366 SER A O 1
ATOM 2655 N N . TYR A 1 367 ? -19.824 11.082 1.557 1.00 86.75 367 TYR A N 1
ATOM 2656 C CA . TYR A 1 367 ? -19.967 11.107 0.103 1.00 86.75 367 TYR A CA 1
ATOM 2657 C C . TYR A 1 367 ? -21.119 12.019 -0.322 1.00 86.75 367 TYR A C 1
ATOM 2659 O O . TYR A 1 367 ? -22.237 11.923 0.190 1.00 86.75 367 TYR A O 1
ATOM 2667 N N . ASN A 1 368 ? -20.847 12.891 -1.287 1.00 80.62 368 ASN A N 1
ATOM 2668 C CA . ASN A 1 368 ? -21.808 13.795 -1.900 1.00 80.62 368 ASN A CA 1
ATOM 2669 C C . ASN A 1 368 ? -21.916 13.458 -3.396 1.00 80.62 368 ASN A C 1
ATOM 2671 O O . ASN A 1 368 ? -20.905 13.374 -4.087 1.00 80.62 368 ASN A O 1
ATOM 2675 N N . SER A 1 369 ? -23.133 13.283 -3.918 1.00 77.56 369 SER A N 1
ATOM 2676 C CA . SER A 1 369 ? -23.333 12.854 -5.313 1.00 77.56 369 SER A CA 1
ATOM 2677 C C . SER A 1 369 ? -22.959 13.912 -6.352 1.00 77.56 369 SER A C 1
ATOM 2679 O O . SER A 1 369 ? -22.922 13.606 -7.536 1.00 77.56 369 SER A O 1
ATOM 2681 N N . THR A 1 370 ? -22.693 15.145 -5.926 1.00 75.62 370 THR A N 1
ATOM 2682 C CA . THR A 1 370 ? -22.246 16.249 -6.782 1.00 75.62 370 THR A CA 1
ATOM 2683 C C . THR A 1 370 ? -20.734 16.446 -6.698 1.00 75.62 370 THR A C 1
ATOM 2685 O O . THR A 1 370 ? -20.098 16.749 -7.702 1.00 75.62 370 THR A O 1
ATOM 2688 N N . THR A 1 371 ? -20.137 16.288 -5.512 1.00 77.12 371 THR A N 1
ATOM 2689 C CA . THR A 1 371 ? -18.728 16.660 -5.270 1.00 77.12 371 THR A CA 1
ATOM 2690 C C . THR A 1 371 ? -17.813 15.475 -4.972 1.00 77.12 371 THR A C 1
ATOM 2692 O O . THR A 1 371 ? -16.613 15.671 -4.805 1.00 77.12 371 THR A O 1
ATOM 2695 N N . GLY A 1 372 ? -18.358 14.262 -4.878 1.00 86.69 372 GLY A N 1
ATOM 2696 C CA . GLY A 1 372 ? -17.621 13.058 -4.519 1.00 86.69 372 GLY A CA 1
ATOM 2697 C C . GLY A 1 372 ? -17.345 12.941 -3.018 1.00 86.69 372 GLY A C 1
ATOM 2698 O O . GLY A 1 372 ? -18.132 13.395 -2.181 1.00 86.69 372 GLY A O 1
ATOM 2699 N N . PHE A 1 373 ? -16.223 12.308 -2.679 1.00 90.25 373 PHE A N 1
ATOM 2700 C CA . PHE A 1 373 ? -15.768 12.157 -1.295 1.00 90.25 373 PHE A CA 1
ATOM 2701 C C . PHE A 1 373 ? -15.486 13.506 -0.622 1.00 90.25 373 PHE A C 1
ATOM 2703 O O . PHE A 1 373 ? -15.020 14.446 -1.262 1.00 90.25 373 PHE A O 1
ATOM 2710 N N . GLN A 1 374 ? -15.748 13.580 0.683 1.00 89.19 374 GLN A N 1
ATOM 2711 C CA . GLN A 1 374 ? -15.488 14.754 1.514 1.00 89.19 374 GLN A CA 1
ATOM 2712 C C . GLN A 1 374 ? -15.007 14.344 2.909 1.00 89.19 374 GLN A C 1
ATOM 2714 O O . GLN A 1 374 ? -15.526 13.392 3.498 1.00 89.19 374 GLN A O 1
ATOM 2719 N N . SER A 1 375 ? -14.065 15.099 3.466 1.00 91.69 375 SER A N 1
ATOM 2720 C CA . SER A 1 375 ? -13.567 14.918 4.834 1.00 91.69 375 SER A CA 1
ATOM 2721 C C . SER A 1 375 ? -14.587 15.413 5.864 1.00 91.69 375 SER A C 1
ATOM 2723 O O . SER A 1 375 ? -15.120 16.519 5.738 1.00 91.69 375 SER A O 1
ATOM 2725 N N . VAL A 1 376 ? -14.839 14.624 6.913 1.00 92.19 376 VAL A N 1
ATOM 2726 C CA . VAL A 1 376 ? -15.723 15.026 8.018 1.00 92.19 376 VAL A CA 1
ATOM 2727 C C . VAL A 1 376 ? -14.999 16.040 8.905 1.00 92.19 376 VAL A C 1
ATOM 2729 O O . VAL A 1 376 ? -13.907 15.777 9.414 1.00 92.19 376 VAL A O 1
ATOM 2732 N N . GLN A 1 377 ? -15.614 17.204 9.089 1.00 91.69 377 GLN A N 1
ATOM 2733 C CA . GLN A 1 377 ? -15.024 18.360 9.762 1.00 91.69 377 GLN A CA 1
ATOM 2734 C C . GLN A 1 377 ? -15.251 18.337 11.276 1.00 91.69 377 GLN A C 1
ATOM 2736 O O . GLN A 1 377 ? -16.329 17.976 11.746 1.00 91.69 377 GLN A O 1
ATOM 2741 N N . SER A 1 378 ? -14.265 18.803 12.046 1.00 92.75 378 SER A N 1
ATOM 2742 C CA . SER A 1 378 ? -14.383 19.028 13.496 1.00 92.75 378 SER A CA 1
ATOM 2743 C C . SER A 1 378 ? -15.036 20.390 13.784 1.00 92.75 378 SER A C 1
ATOM 2745 O O . SER A 1 378 ? -14.388 21.347 14.199 1.00 92.75 378 SER A O 1
ATOM 2747 N N . THR A 1 379 ? -16.334 20.511 13.494 1.00 91.00 379 THR A N 1
ATOM 2748 C CA . THR A 1 379 ? -17.154 21.697 13.809 1.00 91.00 379 THR A CA 1
ATOM 2749 C C . THR A 1 379 ? -18.612 21.309 14.078 1.00 91.00 379 THR A C 1
ATOM 2751 O O . THR A 1 379 ? -19.105 20.334 13.527 1.00 91.00 379 THR A O 1
ATOM 2754 N N . LEU A 1 380 ? -19.337 22.055 14.914 1.00 88.81 380 LEU A N 1
ATOM 2755 C CA . LEU A 1 380 ? -20.791 21.865 15.069 1.00 88.81 380 LEU A CA 1
ATOM 2756 C C . LEU A 1 380 ? -21.599 22.684 14.051 1.00 88.81 380 LEU A C 1
ATOM 2758 O O . LEU A 1 380 ? -22.793 22.461 13.879 1.00 88.81 380 LEU A O 1
ATOM 2762 N N . THR A 1 381 ? -20.944 23.611 13.350 1.00 89.31 381 THR A N 1
ATOM 2763 C CA . THR A 1 381 ? -21.558 24.527 12.382 1.00 89.31 381 THR A CA 1
ATOM 2764 C C . THR A 1 381 ? -20.833 24.426 11.035 1.00 89.31 381 THR A C 1
ATOM 2766 O O . THR A 1 381 ? -20.078 25.333 10.674 1.00 89.31 381 THR A O 1
ATOM 2769 N N . PRO A 1 382 ? -20.978 23.308 10.301 1.00 87.31 382 PRO A N 1
ATOM 2770 C CA . PRO A 1 382 ? -20.383 23.171 8.971 1.00 87.31 382 PRO A CA 1
ATOM 2771 C C . PRO A 1 382 ? -20.898 24.249 8.004 1.00 87.31 382 PRO A C 1
ATOM 2773 O O . PRO A 1 382 ? -22.046 24.688 8.101 1.00 87.31 382 PRO A O 1
ATOM 2776 N N . ALA A 1 383 ? -20.069 24.666 7.044 1.00 83.56 383 ALA A N 1
ATOM 2777 C CA . ALA A 1 383 ? -20.516 25.539 5.960 1.00 83.56 383 ALA A CA 1
ATOM 2778 C C . ALA A 1 383 ? -21.413 24.775 4.967 1.00 83.56 383 ALA A C 1
ATOM 2780 O O . ALA A 1 383 ? -21.562 23.552 5.043 1.00 83.56 383 ALA A O 1
ATOM 2781 N N . THR A 1 384 ? -22.033 25.497 4.032 1.00 79.44 384 THR A N 1
ATOM 2782 C CA . THR A 1 384 ? -22.894 24.908 2.996 1.00 79.44 384 THR A CA 1
ATOM 2783 C C . THR A 1 384 ? -22.178 23.767 2.275 1.00 79.44 384 THR A C 1
ATOM 2785 O O . THR A 1 384 ? -21.039 23.922 1.838 1.00 79.44 384 THR A O 1
ATOM 2788 N N . ASN A 1 385 ? -22.856 22.624 2.137 1.00 76.81 385 ASN A N 1
ATOM 2789 C CA . ASN A 1 385 ? -22.327 21.409 1.503 1.0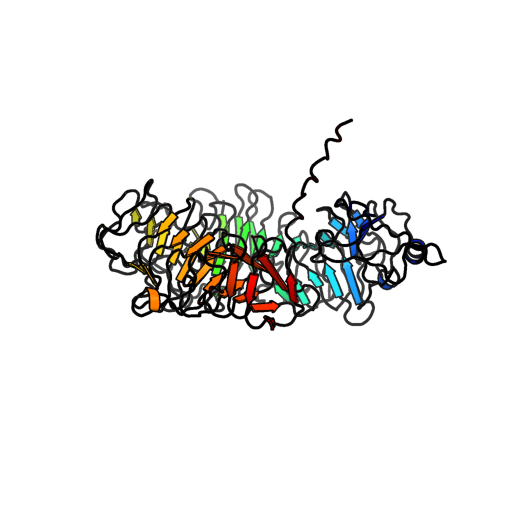0 76.81 385 ASN A CA 1
ATOM 2790 C C . ASN A 1 385 ? -21.121 20.761 2.205 1.00 76.81 385 ASN A C 1
ATOM 2792 O O . ASN A 1 385 ? -20.436 19.948 1.585 1.00 76.81 385 ASN A O 1
ATOM 2796 N N . GLN A 1 386 ? -20.897 21.057 3.487 1.00 82.75 386 GLN A N 1
ATOM 2797 C CA . GLN A 1 386 ? -19.934 20.350 4.331 1.00 82.75 386 GLN A CA 1
ATOM 2798 C C . GLN A 1 386 ? -20.628 19.392 5.308 1.00 82.75 386 GLN A C 1
ATOM 2800 O O . GLN A 1 386 ? -21.802 19.553 5.664 1.00 82.75 386 GLN A O 1
ATOM 2805 N N . VAL A 1 387 ? -19.867 18.397 5.765 1.00 86.38 387 VAL A N 1
ATOM 2806 C CA . VAL A 1 387 ? -20.288 17.397 6.752 1.00 86.38 387 VAL A CA 1
ATOM 2807 C C . VAL A 1 387 ? -19.368 17.460 7.956 1.00 86.38 387 VAL A C 1
ATOM 2809 O O . VAL A 1 387 ? -18.152 17.556 7.807 1.00 86.38 387 VAL A O 1
ATOM 2812 N N . ALA A 1 388 ? -19.943 17.386 9.149 1.00 91.81 388 ALA A N 1
ATOM 2813 C CA . ALA A 1 388 ? -19.196 17.449 10.388 1.00 91.81 388 ALA A CA 1
ATOM 2814 C C . ALA A 1 388 ? -19.674 16.421 11.417 1.00 91.81 388 ALA A C 1
ATOM 2816 O O . ALA A 1 388 ? -20.758 15.838 11.293 1.00 91.81 388 ALA A O 1
ATOM 2817 N N . TYR A 1 389 ? -18.850 16.196 12.440 1.00 94.50 389 TYR A N 1
ATOM 2818 C CA . TYR A 1 389 ? -19.178 15.300 13.548 1.00 94.50 389 TYR A CA 1
ATOM 2819 C C . TYR A 1 389 ? -20.487 15.719 14.226 1.00 94.50 389 TYR A C 1
ATOM 2821 O O . TYR A 1 389 ? -20.735 16.906 14.444 1.00 94.50 389 TYR A O 1
ATOM 2829 N N . SER A 1 390 ? -21.325 14.739 14.580 1.00 93.44 390 SER A N 1
ATOM 2830 C CA . SER A 1 390 ? -22.553 15.007 15.347 1.00 93.44 390 SER A CA 1
ATOM 2831 C C . SER A 1 390 ? -22.265 15.524 16.753 1.00 93.44 390 SER A C 1
ATOM 2833 O O . SER A 1 390 ? -23.039 16.317 17.279 1.00 93.44 390 SER A O 1
ATOM 2835 N N . HIS A 1 391 ? -21.153 15.080 17.342 1.00 94.88 391 HIS A N 1
ATOM 2836 C CA . HIS A 1 391 ? -20.741 15.427 18.695 1.00 94.88 391 HIS A CA 1
ATOM 2837 C C . HIS A 1 391 ? -19.261 15.785 18.707 1.00 94.88 391 HIS A C 1
ATOM 2839 O O . HIS A 1 391 ? -18.442 15.071 18.125 1.00 94.88 391 HIS A O 1
ATOM 2845 N N . ILE A 1 392 ? -18.930 16.869 19.407 1.00 95.44 392 ILE A N 1
ATOM 2846 C CA . ILE A 1 392 ? -17.553 17.301 19.638 1.00 95.44 392 ILE A CA 1
ATOM 2847 C C . ILE A 1 392 ? -17.341 17.434 21.139 1.00 95.44 392 ILE A C 1
ATOM 2849 O O . ILE A 1 392 ? -17.960 18.272 21.792 1.00 95.44 392 ILE A O 1
ATOM 2853 N N . ILE A 1 393 ? -16.454 16.602 21.674 1.00 95.56 393 ILE A N 1
ATOM 2854 C CA . ILE A 1 393 ? -16.080 16.580 23.084 1.00 95.56 393 ILE A CA 1
ATOM 2855 C C . ILE A 1 393 ? -14.817 17.421 23.248 1.00 95.56 393 ILE A C 1
ATOM 2857 O O . ILE A 1 393 ? -13.705 16.955 22.996 1.00 95.56 393 ILE A O 1
ATOM 2861 N N . SER A 1 394 ? -14.995 18.680 23.643 1.00 93.38 394 SER A N 1
ATOM 2862 C CA . SER A 1 394 ? -13.908 19.654 23.816 1.00 93.38 394 SER A CA 1
ATOM 2863 C C . SER A 1 394 ? -13.352 19.715 25.245 1.00 93.38 394 SER A C 1
ATOM 2865 O O . SER A 1 394 ? -12.309 20.327 25.478 1.00 93.38 394 SER A O 1
ATOM 2867 N N . ALA A 1 395 ? -14.011 19.059 26.202 1.00 92.00 395 ALA A N 1
ATOM 2868 C CA . ALA A 1 395 ? -13.589 18.962 27.595 1.00 92.00 395 ALA A CA 1
ATOM 2869 C C . ALA A 1 395 ? -14.110 17.665 28.236 1.00 92.00 395 ALA A C 1
ATOM 2871 O O . ALA A 1 395 ? -14.980 16.999 27.685 1.00 92.00 395 ALA A O 1
ATOM 2872 N N . SER A 1 396 ? -13.564 17.317 29.402 1.00 91.19 396 SER A N 1
ATOM 2873 C CA . SER A 1 396 ? -14.079 16.240 30.256 1.00 91.19 396 SER A CA 1
ATOM 2874 C C . SER A 1 396 ? -15.277 16.745 31.076 1.00 91.19 396 SER A C 1
ATOM 2876 O O . SER A 1 396 ? -15.251 17.910 31.488 1.00 91.19 396 SER A O 1
ATOM 2878 N N . PRO A 1 397 ? -16.297 15.914 31.366 1.00 93.69 397 PRO A N 1
ATOM 2879 C CA . PRO A 1 397 ? -16.419 14.480 31.064 1.00 93.69 397 PRO A CA 1
ATOM 2880 C C . PRO A 1 397 ? -16.883 14.176 29.630 1.00 93.69 397 PRO A C 1
ATOM 2882 O O . PRO A 1 397 ? -17.319 15.063 28.902 1.00 93.69 397 PRO A O 1
ATOM 2885 N N . PHE A 1 398 ? -16.792 12.905 29.226 1.00 95.81 398 PHE A N 1
ATOM 2886 C CA . PHE A 1 398 ? -17.385 12.425 27.975 1.00 95.81 398 PHE A CA 1
ATOM 2887 C C . PHE A 1 398 ? -18.911 12.568 28.029 1.00 95.81 398 PHE A C 1
ATOM 2889 O O . PHE A 1 398 ? -19.506 12.407 29.094 1.00 95.81 398 PHE A O 1
ATOM 2896 N N . THR A 1 399 ? -19.556 12.832 26.892 1.00 92.56 399 THR A N 1
ATOM 2897 C CA . THR A 1 399 ? -21.020 12.947 26.822 1.00 92.56 399 THR A CA 1
ATOM 2898 C C . THR A 1 399 ? -21.708 11.625 27.165 1.00 92.56 399 THR A C 1
ATOM 2900 O O . THR A 1 399 ? -21.516 10.634 26.463 1.00 92.56 399 THR A O 1
ATOM 2903 N N . ALA A 1 400 ? -22.550 11.641 28.199 1.00 92.25 400 ALA A N 1
ATOM 2904 C CA . ALA A 1 400 ? -23.427 10.529 28.565 1.00 92.25 400 ALA A CA 1
ATOM 2905 C C . ALA A 1 400 ? -24.648 10.393 27.633 1.00 92.25 400 ALA A C 1
ATOM 2907 O O . ALA A 1 400 ? -25.027 11.327 26.922 1.00 92.25 400 ALA A O 1
ATOM 2908 N N . GLY A 1 401 ? -25.317 9.241 27.689 1.00 91.81 401 GLY A N 1
ATOM 2909 C CA . GLY A 1 401 ? -26.609 8.975 27.054 1.00 91.81 401 GLY A CA 1
ATOM 2910 C C . GLY A 1 401 ? -26.538 8.623 25.568 1.00 91.81 401 GLY A C 1
ATOM 2911 O O . GLY A 1 401 ? -27.574 8.545 24.900 1.00 91.81 401 GLY A O 1
ATOM 2912 N N . LEU A 1 402 ? -25.341 8.395 25.026 1.00 94.75 402 LEU A N 1
ATOM 2913 C CA . LEU A 1 402 ? -25.163 7.960 23.643 1.00 94.75 402 LEU A CA 1
ATOM 2914 C C . LEU A 1 402 ? -25.533 6.477 23.514 1.00 94.75 402 LEU A C 1
ATOM 2916 O O . LEU A 1 402 ? -24.660 5.630 23.551 1.00 94.75 402 LEU A O 1
ATOM 2920 N N . ASN A 1 403 ? -26.819 6.152 23.359 1.00 92.88 403 ASN A N 1
ATOM 2921 C CA . ASN A 1 403 ? -27.310 4.760 23.395 1.00 92.88 403 ASN A CA 1
ATOM 2922 C C . ASN A 1 403 ? -27.786 4.219 22.034 1.00 92.88 403 ASN A C 1
ATOM 2924 O O . ASN A 1 403 ? -28.329 3.120 21.955 1.00 92.88 403 ASN A O 1
ATOM 2928 N N . GLY A 1 404 ? -27.645 5.002 20.961 1.00 89.56 404 GLY A N 1
ATOM 2929 C CA . GLY A 1 404 ? -28.276 4.713 19.669 1.00 89.56 404 GLY A CA 1
ATOM 2930 C C . GLY A 1 404 ? -27.411 3.963 18.654 1.00 89.56 404 GLY A C 1
ATOM 2931 O O . GLY A 1 404 ? -27.931 3.542 17.627 1.00 89.56 404 GLY A O 1
ATOM 2932 N N . GLY A 1 405 ? -26.097 3.843 18.871 1.00 91.88 405 GLY A N 1
ATOM 2933 C CA . GLY A 1 405 ? -25.179 3.233 17.898 1.00 91.88 405 GLY A CA 1
ATOM 2934 C C . GLY A 1 405 ? -24.992 4.041 16.609 1.00 91.88 405 GLY A C 1
ATOM 2935 O O . GLY A 1 405 ? -24.421 3.537 15.646 1.00 91.88 405 GLY A O 1
ATOM 2936 N N . THR A 1 406 ? -25.473 5.288 16.577 1.00 91.75 406 THR A N 1
ATOM 2937 C CA . THR A 1 406 ? -25.439 6.180 15.408 1.00 91.75 406 THR A CA 1
ATOM 2938 C C . THR A 1 406 ? -24.553 7.405 15.617 1.00 91.75 406 THR A C 1
ATOM 2940 O O . THR A 1 406 ? -24.208 8.076 14.653 1.00 91.75 406 THR A O 1
ATOM 2943 N N . ALA A 1 407 ? -24.146 7.734 16.843 1.00 94.25 407 ALA A N 1
ATOM 2944 C CA . ALA A 1 407 ? -23.350 8.936 17.081 1.00 94.25 407 ALA A CA 1
ATOM 2945 C C . ALA A 1 407 ? -21.979 8.860 16.380 1.00 94.25 407 ALA A C 1
ATOM 2947 O O . ALA A 1 407 ? -21.261 7.869 16.498 1.00 94.25 407 ALA A O 1
ATOM 2948 N N . VAL A 1 408 ? -21.605 9.924 15.673 1.00 95.19 408 VAL A N 1
ATOM 2949 C CA . VAL A 1 408 ? -20.259 10.111 15.111 1.00 95.19 408 VAL A CA 1
ATOM 2950 C C . VAL A 1 408 ? -19.574 11.193 15.935 1.00 95.19 408 VAL A C 1
ATOM 2952 O O . VAL A 1 408 ? -20.011 12.350 15.915 1.00 95.19 408 VAL A O 1
ATOM 2955 N N . VAL A 1 409 ? -18.557 10.799 16.700 1.00 97.00 409 VAL A N 1
ATOM 2956 C CA . VAL A 1 409 ? -17.996 11.590 17.804 1.00 97.00 409 VAL A CA 1
ATOM 2957 C C . VAL A 1 409 ? -16.543 11.960 17.526 1.00 97.00 409 VAL A C 1
ATOM 2959 O O . VAL A 1 409 ? -15.736 11.101 17.171 1.00 97.00 409 VAL A O 1
ATOM 2962 N N . ASP A 1 410 ? -16.202 13.228 17.745 1.00 97.44 410 ASP A N 1
ATOM 2963 C CA . ASP A 1 410 ? -14.823 13.711 17.784 1.00 97.44 410 ASP A CA 1
ATOM 2964 C C . ASP A 1 410 ? -14.451 14.167 19.195 1.00 97.44 410 ASP A C 1
ATOM 2966 O O . ASP A 1 410 ? -15.128 15.003 19.792 1.00 97.44 410 ASP A O 1
ATOM 2970 N N . VAL A 1 411 ? -13.359 13.634 19.731 1.00 96.69 411 VAL A N 1
ATOM 2971 C CA . VAL A 1 411 ? -12.782 14.054 21.008 1.00 96.69 411 VAL A CA 1
ATOM 2972 C C . VAL A 1 411 ? -11.611 14.980 20.719 1.00 96.69 411 VAL A C 1
ATOM 2974 O O . VAL A 1 411 ? -10.469 14.547 20.543 1.00 96.69 411 VAL A O 1
ATOM 2977 N N . SER A 1 412 ? -11.916 16.276 20.681 1.00 93.06 412 SER A N 1
ATOM 2978 C CA . SER A 1 412 ? -10.966 17.361 20.426 1.00 93.06 412 SER A CA 1
ATOM 2979 C C . SER A 1 412 ? -10.392 17.980 21.707 1.00 93.06 412 SER A C 1
ATOM 2981 O O . SER A 1 412 ? -9.621 18.937 21.633 1.00 93.06 412 SER A O 1
ATOM 2983 N N . ALA A 1 413 ? -10.746 17.428 22.873 1.00 90.19 413 ALA A N 1
ATOM 2984 C CA . ALA A 1 413 ? -10.349 17.922 24.185 1.00 90.19 413 ALA A CA 1
ATOM 2985 C C . ALA A 1 413 ? -8.838 18.173 24.333 1.00 90.19 413 ALA A C 1
ATOM 2987 O O . ALA A 1 413 ? -7.997 17.501 23.735 1.00 90.19 413 ALA A O 1
ATOM 2988 N N . ALA A 1 414 ? -8.482 19.140 25.183 1.00 89.69 414 ALA A N 1
ATOM 2989 C CA . ALA A 1 414 ? -7.086 19.451 25.497 1.00 89.69 414 ALA A CA 1
ATOM 2990 C C . ALA A 1 414 ? -6.469 18.503 26.543 1.00 89.69 414 ALA A C 1
ATOM 2992 O O . ALA A 1 414 ? -5.242 18.407 26.617 1.00 89.69 414 ALA A O 1
ATOM 2993 N N . ALA A 1 415 ? -7.290 17.779 27.307 1.00 92.62 415 ALA A N 1
ATOM 2994 C CA . ALA A 1 415 ? -6.893 16.843 28.360 1.00 92.62 415 ALA A CA 1
ATOM 2995 C C . ALA A 1 415 ? -7.643 15.505 28.226 1.00 92.62 415 ALA A C 1
ATOM 2997 O O . ALA A 1 415 ? -8.570 15.394 27.424 1.00 92.62 415 ALA A O 1
ATOM 2998 N N . ALA A 1 416 ? -7.232 14.502 29.007 1.00 94.38 416 ALA A N 1
ATOM 2999 C CA . ALA A 1 416 ? -7.898 13.202 29.073 1.00 94.38 416 ALA A CA 1
ATOM 3000 C C . ALA A 1 416 ? -9.392 13.341 29.412 1.00 94.38 416 ALA A C 1
ATOM 3002 O O . ALA A 1 416 ? -9.781 14.188 30.223 1.00 94.38 416 ALA A O 1
ATOM 3003 N N . VAL A 1 417 ? -10.219 12.490 28.808 1.00 96.25 417 VAL A N 1
ATOM 3004 C CA . VAL A 1 417 ? -11.675 12.504 28.981 1.00 96.25 417 VAL A CA 1
ATOM 3005 C C . VAL A 1 417 ? -12.115 11.252 29.732 1.00 96.25 417 VAL A C 1
ATOM 3007 O O . VAL A 1 417 ? -11.664 10.150 29.427 1.00 96.25 417 VAL A O 1
ATOM 3010 N N . THR A 1 418 ? -13.003 11.413 30.711 1.00 96.56 418 THR A N 1
ATOM 3011 C CA . THR A 1 418 ? -13.542 10.300 31.506 1.00 96.56 418 THR A CA 1
ATOM 3012 C C . THR A 1 418 ? -14.957 9.960 31.052 1.00 96.56 418 THR A C 1
ATOM 3014 O O . THR A 1 418 ? -15.802 10.853 30.966 1.00 96.56 418 THR A O 1
ATOM 3017 N N . LEU A 1 419 ? -15.214 8.683 30.768 1.00 96.75 419 LEU A N 1
ATOM 3018 C CA . LEU A 1 419 ? -16.542 8.158 30.451 1.00 96.75 419 LEU A CA 1
ATOM 3019 C C . LEU A 1 419 ? -17.470 8.262 31.665 1.00 96.75 419 LEU A C 1
ATOM 3021 O O . LEU A 1 419 ? -17.031 8.082 32.800 1.00 96.75 419 LEU A O 1
ATOM 3025 N N . GLN A 1 420 ? -18.746 8.561 31.424 1.00 93.69 420 GLN A N 1
ATOM 3026 C CA . GLN A 1 420 ? -19.776 8.614 32.471 1.00 93.69 420 GLN A CA 1
ATOM 3027 C C . GLN A 1 420 ? -20.666 7.366 32.485 1.00 93.69 420 GLN A C 1
ATOM 3029 O O . GLN A 1 420 ? -21.256 7.044 33.511 1.00 93.69 420 GLN A O 1
ATOM 3034 N N . ASP A 1 421 ? -20.751 6.683 31.351 1.00 94.31 421 ASP A N 1
ATOM 3035 C CA . ASP A 1 421 ? -21.534 5.483 31.096 1.00 94.31 421 ASP A CA 1
ATOM 3036 C C . ASP A 1 421 ? -20.840 4.631 30.015 1.00 94.31 421 ASP A C 1
ATOM 3038 O O . ASP A 1 421 ? -19.670 4.854 29.688 1.00 94.31 421 ASP A O 1
ATOM 3042 N N . ASP A 1 422 ? -21.549 3.628 29.496 1.00 95.56 422 ASP A N 1
ATOM 3043 C CA . ASP A 1 422 ? -21.102 2.769 28.400 1.00 95.56 422 ASP A CA 1
ATOM 3044 C C . ASP A 1 422 ? -21.679 3.280 27.070 1.00 95.56 422 ASP A C 1
ATOM 3046 O O . ASP A 1 422 ? -22.799 2.906 26.703 1.00 95.56 422 ASP A O 1
ATOM 3050 N N . PRO A 1 423 ? -20.966 4.149 26.327 1.00 96.50 423 PRO A N 1
ATOM 3051 C CA . PRO A 1 423 ? -21.516 4.738 25.117 1.00 96.50 423 PRO A CA 1
ATOM 3052 C C . PRO A 1 423 ? -21.639 3.702 23.995 1.00 96.50 423 PRO A C 1
ATOM 3054 O O . PRO A 1 423 ? -20.709 2.952 23.691 1.00 96.50 423 PRO A O 1
ATOM 3057 N N . PHE A 1 424 ? -22.772 3.737 23.302 1.00 96.50 424 PHE A N 1
ATOM 3058 C CA . PHE A 1 424 ? -23.038 3.070 22.037 1.00 96.50 424 PHE A CA 1
ATOM 3059 C C . PHE A 1 424 ? -23.096 4.093 20.890 1.00 96.50 424 PHE A C 1
ATOM 3061 O O . PHE A 1 424 ? -24.092 4.790 20.671 1.00 96.50 424 PHE A O 1
ATOM 3068 N N . LEU A 1 425 ? -22.008 4.167 20.126 1.00 96.31 425 LEU A N 1
ATOM 3069 C CA . LEU A 1 425 ? -21.773 5.130 19.047 1.00 96.31 425 LEU A CA 1
ATOM 3070 C C . LEU A 1 425 ? -21.501 4.414 17.721 1.00 96.31 425 LEU A C 1
ATOM 3072 O O . LEU A 1 425 ? -21.281 3.212 17.708 1.00 96.31 425 LEU A O 1
ATOM 3076 N N . TYR A 1 426 ? -21.526 5.121 16.594 1.00 95.75 426 TYR A N 1
ATOM 3077 C CA . TYR A 1 426 ? -21.096 4.560 15.311 1.00 95.75 426 TYR A CA 1
ATOM 3078 C C . TYR A 1 426 ? -19.577 4.659 15.167 1.00 95.75 426 TYR A C 1
ATOM 3080 O O . TYR A 1 426 ? -18.915 3.655 14.942 1.00 95.75 426 TYR A O 1
ATOM 3088 N N . ALA A 1 427 ? -19.005 5.853 15.336 1.00 96.69 427 ALA A N 1
ATOM 3089 C CA . ALA A 1 427 ? -17.584 6.092 15.094 1.00 96.69 427 ALA A CA 1
ATOM 3090 C C . ALA A 1 427 ? -16.984 7.102 16.078 1.00 96.69 427 ALA A C 1
ATOM 3092 O O . ALA A 1 427 ? -17.675 8.011 16.545 1.00 96.69 427 ALA A O 1
ATOM 3093 N N . LEU A 1 428 ? -15.692 6.936 16.373 1.00 97.88 428 LEU A N 1
ATOM 3094 C CA . LEU A 1 428 ? -14.962 7.725 17.362 1.00 97.88 428 LEU A CA 1
ATOM 3095 C C . LEU A 1 428 ? -13.609 8.180 16.808 1.00 97.88 428 LEU A C 1
ATOM 3097 O O . LEU A 1 428 ? -12.776 7.363 16.415 1.00 97.88 428 LEU A O 1
ATOM 3101 N N . ARG A 1 429 ? -13.372 9.490 16.819 1.00 97.62 429 ARG A N 1
ATOM 3102 C CA . ARG A 1 429 ? -12.070 10.104 16.544 1.00 97.62 429 ARG A CA 1
ATOM 3103 C C . ARG A 1 429 ? -11.485 10.657 17.838 1.00 97.62 429 ARG A C 1
ATOM 3105 O O . ARG A 1 429 ? -12.173 11.366 18.565 1.00 97.62 429 ARG A O 1
ATOM 3112 N N . LEU A 1 430 ? -10.230 10.327 18.135 1.00 96.88 430 LEU A N 1
ATOM 3113 C CA . LEU A 1 430 ? -9.579 10.633 19.408 1.00 96.88 430 LEU A CA 1
ATOM 3114 C C . LEU A 1 430 ? -8.295 11.438 19.239 1.00 96.88 430 LEU A C 1
ATOM 3116 O O . LEU A 1 430 ? -7.362 11.016 18.552 1.00 96.88 430 LEU A O 1
ATOM 3120 N N . ASN A 1 431 ? -8.209 12.549 19.971 1.00 94.56 431 ASN A N 1
ATOM 3121 C CA . ASN A 1 431 ? -6.976 13.315 20.154 1.00 94.56 431 ASN A CA 1
ATOM 3122 C C . ASN A 1 431 ? -6.388 13.203 21.573 1.00 94.56 431 ASN A C 1
ATOM 3124 O O . ASN A 1 431 ? -5.337 13.785 21.851 1.00 94.56 431 ASN A O 1
ATOM 3128 N N . ARG A 1 432 ? -7.072 12.510 22.490 1.00 94.75 432 ARG A N 1
ATOM 3129 C CA . ARG A 1 432 ? -6.709 12.389 23.909 1.00 94.75 432 ARG A CA 1
ATOM 3130 C C . ARG A 1 432 ? -7.074 11.026 24.474 1.00 94.75 432 ARG A C 1
ATOM 3132 O O . ARG A 1 432 ? -7.830 10.278 23.856 1.00 94.75 432 ARG A O 1
ATOM 3139 N N . ASP A 1 433 ? -6.526 10.752 25.655 1.00 95.62 433 ASP A N 1
ATOM 3140 C CA . ASP A 1 433 ? -6.829 9.559 26.437 1.00 95.62 433 ASP A CA 1
ATOM 3141 C C . ASP A 1 433 ? -8.318 9.461 26.780 1.00 95.62 433 ASP A C 1
ATOM 3143 O O . ASP A 1 433 ? -8.967 10.473 27.072 1.00 95.62 433 ASP A O 1
ATOM 3147 N N . ILE A 1 434 ? -8.818 8.226 26.817 1.00 96.88 434 ILE A N 1
ATOM 3148 C CA . ILE A 1 434 ? -10.145 7.892 27.331 1.00 96.88 434 ILE A CA 1
ATOM 3149 C C . ILE A 1 434 ? -9.999 7.052 28.596 1.00 96.88 434 ILE A C 1
ATOM 3151 O O . ILE A 1 434 ? -9.431 5.956 28.574 1.00 96.88 434 ILE A O 1
ATOM 3155 N N . ASN A 1 435 ? -10.553 7.559 29.692 1.00 96.12 435 ASN A N 1
ATOM 3156 C CA . ASN A 1 435 ? -10.566 6.912 30.994 1.00 96.12 435 ASN A CA 1
ATOM 3157 C C . ASN A 1 435 ? -11.949 6.353 31.318 1.00 96.12 435 ASN A C 1
ATOM 3159 O O . ASN A 1 435 ? -12.963 6.980 31.019 1.00 96.12 435 ASN A O 1
ATOM 3163 N N . SER A 1 436 ? -11.982 5.200 31.982 1.00 94.62 436 SER A N 1
ATOM 3164 C CA . SER A 1 436 ? -13.202 4.720 32.631 1.00 94.62 436 SER A CA 1
ATOM 3165 C C . SER A 1 436 ? -13.494 5.545 33.888 1.00 94.62 436 SER A C 1
ATOM 3167 O O . SER A 1 436 ? -12.583 6.109 34.505 1.00 94.62 436 SER A O 1
ATOM 3169 N N . SER A 1 437 ? -14.765 5.617 34.269 1.00 90.50 437 SER A N 1
ATOM 3170 C CA . SER A 1 437 ? -15.187 6.187 35.549 1.00 90.50 437 SER A CA 1
ATOM 3171 C C . SER A 1 437 ? -14.603 5.407 36.736 1.00 90.50 437 SER A C 1
ATOM 3173 O O . SER A 1 437 ? -14.248 4.231 36.637 1.00 90.50 437 SER A O 1
ATOM 3175 N N . PHE A 1 438 ? -14.464 6.073 37.885 1.00 85.62 438 PHE A N 1
ATOM 3176 C CA . PHE A 1 438 ? -13.887 5.451 39.076 1.00 85.62 438 PHE A CA 1
ATOM 3177 C C . PHE A 1 438 ? -14.726 4.250 39.542 1.00 85.62 438 PHE A C 1
ATOM 3179 O O . PHE A 1 438 ? -15.933 4.367 39.743 1.00 85.62 438 PHE A O 1
ATOM 3186 N N . GLY A 1 439 ? -14.070 3.107 39.755 1.00 81.75 439 GLY A N 1
ATOM 3187 C CA . GLY A 1 439 ? -14.715 1.885 40.243 1.00 81.75 439 GLY A CA 1
ATOM 3188 C C . GLY A 1 439 ? -15.493 1.091 39.187 1.00 81.75 439 GLY A C 1
ATOM 3189 O O . GLY A 1 439 ? -16.155 0.124 39.552 1.00 81.75 439 GLY A O 1
ATOM 3190 N N . GLN A 1 440 ? -15.415 1.461 37.903 1.00 87.00 440 GLN A N 1
ATOM 3191 C CA . GLN A 1 440 ? -16.043 0.733 36.795 1.00 87.00 440 GLN A CA 1
ATOM 3192 C C . GLN A 1 440 ? -15.057 0.527 35.638 1.00 87.00 440 GLN A C 1
ATOM 3194 O O . GLN A 1 440 ? -14.117 1.298 35.452 1.00 87.00 440 GLN A O 1
ATOM 3199 N N . PHE A 1 441 ? -15.294 -0.512 34.835 1.00 88.19 441 PHE A N 1
ATOM 3200 C CA . PHE A 1 441 ? -14.640 -0.695 33.540 1.00 88.19 441 PHE A CA 1
ATOM 3201 C C . PHE A 1 441 ? -15.668 -0.433 32.447 1.00 88.19 441 PHE A C 1
ATOM 3203 O O . PHE A 1 441 ? -16.444 -1.323 32.098 1.00 88.19 441 PHE A O 1
ATOM 3210 N N . ASN A 1 442 ? -15.692 0.800 31.943 1.00 95.56 442 ASN A N 1
ATOM 3211 C CA . ASN A 1 442 ? -16.670 1.194 30.940 1.00 95.56 442 ASN A CA 1
ATOM 3212 C C . ASN A 1 442 ? -16.404 0.500 29.600 1.00 95.56 442 ASN A C 1
ATOM 3214 O O . ASN A 1 442 ? -15.261 0.168 29.273 1.00 95.56 442 ASN A O 1
ATOM 3218 N N . THR A 1 443 ? -17.458 0.307 28.811 1.00 96.06 443 THR A N 1
ATOM 3219 C CA . THR A 1 443 ? -17.390 -0.286 27.471 1.00 96.06 443 THR A CA 1
ATOM 3220 C C . THR A 1 443 ? -17.894 0.690 26.419 1.00 96.06 443 THR A C 1
ATOM 3222 O O . THR A 1 443 ? -19.054 1.086 26.429 1.00 96.06 443 THR A O 1
ATOM 3225 N N . ILE A 1 444 ? -17.039 1.022 25.452 1.00 97.69 444 ILE A N 1
ATOM 3226 C CA . ILE A 1 444 ? -17.439 1.742 24.242 1.00 97.69 444 ILE A CA 1
ATOM 3227 C C . ILE A 1 444 ? -17.875 0.711 23.206 1.00 97.69 444 ILE A C 1
ATOM 3229 O O . ILE A 1 444 ? -17.077 -0.125 22.770 1.00 97.69 444 ILE A O 1
ATOM 3233 N N . THR A 1 445 ? -19.136 0.783 22.792 1.00 97.56 445 THR A N 1
ATOM 3234 C CA . THR A 1 445 ? -19.685 -0.068 21.736 1.00 97.56 445 THR A CA 1
ATOM 3235 C C . THR A 1 445 ? -19.766 0.706 20.421 1.00 97.56 445 THR A C 1
ATOM 3237 O O . THR A 1 445 ? -20.314 1.806 20.372 1.00 97.56 445 THR A O 1
ATOM 3240 N N . PHE A 1 446 ? -19.249 0.112 19.347 1.00 97.06 446 PHE A N 1
ATOM 3241 C CA . PHE A 1 446 ? -19.342 0.616 17.978 1.00 97.06 446 PHE A CA 1
ATOM 3242 C C . PHE A 1 446 ? -20.483 -0.087 17.235 1.00 97.06 446 PHE A C 1
ATOM 3244 O O . PHE A 1 446 ? -20.529 -1.316 17.170 1.00 97.06 446 PHE A O 1
ATOM 3251 N N . GLY A 1 447 ? -21.418 0.687 16.695 1.00 92.06 447 GLY A N 1
ATOM 3252 C CA . GLY A 1 447 ? -22.573 0.227 15.932 1.00 92.06 447 GLY A CA 1
ATOM 3253 C C . GLY A 1 447 ? -22.259 -0.122 14.482 1.00 92.06 447 GLY A C 1
ATOM 3254 O O . GLY A 1 447 ? -21.111 -0.099 14.035 1.00 92.06 447 GLY A O 1
ATOM 3255 N N . GLY A 1 448 ? -23.319 -0.460 13.749 1.00 87.69 448 GLY A N 1
ATOM 3256 C CA . GLY A 1 448 ? -23.245 -0.930 12.367 1.00 87.69 448 GLY A CA 1
ATOM 3257 C C . GLY A 1 448 ? -23.488 -2.434 12.212 1.00 87.69 448 GLY A C 1
ATOM 3258 O O . GLY A 1 448 ? -23.558 -3.183 13.190 1.00 87.69 448 GLY A O 1
ATOM 3259 N N . SER A 1 449 ? -23.638 -2.874 10.966 1.00 83.44 449 SER A N 1
ATOM 3260 C CA . SER A 1 449 ? -23.920 -4.265 10.591 1.00 83.44 449 SER A CA 1
ATOM 3261 C C . SER A 1 449 ? -23.477 -4.545 9.156 1.00 83.44 449 SER A C 1
ATOM 3263 O O . SER A 1 449 ? -23.564 -3.658 8.305 1.00 83.44 449 SER A O 1
ATOM 3265 N N . GLY A 1 450 ? -23.081 -5.787 8.863 1.00 83.19 450 GLY A N 1
ATOM 3266 C CA . GLY A 1 450 ? -22.625 -6.174 7.523 1.00 83.19 450 GLY A CA 1
ATOM 3267 C C . GLY A 1 450 ? -21.374 -5.391 7.118 1.00 83.19 450 GLY A C 1
ATOM 3268 O O . GLY A 1 450 ? -20.465 -5.242 7.928 1.00 83.19 450 GLY A O 1
ATOM 3269 N N . ASP A 1 451 ? -21.346 -4.849 5.900 1.00 81.12 451 ASP A N 1
ATOM 3270 C CA . ASP A 1 451 ? -20.254 -3.982 5.425 1.00 81.12 451 ASP A CA 1
ATOM 3271 C C . ASP A 1 451 ? -20.344 -2.535 5.934 1.00 81.12 451 ASP A C 1
ATOM 3273 O O . ASP A 1 451 ? -19.460 -1.717 5.698 1.00 81.12 451 ASP A O 1
ATOM 3277 N N . ASN A 1 452 ? -21.402 -2.191 6.661 1.00 86.69 452 ASN A N 1
ATOM 3278 C CA . ASN A 1 452 ? -21.592 -0.858 7.197 1.00 86.69 452 ASN A CA 1
ATOM 3279 C C . ASN A 1 452 ? -21.179 -0.804 8.671 1.00 86.69 452 ASN A C 1
ATOM 3281 O O . ASN A 1 452 ? -22.017 -0.911 9.568 1.00 86.69 452 ASN A O 1
ATOM 3285 N N . VAL A 1 453 ? -19.873 -0.695 8.912 1.00 88.81 453 VAL A N 1
ATOM 3286 C CA . VAL A 1 453 ? -19.275 -0.765 10.251 1.00 88.81 453 VAL A CA 1
ATOM 3287 C C . VAL A 1 453 ? -18.499 0.512 10.547 1.00 88.81 453 VAL A C 1
ATOM 3289 O O . VAL A 1 453 ? -17.697 0.976 9.729 1.00 88.81 453 VAL A O 1
ATOM 3292 N N . GLY A 1 454 ? -18.729 1.078 11.730 1.00 91.69 454 GLY A N 1
ATOM 3293 C CA . GLY A 1 454 ? -17.951 2.206 12.219 1.00 91.69 454 GLY A CA 1
ATOM 3294 C C . GLY A 1 454 ? -16.596 1.790 12.802 1.00 91.69 454 GLY A C 1
ATOM 3295 O O . GLY A 1 454 ? -16.133 0.664 12.617 1.00 91.69 454 GLY A O 1
ATOM 3296 N N . GLY A 1 455 ? -15.905 2.710 13.472 1.00 95.88 455 GLY A N 1
ATOM 3297 C CA . GLY A 1 455 ? -14.544 2.430 13.922 1.00 95.88 455 GLY A CA 1
ATOM 3298 C C . GLY A 1 455 ? -13.874 3.558 14.685 1.00 95.88 455 GLY A C 1
ATOM 3299 O O . GLY A 1 455 ? -14.513 4.533 15.090 1.00 95.88 455 GLY A O 1
ATOM 3300 N N . LEU A 1 456 ? -12.571 3.384 14.884 1.00 98.19 456 LEU A N 1
ATOM 3301 C CA . LEU A 1 456 ? -11.736 4.211 15.741 1.00 98.19 456 LEU A CA 1
ATOM 3302 C C . LEU A 1 456 ? -10.602 4.864 14.943 1.00 98.19 456 LEU A C 1
ATOM 3304 O O . LEU A 1 456 ? -9.870 4.187 14.221 1.00 98.19 456 LEU A O 1
ATOM 3308 N N . ILE A 1 457 ? -10.420 6.169 15.136 1.00 98.25 457 ILE A N 1
ATOM 3309 C CA . ILE A 1 457 ? -9.293 6.949 14.614 1.00 98.25 457 ILE A CA 1
ATOM 3310 C C . ILE A 1 457 ? -8.526 7.562 15.787 1.00 98.25 457 ILE A C 1
ATOM 3312 O O . ILE A 1 457 ? -9.134 8.237 16.618 1.00 98.25 457 ILE A O 1
ATOM 3316 N N . SER A 1 458 ? -7.199 7.428 15.816 1.00 96.56 458 SER A N 1
ATOM 3317 C CA . SER A 1 458 ? -6.344 8.397 16.519 1.00 96.56 458 SER A CA 1
ATOM 3318 C C . SER A 1 458 ? -5.817 9.455 15.561 1.00 96.56 458 SER A C 1
ATOM 3320 O O . SER A 1 458 ? -5.586 9.177 14.383 1.00 96.56 458 SER A O 1
ATOM 3322 N N . VAL A 1 459 ? -5.602 10.662 16.085 1.00 92.75 459 VAL A N 1
ATOM 3323 C CA . VAL A 1 459 ? -5.018 11.776 15.328 1.00 92.75 459 VAL A CA 1
ATOM 3324 C C . VAL A 1 459 ? -3.582 12.087 15.730 1.00 92.75 459 VAL A C 1
ATOM 3326 O O . VAL A 1 459 ? -2.700 11.315 15.390 1.00 92.75 459 VAL A O 1
ATOM 3329 N N . THR A 1 460 ? -3.295 13.210 16.388 1.00 85.31 460 THR A N 1
ATOM 3330 C CA . THR A 1 460 ? -1.917 13.726 16.479 1.00 85.31 460 THR A CA 1
ATOM 3331 C C . THR A 1 460 ? -1.145 13.216 17.695 1.00 85.31 460 THR A C 1
ATOM 3333 O O . THR A 1 460 ? 0.080 13.138 17.659 1.00 85.31 460 THR A O 1
ATOM 3336 N N . ASN A 1 461 ? -1.836 12.886 18.785 1.00 89.88 461 ASN A N 1
ATOM 3337 C CA . ASN A 1 461 ? -1.199 12.567 20.061 1.00 89.88 461 ASN A CA 1
ATOM 3338 C C . ASN A 1 461 ? -1.202 11.063 20.317 1.00 89.88 461 ASN A C 1
ATOM 3340 O O . ASN A 1 461 ? -2.201 10.390 20.064 1.00 89.88 461 ASN A O 1
ATOM 3344 N N . ALA A 1 462 ? -0.090 10.553 20.853 1.00 94.31 462 ALA A N 1
ATOM 3345 C CA . ALA A 1 462 ? -0.088 9.222 21.441 1.00 94.31 462 ALA A CA 1
ATOM 3346 C C . ALA A 1 462 ? -1.094 9.202 22.598 1.00 94.31 462 ALA A C 1
ATOM 3348 O O . ALA A 1 462 ? -1.096 10.121 23.418 1.00 94.31 462 ALA A O 1
ATOM 3349 N N . LEU A 1 463 ? -1.952 8.188 22.635 1.00 96.19 463 LEU A N 1
ATOM 3350 C CA . LEU A 1 463 ? -3.067 8.125 23.574 1.00 96.19 463 LEU A CA 1
ATOM 3351 C C . LEU A 1 463 ? -3.265 6.719 24.128 1.00 96.19 463 LEU A C 1
ATOM 3353 O O . LEU A 1 463 ? -2.839 5.723 23.543 1.00 96.19 463 LEU A O 1
ATOM 3357 N N . SER A 1 464 ? -3.953 6.655 25.256 1.00 96.88 464 SER A N 1
ATOM 3358 C CA . SER A 1 464 ? -4.368 5.446 25.943 1.00 96.88 464 SER A CA 1
ATOM 3359 C C . SER A 1 464 ? -5.889 5.340 26.000 1.00 96.88 464 SER A C 1
ATOM 3361 O O . SER A 1 464 ? -6.608 6.326 26.168 1.00 96.88 464 SER A O 1
ATOM 3363 N N . ILE A 1 465 ? -6.388 4.117 25.853 1.00 97.69 465 ILE A N 1
ATOM 3364 C CA . ILE A 1 465 ? -7.799 3.785 26.025 1.00 97.69 465 ILE A CA 1
ATOM 3365 C C . ILE A 1 465 ? -7.889 2.787 27.173 1.00 97.69 465 ILE A C 1
ATOM 3367 O O . ILE A 1 465 ? -7.470 1.635 27.050 1.00 97.69 465 ILE A O 1
ATOM 3371 N N . ASN A 1 466 ? -8.432 3.255 28.294 1.00 96.12 466 ASN A N 1
ATOM 3372 C CA . ASN A 1 466 ? -8.615 2.486 29.528 1.00 96.12 466 ASN A CA 1
ATOM 3373 C C . ASN A 1 466 ? -10.032 1.893 29.654 1.00 96.12 466 ASN A C 1
ATOM 3375 O O . ASN A 1 466 ? -10.396 1.367 30.705 1.00 96.12 466 ASN A O 1
ATOM 3379 N N . ALA A 1 467 ? -10.833 2.007 28.595 1.00 96.44 467 ALA A N 1
ATOM 3380 C CA . ALA A 1 467 ? -12.153 1.403 28.459 1.00 96.44 467 ALA A CA 1
ATOM 3381 C C . ALA A 1 467 ? -12.080 0.126 27.610 1.00 96.44 467 ALA A C 1
ATOM 3383 O O . ALA A 1 467 ? -11.178 -0.033 26.782 1.00 96.44 467 ALA A O 1
ATOM 3384 N N . ASN A 1 468 ? -13.052 -0.764 27.788 1.00 96.12 468 ASN A N 1
ATOM 3385 C CA . ASN A 1 468 ? -13.261 -1.893 26.892 1.00 96.12 468 ASN A CA 1
ATOM 3386 C C . ASN A 1 468 ? -13.819 -1.396 25.555 1.00 96.12 468 ASN A C 1
ATOM 3388 O O . ASN A 1 468 ? -14.592 -0.437 25.511 1.00 96.12 468 ASN A O 1
ATOM 3392 N N . LEU A 1 469 ? -13.467 -2.075 24.468 1.00 96.81 469 LEU A N 1
ATOM 3393 C CA . LEU A 1 469 ? -13.978 -1.795 23.131 1.00 96.81 469 LEU A CA 1
ATOM 3394 C C . LEU A 1 469 ? -14.776 -2.989 22.611 1.00 96.81 469 LEU A C 1
ATOM 3396 O O . LEU A 1 469 ? -14.312 -4.132 22.641 1.00 96.81 469 LEU A O 1
ATOM 3400 N N . LYS A 1 470 ? -15.969 -2.721 22.086 1.00 96.44 470 LYS A N 1
ATOM 3401 C CA . LYS A 1 470 ? -16.856 -3.738 21.521 1.00 96.44 470 LYS A CA 1
ATOM 3402 C C . LYS A 1 470 ? -17.332 -3.320 20.135 1.00 96.44 470 LYS A C 1
ATOM 3404 O O . LYS A 1 470 ? -17.907 -2.250 19.983 1.00 96.44 470 LYS A O 1
ATOM 3409 N N . PHE A 1 471 ? -17.120 -4.158 19.126 1.00 96.25 471 PHE A N 1
ATOM 3410 C CA . PHE A 1 471 ? -17.490 -3.867 17.739 1.00 96.25 471 PHE A CA 1
ATOM 3411 C C . PHE A 1 471 ? -18.715 -4.691 17.331 1.00 96.25 471 PHE A C 1
ATOM 3413 O O . PHE A 1 471 ? -18.660 -5.912 17.185 1.00 96.25 471 PHE A O 1
ATOM 3420 N N . GLY A 1 472 ? -19.847 -4.013 17.161 1.00 93.38 472 GLY A N 1
ATOM 3421 C CA . GLY A 1 472 ? -21.176 -4.615 17.083 1.00 93.38 472 GLY A CA 1
ATOM 3422 C C . GLY A 1 472 ? -21.757 -4.923 18.468 1.00 93.38 472 GLY A C 1
ATOM 3423 O O . GLY A 1 472 ? -21.034 -5.064 19.454 1.00 93.38 472 GLY A O 1
ATOM 3424 N N . SER A 1 473 ? -23.080 -5.085 18.554 1.00 88.62 473 SER A N 1
ATOM 3425 C CA . SER A 1 473 ? -23.793 -5.301 19.828 1.00 88.62 473 SER A CA 1
ATOM 3426 C C . SER A 1 473 ? -23.339 -6.548 20.595 1.00 88.62 473 SER A C 1
ATOM 3428 O O . SER A 1 473 ? -23.480 -6.605 21.816 1.00 88.62 473 SER A O 1
ATOM 3430 N N . THR A 1 474 ? -22.745 -7.526 19.907 1.00 89.00 474 THR A N 1
ATOM 3431 C CA . THR A 1 474 ? -22.220 -8.782 20.467 1.00 89.00 474 THR A CA 1
ATOM 3432 C C . THR A 1 474 ? -20.714 -8.967 20.260 1.00 89.00 474 THR A C 1
ATOM 3434 O O . THR A 1 474 ? -20.181 -9.987 20.679 1.00 89.00 474 THR A O 1
ATOM 3437 N N . GLY A 1 475 ? -20.005 -8.001 19.662 1.00 91.81 475 GLY A N 1
ATOM 3438 C CA . GLY A 1 475 ? -18.613 -8.207 19.237 1.00 91.81 475 GLY A CA 1
ATOM 3439 C C . GLY A 1 475 ? -18.483 -8.970 17.911 1.00 91.81 475 GLY A C 1
ATOM 3440 O O . GLY A 1 475 ? -17.432 -9.533 17.638 1.00 91.81 475 GLY A O 1
ATOM 3441 N N . ALA A 1 476 ? -19.548 -9.047 17.106 1.00 92.50 476 ALA A N 1
ATOM 3442 C CA . ALA A 1 476 ? -19.560 -9.794 15.846 1.00 92.50 476 ALA A CA 1
ATOM 3443 C C . ALA A 1 476 ? -18.962 -9.030 14.649 1.00 92.50 476 ALA A C 1
ATOM 3445 O O . ALA A 1 476 ? -18.685 -9.639 13.613 1.00 92.50 476 ALA A O 1
ATOM 3446 N N . ASN A 1 477 ? -18.748 -7.717 14.766 1.00 94.69 477 ASN A N 1
ATOM 3447 C CA . ASN A 1 477 ? -18.226 -6.913 13.664 1.00 94.69 477 ASN A CA 1
ATOM 3448 C C . ASN A 1 477 ? -16.691 -6.899 13.662 1.00 94.69 477 ASN A C 1
ATOM 3450 O O . ASN A 1 477 ? -16.040 -7.082 14.694 1.00 94.69 477 ASN A O 1
ATOM 3454 N N . GLU A 1 478 ? -16.121 -6.657 12.483 1.00 95.75 478 GLU A N 1
ATOM 3455 C CA . GLU A 1 478 ? -14.703 -6.346 12.320 1.00 95.75 478 GLU A CA 1
ATOM 3456 C C . GLU A 1 478 ? -14.387 -4.990 12.969 1.00 95.75 478 GLU A C 1
ATOM 3458 O O . GLU A 1 478 ? -15.119 -4.015 12.795 1.00 95.75 478 GLU A O 1
ATOM 3463 N N . ALA A 1 479 ? -13.289 -4.919 13.715 1.00 97.44 479 ALA A N 1
ATOM 3464 C CA . ALA A 1 479 ? -12.812 -3.686 14.315 1.00 97.44 479 ALA A CA 1
ATOM 3465 C C . ALA A 1 479 ? -11.877 -2.942 13.360 1.00 97.44 479 ALA A C 1
ATOM 3467 O O . ALA A 1 479 ? -10.760 -3.396 13.115 1.00 97.44 479 ALA A O 1
ATOM 3468 N N . PHE A 1 480 ? -12.289 -1.770 12.877 1.00 97.94 480 PHE A N 1
ATOM 3469 C CA . PHE A 1 480 ? -11.410 -0.875 12.124 1.00 97.94 480 PHE A CA 1
ATOM 3470 C C . PHE A 1 480 ? -10.744 0.131 13.053 1.00 97.94 480 PHE A C 1
ATOM 3472 O O . PHE A 1 480 ? -11.417 0.946 13.690 1.00 97.94 480 PHE A O 1
ATOM 3479 N N . ILE A 1 481 ? -9.414 0.078 13.109 1.00 98.50 481 ILE A N 1
ATOM 3480 C CA . ILE A 1 481 ? -8.601 0.970 13.934 1.00 98.50 481 ILE A CA 1
ATOM 3481 C C . ILE A 1 481 ? -7.545 1.633 13.050 1.00 98.50 481 ILE A C 1
ATOM 3483 O O . ILE A 1 481 ? -6.557 1.011 12.648 1.00 98.50 481 ILE A O 1
ATOM 3487 N N . TYR A 1 482 ? -7.745 2.914 12.761 1.00 98.38 482 TYR A N 1
ATOM 3488 C CA . TYR A 1 482 ? -6.768 3.748 12.075 1.00 98.38 482 TYR A CA 1
ATOM 3489 C C . TYR A 1 482 ? -5.921 4.506 13.093 1.00 98.38 482 TYR A C 1
ATOM 3491 O O . TYR A 1 482 ? -6.451 5.196 13.965 1.00 98.38 482 TYR A O 1
ATOM 3499 N N . THR A 1 483 ? -4.598 4.409 12.971 1.00 97.50 483 THR A N 1
ATOM 3500 C CA . THR A 1 483 ? -3.683 5.117 13.870 1.00 97.50 483 THR A CA 1
ATOM 3501 C C . THR A 1 483 ? -2.802 6.107 13.117 1.00 97.50 483 THR A C 1
ATOM 3503 O O . THR A 1 483 ? -1.824 5.705 12.471 1.00 97.50 483 THR A O 1
ATOM 3506 N N . ALA A 1 484 ? -3.108 7.396 13.242 1.00 96.19 484 ALA A N 1
ATOM 3507 C CA . ALA A 1 484 ? -2.194 8.467 12.838 1.00 96.19 484 ALA A CA 1
ATOM 3508 C C . ALA A 1 484 ? -1.193 8.848 13.942 1.00 96.19 484 ALA A C 1
ATOM 3510 O O . ALA A 1 484 ? -0.151 9.435 13.660 1.00 96.19 484 ALA A O 1
ATOM 3511 N N . ALA A 1 485 ? -1.500 8.466 15.183 1.00 96.25 485 ALA A N 1
ATOM 3512 C CA . ALA A 1 485 ? -0.593 8.460 16.322 1.00 96.25 485 ALA A CA 1
ATOM 3513 C C . ALA A 1 485 ? -0.778 7.175 17.133 1.00 96.25 485 ALA A C 1
ATOM 3515 O O . ALA A 1 485 ? -1.764 6.455 16.964 1.00 96.25 485 ALA A O 1
ATOM 3516 N N . ASN A 1 486 ? 0.173 6.863 18.011 1.00 97.44 486 ASN A N 1
ATOM 3517 C CA . ASN A 1 486 ? 0.144 5.607 18.756 1.00 97.44 486 ASN A CA 1
ATOM 3518 C C . ASN A 1 486 ? -1.114 5.491 19.636 1.00 97.44 486 ASN A C 1
ATOM 3520 O O . ASN A 1 486 ? -1.453 6.430 20.352 1.00 97.44 486 ASN A O 1
ATOM 3524 N N . ILE A 1 487 ? -1.766 4.329 19.617 1.00 98.25 487 ILE A N 1
ATOM 3525 C CA . ILE A 1 487 ? -2.850 3.984 20.546 1.00 98.25 487 ILE A CA 1
ATOM 3526 C C . ILE A 1 487 ? -2.366 2.855 21.446 1.00 98.25 487 ILE A C 1
ATOM 3528 O O . ILE A 1 487 ? -1.993 1.798 20.943 1.00 98.25 487 ILE A O 1
ATOM 3532 N N . THR A 1 488 ? -2.442 3.045 22.758 1.00 98.19 488 THR A N 1
ATOM 3533 C CA . THR A 1 488 ? -2.282 1.977 23.749 1.00 98.19 488 THR A CA 1
ATOM 3534 C C . THR A 1 488 ? -3.651 1.556 24.270 1.00 98.19 488 THR A C 1
ATOM 3536 O O . THR A 1 488 ? -4.358 2.349 24.885 1.00 98.19 488 THR A O 1
ATOM 3539 N N . MET A 1 489 ? -4.037 0.305 24.034 1.00 97.50 489 MET A N 1
ATOM 3540 C CA . MET A 1 489 ? -5.293 -0.263 24.519 1.00 97.50 489 MET A CA 1
ATOM 3541 C C . MET A 1 489 ? -5.043 -1.078 25.786 1.00 97.50 489 MET A C 1
ATOM 3543 O O . MET A 1 489 ? -4.336 -2.089 25.760 1.00 97.50 489 MET A O 1
ATOM 3547 N N . ASN A 1 490 ? -5.637 -0.615 26.886 1.00 96.06 490 ASN A N 1
ATOM 3548 C CA . ASN A 1 490 ? -5.534 -1.220 28.213 1.00 96.06 490 ASN A CA 1
ATOM 3549 C C . ASN A 1 490 ? -6.808 -1.987 28.612 1.00 96.06 490 ASN A C 1
ATOM 3551 O O . ASN A 1 490 ? -6.795 -2.687 29.620 1.00 96.06 490 ASN A O 1
ATOM 3555 N N . GLY A 1 491 ? -7.902 -1.847 27.855 1.00 94.12 491 GLY A N 1
ATOM 3556 C CA . GLY A 1 491 ? -9.157 -2.576 28.061 1.00 94.12 491 GLY A CA 1
ATOM 3557 C C . GLY A 1 491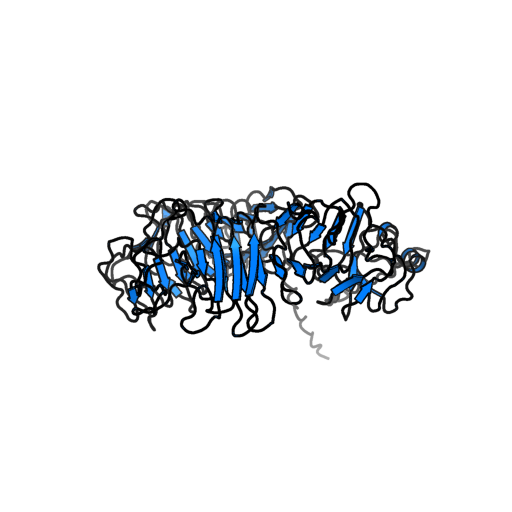 ? -9.268 -3.878 27.262 1.00 94.12 491 GLY A C 1
ATOM 3558 O O . GLY A 1 491 ? -8.381 -4.250 26.489 1.00 94.12 491 GLY A O 1
ATOM 3559 N N . ASP A 1 492 ? -10.380 -4.582 27.461 1.00 94.88 492 ASP A N 1
ATOM 3560 C CA . ASP A 1 492 ? -10.750 -5.760 26.674 1.00 94.88 492 ASP A CA 1
ATOM 3561 C C . ASP A 1 492 ? -11.280 -5.371 25.300 1.00 94.88 492 ASP A C 1
ATOM 3563 O O . ASP A 1 492 ? -11.958 -4.355 25.145 1.00 94.88 492 ASP A O 1
ATOM 3567 N N . ILE A 1 493 ? -11.022 -6.221 24.308 1.00 95.69 493 ILE A N 1
ATOM 3568 C CA . ILE A 1 493 ? -11.519 -6.040 22.945 1.00 95.69 493 ILE A CA 1
ATOM 3569 C C . ILE A 1 493 ? -12.448 -7.198 22.597 1.00 95.69 493 ILE A C 1
ATOM 3571 O O . ILE A 1 493 ? -12.123 -8.371 22.795 1.00 95.69 493 ILE A O 1
ATOM 3575 N N . SER A 1 494 ? -13.622 -6.867 22.069 1.00 95.56 494 SER A N 1
ATOM 3576 C CA . SER A 1 494 ? -14.602 -7.836 21.579 1.00 95.56 494 SER A CA 1
ATOM 3577 C C . SER A 1 494 ? -14.969 -7.498 20.135 1.00 95.56 494 SER A C 1
ATOM 3579 O O . SER A 1 494 ? -15.651 -6.506 19.880 1.00 95.56 494 SER A O 1
ATOM 3581 N N . ALA A 1 495 ? -14.480 -8.308 19.201 1.00 96.00 495 ALA A N 1
ATOM 3582 C CA . ALA A 1 495 ? -14.661 -8.164 17.758 1.00 96.00 495 ALA A CA 1
ATOM 3583 C C . ALA A 1 495 ? -14.504 -9.538 17.082 1.00 96.00 495 ALA A C 1
ATOM 3585 O O . ALA A 1 495 ? -13.866 -10.429 17.649 1.00 96.00 495 ALA A O 1
ATOM 3586 N N . SER A 1 496 ? -15.018 -9.702 15.860 1.00 95.31 496 SER A N 1
ATOM 3587 C CA . SER A 1 496 ? -14.814 -10.936 15.080 1.00 95.31 496 SER A CA 1
ATOM 3588 C C . SER A 1 496 ? -13.426 -10.999 14.441 1.00 95.31 496 SER A C 1
ATOM 3590 O O . SER A 1 496 ? -12.871 -12.073 14.224 1.00 95.31 496 SER A O 1
ATOM 3592 N N . SER A 1 497 ? -12.852 -9.836 14.151 1.00 96.75 497 SER A N 1
ATOM 3593 C CA . SER A 1 497 ? -11.485 -9.633 13.671 1.00 96.75 497 SER A CA 1
ATOM 3594 C C . SER A 1 497 ? -11.075 -8.184 13.930 1.00 96.75 497 SER A C 1
ATOM 3596 O O . SER A 1 497 ? -11.926 -7.344 14.226 1.00 96.75 497 SER A O 1
ATOM 3598 N N . ILE A 1 498 ? -9.781 -7.884 13.849 1.00 98.25 498 ILE A N 1
ATOM 3599 C CA . ILE A 1 498 ? -9.248 -6.533 14.026 1.00 98.25 498 ILE A CA 1
ATOM 3600 C C . ILE A 1 498 ? -8.389 -6.175 12.822 1.00 98.25 498 ILE A C 1
ATOM 3602 O O . ILE A 1 498 ? -7.401 -6.848 12.532 1.00 98.25 498 ILE A O 1
ATOM 3606 N N . THR A 1 499 ? -8.729 -5.065 12.178 1.00 98.25 499 THR A N 1
ATOM 3607 C CA . THR A 1 499 ? -7.977 -4.493 11.067 1.00 98.25 499 THR A CA 1
ATOM 3608 C C . THR A 1 499 ? -7.381 -3.159 11.474 1.00 98.25 499 THR A C 1
ATOM 3610 O O . THR A 1 499 ? -8.069 -2.161 11.705 1.00 98.25 499 THR A O 1
ATOM 3613 N N . LYS A 1 500 ? -6.054 -3.157 11.542 1.00 97.38 500 LYS A N 1
ATOM 3614 C CA . LYS A 1 500 ? -5.217 -2.020 11.891 1.00 97.38 500 LYS A CA 1
ATOM 3615 C C . LYS A 1 500 ? -4.568 -1.439 10.639 1.00 97.38 500 LYS A C 1
ATOM 3617 O O . LYS A 1 500 ? -3.922 -2.146 9.869 1.00 97.38 500 LYS A O 1
ATOM 3622 N N . PHE A 1 501 ? -4.674 -0.126 10.474 1.00 96.81 501 PHE A N 1
ATOM 3623 C CA . PHE A 1 501 ? -4.060 0.621 9.378 1.00 96.81 501 PHE A CA 1
ATOM 3624 C C . PHE A 1 501 ? -3.630 2.030 9.830 1.00 96.81 501 PHE A C 1
ATOM 3626 O O . PHE A 1 501 ? -3.763 2.380 11.006 1.00 96.81 501 PHE A O 1
ATOM 3633 N N . GLY A 1 502 ? -3.008 2.808 8.942 1.00 94.75 502 GLY A N 1
ATOM 3634 C CA . GLY A 1 502 ? -2.293 4.043 9.304 1.00 94.75 502 GLY A CA 1
ATOM 3635 C C . GLY A 1 502 ? -0.848 3.794 9.758 1.00 94.75 502 GLY A C 1
ATOM 3636 O O . GLY A 1 502 ? -0.477 2.667 10.085 1.00 94.75 502 GLY A O 1
ATOM 3637 N N . GLY A 1 503 ? -0.017 4.839 9.740 1.00 92.56 503 GLY A N 1
ATOM 3638 C CA . GLY A 1 503 ? 1.442 4.720 9.882 1.00 92.56 503 GLY A CA 1
ATOM 3639 C C . GLY A 1 503 ? 1.961 4.447 11.299 1.00 92.56 503 GLY A C 1
ATOM 3640 O O . GLY A 1 503 ? 3.102 4.019 11.451 1.00 92.56 503 GLY A O 1
ATOM 3641 N N . SER A 1 504 ? 1.148 4.674 12.333 1.00 96.31 504 SER A N 1
ATOM 3642 C CA . SER A 1 504 ? 1.571 4.566 13.739 1.00 96.31 504 SER A CA 1
ATOM 3643 C C . SER A 1 504 ? 1.310 3.194 14.367 1.00 96.31 504 SER A C 1
ATOM 3645 O O . SER A 1 504 ? 0.845 2.257 13.705 1.00 96.31 504 SER A O 1
ATOM 3647 N N . ALA A 1 505 ? 1.649 3.064 15.655 1.00 97.31 505 ALA A N 1
ATOM 3648 C CA . ALA A 1 505 ? 1.505 1.826 16.404 1.00 97.31 505 ALA A CA 1
ATOM 3649 C C . ALA A 1 505 ? 0.114 1.662 17.037 1.00 97.31 505 ALA A C 1
ATOM 3651 O O . ALA A 1 505 ? -0.435 2.591 17.629 1.00 97.31 505 ALA A O 1
ATOM 3652 N N . LEU A 1 506 ? -0.409 0.441 16.984 1.00 98.50 506 LEU A N 1
ATOM 3653 C CA . LEU A 1 506 ? -1.445 -0.047 17.887 1.00 98.50 506 LEU A CA 1
ATOM 3654 C C . LEU A 1 506 ? -0.790 -0.974 18.904 1.00 98.50 506 LEU A C 1
ATOM 3656 O O . LEU A 1 506 ? -0.216 -1.992 18.527 1.00 98.50 506 LEU A O 1
ATOM 3660 N N . ILE A 1 507 ? -0.860 -0.612 20.177 1.00 98.50 507 ILE A N 1
ATOM 3661 C CA . ILE A 1 507 ? -0.218 -1.319 21.279 1.00 98.50 507 ILE A CA 1
ATOM 3662 C C . ILE A 1 507 ? -1.312 -1.971 22.114 1.00 98.50 507 ILE A C 1
ATOM 3664 O O . ILE A 1 507 ? -2.175 -1.289 22.663 1.00 98.50 507 ILE A O 1
ATOM 3668 N N . ILE A 1 508 ? -1.267 -3.292 22.225 1.00 98.25 508 ILE A N 1
ATOM 3669 C CA . ILE A 1 508 ? -2.154 -4.063 23.087 1.00 98.25 508 ILE A CA 1
ATOM 3670 C C . ILE A 1 508 ? -1.405 -4.355 24.379 1.00 98.25 508 ILE A C 1
ATOM 3672 O O . ILE A 1 508 ? -0.463 -5.156 24.403 1.00 98.25 508 ILE A O 1
ATOM 3676 N N . ALA A 1 509 ? -1.813 -3.659 25.436 1.00 96.31 509 ALA A N 1
ATOM 3677 C CA . ALA A 1 509 ? -1.157 -3.720 26.734 1.00 96.31 509 ALA A CA 1
ATOM 3678 C C . ALA A 1 509 ? -1.823 -4.690 27.715 1.00 96.31 509 ALA A C 1
ATOM 3680 O O . ALA A 1 509 ? -1.227 -5.047 28.729 1.00 96.31 509 ALA A O 1
ATOM 3681 N N . LYS A 1 510 ? -3.036 -5.151 27.397 1.00 94.50 510 LYS A N 1
ATOM 3682 C CA . LYS A 1 510 ? -3.779 -6.139 28.182 1.00 94.50 510 LYS A CA 1
ATOM 3683 C C . LYS A 1 510 ? -3.722 -7.520 27.532 1.00 94.50 510 LYS A C 1
ATOM 3685 O O . LYS A 1 510 ? -3.761 -7.641 26.311 1.00 94.50 510 LYS A O 1
ATOM 3690 N N . ASP A 1 511 ? -3.637 -8.561 28.353 1.00 95.62 511 ASP A N 1
ATOM 3691 C CA . ASP A 1 511 ? -3.830 -9.949 27.927 1.00 95.62 511 ASP A CA 1
ATOM 3692 C C . ASP A 1 511 ? -5.289 -10.169 27.479 1.00 95.62 511 ASP A C 1
ATOM 3694 O O . ASP A 1 511 ? -6.221 -9.957 28.253 1.00 95.62 511 ASP A O 1
ATOM 3698 N N . GLN A 1 512 ? -5.482 -10.553 26.216 1.00 96.56 512 GLN A N 1
ATOM 3699 C CA . GLN A 1 512 ? -6.799 -10.723 25.597 1.00 96.56 512 GLN A CA 1
ATOM 3700 C C . GLN A 1 512 ? -7.306 -12.171 25.659 1.00 96.56 512 GLN A C 1
ATOM 3702 O O . GLN A 1 512 ? -8.336 -12.482 25.050 1.00 96.56 512 GLN A O 1
ATOM 3707 N N . THR A 1 513 ? -6.600 -13.069 26.350 1.00 96.38 513 THR A N 1
ATOM 3708 C CA . THR A 1 513 ? -6.967 -14.484 26.420 1.00 96.38 513 THR A CA 1
ATOM 3709 C C . THR A 1 513 ? -8.172 -14.739 27.317 1.00 96.38 513 THR A C 1
ATOM 3711 O O . THR A 1 513 ? -8.488 -13.966 28.221 1.00 96.38 513 THR A O 1
ATOM 3714 N N . ALA A 1 514 ? -8.837 -15.877 27.111 1.00 93.50 514 ALA A N 1
ATOM 3715 C CA . ALA A 1 514 ? -9.920 -16.314 27.994 1.00 93.50 514 ALA A CA 1
ATOM 3716 C C . ALA A 1 514 ? -9.429 -16.539 29.435 1.00 93.50 514 ALA A C 1
ATOM 3718 O O . ALA A 1 514 ? -10.143 -16.210 30.376 1.00 93.50 514 ALA A O 1
ATOM 3719 N N . ALA A 1 515 ? -8.194 -17.024 29.613 1.00 91.50 515 ALA A N 1
ATOM 3720 C CA . ALA A 1 515 ? -7.607 -17.249 30.934 1.00 91.50 515 ALA A CA 1
ATOM 3721 C C . ALA A 1 515 ? -7.447 -15.945 31.733 1.00 91.50 515 ALA A C 1
ATOM 3723 O O . ALA A 1 515 ? -7.679 -15.935 32.939 1.00 91.50 515 ALA A O 1
ATOM 3724 N N . ALA A 1 516 ? -7.091 -14.844 31.065 1.00 91.75 516 ALA A N 1
ATOM 3725 C CA . ALA A 1 516 ? -6.981 -13.535 31.702 1.00 91.75 516 ALA A CA 1
ATOM 3726 C C . ALA A 1 516 ? -8.342 -12.844 31.909 1.00 91.75 516 ALA A C 1
ATOM 3728 O O . ALA A 1 516 ? -8.490 -12.046 32.833 1.00 91.75 516 ALA A O 1
ATOM 3729 N N . ARG A 1 517 ? -9.332 -13.137 31.055 1.00 89.81 517 ARG A N 1
ATOM 3730 C CA . ARG A 1 517 ? -10.643 -12.463 31.040 1.00 89.81 517 ARG A CA 1
ATOM 3731 C C . ARG A 1 517 ? -11.753 -13.195 31.805 1.00 89.81 517 ARG A C 1
ATOM 3733 O O . ARG A 1 517 ? -12.808 -12.609 32.017 1.00 89.81 517 ARG A O 1
ATOM 3740 N N . GLY A 1 518 ? -11.541 -14.442 32.226 1.00 78.00 518 GLY A N 1
ATOM 3741 C CA . GLY A 1 518 ? -12.506 -15.237 33.000 1.00 78.00 518 GLY A CA 1
ATOM 3742 C C . GLY A 1 518 ? -13.558 -15.976 32.160 1.00 78.00 518 GLY A C 1
ATOM 3743 O O . GLY A 1 518 ? -14.041 -17.004 32.613 1.00 78.00 518 GLY A O 1
ATOM 3744 N N . ASP A 1 519 ? -13.867 -15.494 30.949 1.00 75.69 519 ASP A N 1
ATOM 3745 C CA . ASP A 1 519 ? -14.465 -16.222 29.816 1.00 75.69 519 ASP A CA 1
ATOM 3746 C C . ASP A 1 519 ? -14.507 -15.292 28.578 1.00 75.69 519 ASP A C 1
ATOM 3748 O O . ASP A 1 519 ? -14.481 -14.067 28.710 1.00 75.69 519 ASP A O 1
ATOM 3752 N N . GLY A 1 520 ? -14.553 -15.842 27.355 1.00 79.50 520 GLY A N 1
ATOM 3753 C CA . GLY A 1 520 ? -14.760 -15.037 26.133 1.00 79.50 520 GLY A CA 1
ATOM 3754 C C . GLY A 1 520 ? -13.551 -14.222 25.635 1.00 79.50 520 GLY A C 1
ATOM 3755 O O . GLY A 1 520 ? -13.705 -13.074 25.217 1.00 79.50 520 GLY A O 1
ATOM 3756 N N . GLY A 1 521 ? -12.346 -14.805 25.668 1.00 88.81 521 GLY A N 1
ATOM 3757 C CA . GLY A 1 521 ? -11.136 -14.196 25.094 1.00 88.81 521 GLY A CA 1
ATOM 3758 C C . GLY A 1 521 ? -11.258 -13.859 23.601 1.00 88.81 521 GLY A C 1
ATOM 3759 O O . GLY A 1 521 ? -12.031 -14.479 22.868 1.00 88.81 521 GLY A O 1
ATOM 3760 N N . PHE A 1 522 ? -10.466 -12.893 23.129 1.00 95.19 522 PHE A N 1
ATOM 3761 C CA . PHE A 1 522 ? -10.451 -12.526 21.712 1.00 95.19 522 PHE A CA 1
ATOM 3762 C C . PHE A 1 522 ? -9.887 -13.684 20.882 1.00 95.19 522 PHE A C 1
ATOM 3764 O O . PHE A 1 522 ? -8.767 -14.112 21.119 1.00 95.19 522 PHE A O 1
ATOM 3771 N N . SER A 1 523 ? -10.639 -14.197 19.912 1.00 92.81 523 SER A N 1
ATOM 3772 C CA . SER A 1 523 ? -10.217 -15.313 19.042 1.00 92.81 523 SER A CA 1
ATOM 3773 C C . SER A 1 523 ? -10.179 -14.942 17.555 1.00 92.81 523 SER A C 1
ATOM 3775 O O . SER A 1 523 ? -9.891 -15.788 16.711 1.00 92.81 523 SER A O 1
ATOM 3777 N N . GLY A 1 524 ? -10.459 -13.677 17.233 1.00 95.44 524 GLY A N 1
ATOM 3778 C CA . GLY A 1 524 ? -10.473 -13.169 15.868 1.00 95.44 524 GLY A CA 1
ATOM 3779 C C . GLY A 1 524 ? -9.083 -13.035 15.250 1.00 95.44 524 GLY A C 1
ATOM 3780 O O . GLY A 1 524 ? -8.058 -13.062 15.929 1.00 95.44 524 GLY A O 1
ATOM 3781 N N . ASN A 1 525 ? -9.053 -12.842 13.934 1.00 97.12 525 ASN A N 1
ATOM 3782 C CA . ASN A 1 525 ? -7.811 -12.575 13.209 1.00 97.12 525 ASN A CA 1
ATOM 3783 C C . ASN A 1 525 ? -7.382 -11.108 13.338 1.00 97.12 525 ASN A C 1
ATOM 3785 O O . ASN A 1 525 ? -8.222 -10.210 13.410 1.00 97.12 525 ASN A O 1
ATOM 3789 N N . TRP A 1 526 ? -6.074 -10.876 13.289 1.00 98.25 526 TRP A N 1
ATOM 3790 C CA . TRP A 1 526 ? -5.454 -9.562 13.163 1.00 98.25 526 TRP A CA 1
ATOM 3791 C C . TRP A 1 526 ? -4.998 -9.336 11.722 1.00 98.25 526 TRP A C 1
ATOM 3793 O O . TRP A 1 526 ? -4.273 -10.155 11.156 1.00 98.25 526 TRP A O 1
ATOM 3803 N N . VAL A 1 527 ? -5.356 -8.195 11.143 1.00 98.25 527 VAL A N 1
ATOM 3804 C CA . VAL A 1 527 ? -4.860 -7.737 9.842 1.00 98.25 527 VAL A CA 1
ATOM 3805 C C . VAL A 1 527 ? -4.171 -6.392 10.026 1.00 98.25 527 VAL A C 1
ATOM 3807 O O . VAL A 1 527 ? -4.752 -5.449 10.558 1.00 98.25 527 VAL A O 1
ATOM 3810 N N . VAL A 1 528 ? -2.920 -6.293 9.585 1.00 98.38 528 VAL A N 1
ATOM 3811 C CA . VAL A 1 528 ? -2.110 -5.075 9.652 1.00 98.38 528 VAL A CA 1
ATOM 3812 C C . VAL A 1 528 ? -1.820 -4.609 8.233 1.00 98.38 528 VAL A C 1
ATOM 3814 O O . VAL A 1 528 ? -1.021 -5.203 7.512 1.00 98.38 528 VAL A O 1
ATOM 3817 N N . ASN A 1 529 ? -2.479 -3.524 7.847 1.00 96.75 529 ASN A N 1
ATOM 3818 C CA . ASN A 1 529 ? -2.366 -2.884 6.537 1.00 96.75 529 ASN A CA 1
ATOM 3819 C C . ASN A 1 529 ? -1.393 -1.696 6.534 1.00 96.75 529 ASN A C 1
ATOM 3821 O O . ASN A 1 529 ? -1.220 -1.042 5.510 1.00 96.75 529 ASN A O 1
ATOM 3825 N N . GLY A 1 530 ? -0.780 -1.387 7.676 1.00 94.06 530 GLY A N 1
ATOM 3826 C CA . GLY A 1 530 ? 0.213 -0.329 7.810 1.00 94.06 530 GLY A CA 1
ATOM 3827 C C . GLY A 1 530 ? 0.637 -0.097 9.258 1.00 94.06 530 GLY A C 1
ATOM 3828 O O . GLY A 1 530 ? -0.097 -0.416 10.204 1.00 94.06 530 GLY A O 1
ATOM 3829 N N . GLY A 1 531 ? 1.828 0.481 9.414 1.00 95.00 531 GLY A N 1
ATOM 3830 C CA . GLY A 1 531 ? 2.404 0.810 10.715 1.00 95.00 531 GLY A CA 1
ATOM 3831 C C . GLY A 1 531 ? 2.779 -0.428 11.528 1.00 95.00 531 GLY A C 1
ATOM 3832 O O . GLY A 1 531 ? 3.218 -1.444 10.978 1.00 95.00 531 GLY A O 1
ATOM 3833 N N . THR A 1 532 ? 2.604 -0.327 12.846 1.00 96.94 532 THR A N 1
ATOM 3834 C CA . THR A 1 532 ? 3.013 -1.367 13.798 1.00 96.94 532 THR A CA 1
ATOM 3835 C C . THR A 1 532 ? 1.819 -1.898 14.587 1.00 96.94 532 THR A C 1
ATOM 3837 O O . THR A 1 532 ? 1.017 -1.126 15.106 1.00 96.94 532 THR A O 1
ATOM 3840 N N . LEU A 1 533 ? 1.731 -3.217 14.735 1.00 98.38 533 LEU A N 1
ATOM 3841 C CA . LEU A 1 533 ? 0.973 -3.876 15.797 1.00 98.38 533 LEU A CA 1
ATOM 3842 C C . LEU A 1 533 ? 1.962 -4.320 16.871 1.00 98.38 533 LEU A C 1
ATOM 3844 O O . LEU A 1 533 ? 2.962 -4.960 16.552 1.00 98.38 533 LEU A O 1
ATOM 3848 N N . GLN A 1 534 ? 1.713 -3.979 18.129 1.00 98.06 534 GLN A N 1
ATOM 3849 C CA . GLN A 1 534 ? 2.584 -4.335 19.240 1.00 98.06 534 GLN A CA 1
ATOM 3850 C C . GLN A 1 534 ? 1.814 -5.074 20.328 1.00 98.06 534 GLN A C 1
ATOM 3852 O O . GLN A 1 534 ? 0.773 -4.607 20.783 1.00 98.06 534 GLN A O 1
ATOM 3857 N N . PHE A 1 535 ? 2.387 -6.174 20.804 1.00 98.00 535 PHE A N 1
ATOM 3858 C CA . PHE A 1 535 ? 1.929 -6.876 21.997 1.00 98.00 535 PHE A CA 1
ATOM 3859 C C . PHE A 1 535 ? 2.944 -6.684 23.118 1.00 98.00 535 PHE A C 1
ATOM 3861 O O . PHE A 1 535 ? 4.139 -6.919 22.915 1.00 98.00 535 PHE A O 1
ATOM 3868 N N . THR A 1 536 ? 2.472 -6.261 24.294 1.00 96.19 536 THR A N 1
ATOM 3869 C CA . THR A 1 536 ? 3.313 -6.163 25.502 1.00 96.19 536 THR A CA 1
ATOM 3870 C C . THR A 1 536 ? 2.980 -7.200 26.564 1.00 96.19 536 THR A C 1
ATOM 3872 O O . THR A 1 536 ? 3.480 -7.128 27.684 1.00 96.19 536 THR A O 1
ATOM 3875 N N . THR A 1 537 ? 2.135 -8.167 26.218 1.00 94.88 537 THR A N 1
ATOM 3876 C CA . THR A 1 537 ? 1.780 -9.333 27.028 1.00 94.88 537 THR A CA 1
ATOM 3877 C C . THR A 1 537 ? 1.827 -10.572 26.138 1.00 94.88 537 THR A C 1
ATOM 3879 O O . THR A 1 537 ? 1.592 -10.485 24.930 1.00 94.88 537 THR A O 1
ATOM 3882 N N . LEU A 1 538 ? 2.118 -11.738 26.722 1.00 94.94 538 LEU A N 1
ATOM 3883 C CA . LEU A 1 538 ? 2.117 -13.006 25.979 1.00 94.94 538 LEU A CA 1
ATOM 3884 C C . LEU A 1 538 ? 0.733 -13.319 25.398 1.00 94.94 538 LEU A C 1
ATOM 3886 O O . LEU A 1 538 ? 0.637 -13.869 24.303 1.00 94.94 538 LEU A O 1
ATOM 3890 N N . GLY A 1 539 ? -0.323 -12.914 26.107 1.00 95.69 539 GLY A N 1
ATOM 3891 C CA . GLY A 1 539 ? -1.705 -13.076 25.682 1.00 95.69 539 GLY A CA 1
ATOM 3892 C C . GLY A 1 539 ? -2.302 -11.924 24.878 1.00 95.69 539 GLY A C 1
ATOM 3893 O O . GLY A 1 539 ? -3.505 -11.910 24.628 1.00 95.69 539 GLY A O 1
ATOM 3894 N N . GLY A 1 540 ? -1.500 -10.937 24.463 1.00 95.88 540 GLY A N 1
ATOM 3895 C CA . GLY A 1 540 ? -2.011 -9.726 23.811 1.00 95.88 540 GLY A CA 1
ATOM 3896 C C . GLY A 1 540 ? -2.752 -9.991 22.496 1.00 95.88 540 GLY A C 1
ATOM 3897 O O . GLY A 1 540 ? -3.672 -9.257 22.150 1.00 95.88 540 GLY A O 1
ATOM 3898 N N . ALA A 1 541 ? -2.398 -11.063 21.783 1.00 95.81 541 ALA A N 1
ATOM 3899 C CA . ALA A 1 541 ? -3.064 -11.461 20.544 1.00 95.81 541 ALA A CA 1
ATOM 3900 C C . ALA A 1 541 ? -4.358 -12.269 20.767 1.00 95.81 541 ALA A C 1
ATOM 3902 O O . ALA A 1 541 ? -5.108 -12.462 19.810 1.00 95.81 541 ALA A O 1
ATOM 3903 N N . GLY A 1 542 ? -4.632 -12.714 21.999 1.00 95.69 542 GLY A N 1
ATOM 3904 C CA . GLY A 1 542 ? -5.814 -13.497 22.363 1.00 95.69 542 GLY A CA 1
ATOM 3905 C C . GLY A 1 542 ? -5.649 -15.015 22.204 1.00 95.69 542 GLY A C 1
ATOM 3906 O O . GLY A 1 542 ? -4.568 -15.571 22.360 1.00 95.69 542 GLY A O 1
ATOM 3907 N N . ASN A 1 543 ? -6.738 -15.722 21.921 1.00 92.75 543 ASN A N 1
ATOM 3908 C CA . ASN A 1 543 ? -6.845 -17.180 21.860 1.00 92.75 543 ASN A CA 1
ATOM 3909 C C . ASN A 1 543 ? -6.492 -17.745 20.469 1.00 92.75 543 ASN A C 1
ATOM 3911 O O . ASN A 1 543 ? -7.277 -18.482 19.878 1.00 92.75 543 ASN A O 1
ATOM 3915 N N . GLY A 1 544 ? -5.311 -17.422 19.934 1.00 85.31 544 GLY A N 1
ATOM 3916 C CA . GLY A 1 544 ? -4.774 -18.151 18.775 1.00 85.31 544 GLY A CA 1
ATOM 3917 C C . GLY A 1 544 ? -5.253 -17.698 17.388 1.00 85.31 544 GLY A C 1
ATOM 3918 O O . GLY A 1 544 ? -5.093 -18.446 16.425 1.00 85.31 544 GLY A O 1
ATOM 3919 N N . GLY A 1 545 ? -5.798 -16.486 17.255 1.00 93.38 545 GLY A N 1
ATOM 3920 C CA . GLY A 1 545 ? -6.114 -15.894 15.948 1.00 93.38 545 GLY A CA 1
ATOM 3921 C C . GLY A 1 545 ? -4.868 -15.642 15.087 1.00 93.38 545 GLY A C 1
ATOM 3922 O O . GLY A 1 545 ? -3.773 -15.417 15.611 1.00 93.38 545 GLY A O 1
ATOM 3923 N N . THR A 1 546 ? -5.020 -15.690 13.759 1.00 96.94 546 THR A N 1
ATOM 3924 C CA . THR A 1 546 ? -3.908 -15.434 12.820 1.00 96.94 546 THR A CA 1
ATOM 3925 C C . THR A 1 546 ? -3.540 -13.952 12.780 1.00 96.94 546 THR A C 1
ATOM 3927 O O . THR A 1 546 ? -4.388 -13.092 13.011 1.00 96.94 546 THR A O 1
ATOM 3930 N N . ILE A 1 547 ? -2.280 -13.641 12.469 1.00 98.44 547 ILE A N 1
ATOM 3931 C CA . ILE A 1 547 ? -1.797 -12.267 12.282 1.00 98.44 547 ILE A CA 1
ATOM 3932 C C . ILE A 1 547 ? -1.300 -12.117 10.848 1.00 98.44 547 ILE A C 1
ATOM 3934 O O . ILE A 1 547 ? -0.298 -12.718 10.479 1.00 98.44 547 ILE A O 1
ATOM 3938 N N . THR A 1 548 ? -1.958 -11.285 10.044 1.00 98.00 548 THR A N 1
ATOM 3939 C CA . THR A 1 548 ? -1.546 -10.986 8.665 1.00 98.00 548 THR A CA 1
ATOM 3940 C C . THR A 1 548 ? -0.894 -9.612 8.588 1.00 98.00 548 THR A C 1
ATOM 3942 O O . THR A 1 548 ? -1.511 -8.606 8.930 1.00 98.00 548 THR A O 1
ATOM 3945 N N . LEU A 1 549 ? 0.346 -9.556 8.111 1.00 97.94 549 LEU A N 1
ATOM 3946 C CA . LEU A 1 549 ? 1.122 -8.341 7.885 1.00 97.94 549 LEU A CA 1
ATOM 3947 C C . LEU A 1 549 ? 1.174 -8.070 6.379 1.00 97.94 549 LEU A C 1
ATOM 3949 O O . LEU A 1 549 ? 1.975 -8.666 5.659 1.00 97.94 549 LEU A O 1
ATOM 3953 N N . ASN A 1 550 ? 0.310 -7.179 5.899 1.00 96.31 550 ASN A N 1
ATOM 3954 C CA . ASN A 1 550 ? 0.266 -6.797 4.491 1.00 96.31 550 ASN A CA 1
ATOM 3955 C C . ASN A 1 550 ? 1.323 -5.736 4.194 1.00 96.31 550 ASN A C 1
ATOM 3957 O O . ASN A 1 550 ? 1.430 -4.755 4.932 1.00 96.31 550 ASN A O 1
ATOM 3961 N N . SER A 1 551 ? 2.090 -5.894 3.112 1.00 91.50 551 SER A N 1
ATOM 3962 C CA . SER A 1 551 ? 2.993 -4.828 2.672 1.00 91.50 551 SER A CA 1
ATOM 3963 C C . SER A 1 551 ? 2.228 -3.522 2.436 1.00 91.50 551 SER A C 1
ATOM 3965 O O . SER A 1 551 ? 1.111 -3.532 1.923 1.00 91.50 551 SER A O 1
ATOM 3967 N N . SER A 1 552 ? 2.837 -2.408 2.838 1.00 87.06 552 SER A N 1
ATOM 3968 C CA . SER A 1 552 ? 2.223 -1.074 2.859 1.00 87.06 552 SER A CA 1
ATOM 3969 C C . SER A 1 552 ? 3.100 -0.002 2.207 1.00 87.06 552 SER A C 1
ATOM 3971 O O . SER A 1 552 ? 2.813 1.188 2.305 1.00 87.06 552 SER A O 1
ATOM 3973 N N . SER A 1 553 ? 4.197 -0.400 1.557 1.00 85.75 553 SER A N 1
ATOM 3974 C CA . SER A 1 553 ? 5.127 0.524 0.912 1.00 85.75 553 SER A CA 1
ATOM 3975 C C . SER A 1 553 ? 5.768 -0.102 -0.314 1.00 85.75 553 SER A C 1
ATOM 3977 O O . SER A 1 553 ? 6.165 -1.265 -0.294 1.00 85.75 553 SER A O 1
ATOM 3979 N N . ALA A 1 554 ? 5.977 0.728 -1.335 1.00 85.06 554 ALA A N 1
ATOM 3980 C CA . ALA A 1 554 ? 6.733 0.371 -2.524 1.00 85.06 554 ALA A CA 1
ATOM 3981 C C . ALA A 1 554 ? 8.215 0.133 -2.208 1.00 85.06 554 ALA A C 1
ATOM 3983 O O . ALA A 1 554 ? 8.943 -0.376 -3.051 1.00 85.06 554 ALA A O 1
ATOM 3984 N N . SER A 1 555 ? 8.703 0.511 -1.019 1.00 83.44 555 SER A N 1
ATOM 3985 C CA . SER A 1 555 ? 10.094 0.311 -0.616 1.00 83.44 555 SER A CA 1
ATOM 3986 C C . SER A 1 555 ? 10.305 -1.031 0.076 1.00 83.44 555 SER A C 1
ATOM 3988 O O . SER A 1 555 ? 9.439 -1.558 0.767 1.00 83.44 555 SER A O 1
ATOM 3990 N N . THR A 1 556 ? 11.522 -1.558 -0.015 1.00 77.06 556 THR A N 1
ATOM 3991 C CA . THR A 1 556 ? 11.893 -2.733 0.775 1.00 77.06 556 THR A CA 1
ATOM 3992 C C . THR A 1 556 ? 12.072 -2.377 2.263 1.00 77.06 556 THR A C 1
ATOM 3994 O O . THR A 1 556 ? 11.881 -3.228 3.128 1.00 77.06 556 THR A O 1
ATOM 3997 N N . ALA A 1 557 ? 12.439 -1.139 2.606 1.00 72.12 557 ALA A N 1
ATOM 3998 C CA . ALA A 1 557 ? 12.730 -0.742 3.988 1.00 72.12 557 ALA A CA 1
ATOM 3999 C C . ALA A 1 557 ? 11.480 -0.630 4.876 1.00 72.12 557 ALA A C 1
ATOM 4001 O O . ALA A 1 557 ? 11.577 -0.884 6.075 1.00 72.12 557 ALA A O 1
ATOM 4002 N N . ALA A 1 558 ? 10.334 -0.284 4.290 1.00 67.75 558 ALA A N 1
ATOM 4003 C CA . ALA A 1 558 ? 9.074 -0.126 4.997 1.00 67.75 558 ALA A CA 1
ATOM 4004 C C . ALA A 1 558 ? 8.137 -1.307 4.714 1.00 67.75 558 ALA A C 1
ATOM 4006 O O . ALA A 1 558 ? 7.903 -1.685 3.570 1.00 67.75 558 ALA A O 1
ATOM 4007 N N . GLY A 1 559 ? 7.602 -1.895 5.775 1.00 79.31 559 GLY A N 1
ATOM 4008 C CA . GLY A 1 559 ? 6.577 -2.927 5.720 1.00 79.31 559 GLY A CA 1
ATOM 4009 C C . GLY A 1 559 ? 5.752 -2.879 6.997 1.00 79.31 559 GLY A C 1
ATOM 4010 O O . GLY A 1 559 ? 6.168 -2.274 7.991 1.00 79.31 559 GLY A O 1
ATOM 4011 N N . SER A 1 560 ? 4.587 -3.519 6.981 1.00 94.25 560 SER A N 1
ATOM 4012 C CA . SER A 1 560 ? 3.799 -3.677 8.202 1.00 94.25 560 SER A CA 1
ATOM 4013 C C . SER A 1 560 ? 4.591 -4.484 9.224 1.00 94.25 560 SER A C 1
ATOM 4015 O O . SER A 1 560 ? 5.232 -5.488 8.890 1.00 94.25 560 SER A O 1
ATOM 4017 N N . THR A 1 561 ? 4.590 -3.999 10.462 1.00 96.25 561 THR A N 1
ATOM 4018 C CA . THR A 1 561 ? 5.466 -4.507 11.515 1.00 96.25 561 THR A CA 1
ATOM 4019 C C . THR A 1 561 ? 4.657 -5.133 12.641 1.00 96.25 561 THR A C 1
ATOM 4021 O O . THR A 1 561 ? 3.728 -4.522 13.163 1.00 96.25 561 THR A O 1
ATOM 4024 N N . LEU A 1 562 ? 5.053 -6.329 13.066 1.00 97.69 562 LEU A N 1
ATOM 4025 C CA . LEU A 1 562 ? 4.664 -6.904 14.348 1.00 97.69 562 LEU A CA 1
ATOM 4026 C C . LEU A 1 562 ? 5.798 -6.688 15.347 1.00 97.69 562 LEU A C 1
ATOM 4028 O O . LEU A 1 562 ? 6.932 -7.078 15.086 1.00 97.69 562 LEU A O 1
ATOM 4032 N N . THR A 1 563 ? 5.503 -6.085 16.492 1.00 97.19 563 THR A N 1
ATOM 4033 C CA . THR A 1 563 ? 6.446 -5.946 17.602 1.00 97.19 563 THR A CA 1
ATOM 4034 C C . THR A 1 563 ? 5.990 -6.791 18.783 1.00 97.19 563 THR A C 1
ATOM 4036 O O . THR A 1 563 ? 4.911 -6.598 19.334 1.00 97.19 563 THR A O 1
ATOM 4039 N N . LEU A 1 564 ? 6.844 -7.718 19.189 1.00 96.75 564 LEU A N 1
ATOM 4040 C CA . LEU A 1 564 ? 6.666 -8.567 20.355 1.00 96.75 564 LEU A CA 1
ATOM 4041 C C . LEU A 1 564 ? 7.606 -8.053 21.436 1.00 96.75 564 LEU A C 1
ATOM 4043 O O . LEU A 1 564 ? 8.819 -8.219 21.322 1.00 96.75 564 LEU A O 1
ATOM 4047 N N . ASN A 1 565 ? 7.062 -7.369 22.438 1.00 94.56 565 ASN A N 1
ATOM 4048 C CA . ASN A 1 565 ? 7.856 -6.646 23.423 1.00 94.56 565 ASN A CA 1
ATOM 4049 C C . ASN A 1 565 ? 7.473 -7.062 24.845 1.00 94.56 565 ASN A C 1
ATOM 4051 O O . ASN A 1 565 ? 6.577 -6.476 25.445 1.00 94.56 565 ASN A O 1
ATOM 4055 N N . ILE A 1 566 ? 8.163 -8.062 25.391 1.00 91.69 566 ILE A N 1
ATOM 4056 C CA . ILE A 1 566 ? 7.831 -8.656 26.691 1.00 91.69 566 ILE A CA 1
ATOM 4057 C C . ILE A 1 566 ? 9.094 -8.938 27.490 1.00 91.69 566 ILE A C 1
ATOM 4059 O O . ILE A 1 566 ? 10.074 -9.412 26.932 1.00 91.69 566 ILE A O 1
ATOM 4063 N N . ASN A 1 567 ? 9.052 -8.746 28.807 1.00 89.38 567 ASN A N 1
ATOM 4064 C CA . ASN A 1 567 ? 10.014 -9.371 29.709 1.00 89.38 567 ASN A CA 1
ATOM 4065 C C . ASN A 1 567 ? 9.385 -10.634 30.317 1.00 89.38 567 ASN A C 1
ATOM 4067 O O . ASN A 1 567 ? 8.540 -10.505 31.203 1.00 89.38 567 ASN A O 1
ATOM 4071 N N . PRO A 1 568 ? 9.776 -11.853 29.907 1.00 83.75 568 PRO A N 1
ATOM 4072 C CA . PRO A 1 568 ? 9.197 -13.069 30.473 1.00 83.75 568 PRO A CA 1
ATOM 4073 C C . PRO A 1 568 ? 9.721 -13.376 31.889 1.00 83.75 568 PRO A C 1
ATOM 4075 O O . PRO A 1 568 ? 9.334 -14.376 32.486 1.00 83.75 568 PRO A O 1
ATOM 4078 N N . GLY A 1 569 ? 10.636 -12.560 32.433 1.00 86.25 569 GLY A N 1
ATOM 4079 C CA . GLY A 1 569 ? 11.173 -12.684 33.794 1.00 86.25 569 GLY A CA 1
ATOM 4080 C C . GLY A 1 569 ? 12.149 -13.850 34.007 1.00 86.25 569 GLY A C 1
ATOM 4081 O O . GLY A 1 569 ? 12.969 -13.798 34.919 1.00 86.25 569 GLY A O 1
ATOM 4082 N N . SER A 1 570 ? 12.126 -14.861 33.136 1.00 86.62 570 SER A N 1
ATOM 4083 C CA . SER A 1 570 ? 12.882 -16.115 33.233 1.00 86.62 570 SER A CA 1
ATOM 4084 C C . SER A 1 570 ? 13.497 -16.505 31.878 1.00 86.62 570 SER A C 1
ATOM 4086 O O . SER A 1 570 ? 12.968 -16.105 30.840 1.00 86.62 570 SER A O 1
ATOM 4088 N N . PRO A 1 571 ? 14.603 -17.277 31.845 1.00 82.69 571 PRO A N 1
ATOM 4089 C CA . PRO A 1 571 ? 15.151 -17.834 30.604 1.00 82.69 571 PRO A CA 1
ATOM 4090 C C . PRO A 1 571 ? 14.307 -18.979 30.015 1.00 82.69 571 PRO A C 1
ATOM 4092 O O . PRO A 1 571 ? 14.534 -19.364 28.866 1.00 82.69 571 PRO A O 1
ATOM 4095 N N . VAL A 1 572 ? 13.359 -19.535 30.784 1.00 87.50 572 VAL A N 1
ATOM 4096 C CA . VAL A 1 572 ? 12.427 -20.574 30.316 1.00 87.50 572 VAL A CA 1
ATOM 4097 C C . VAL A 1 572 ? 11.574 -20.029 29.169 1.00 87.50 572 VAL A C 1
ATOM 4099 O O . VAL A 1 572 ? 11.213 -18.853 29.164 1.00 87.50 572 VAL A O 1
ATOM 4102 N N . LEU A 1 573 ? 11.256 -20.893 28.201 1.00 88.62 573 LEU A N 1
ATOM 4103 C CA . LEU A 1 573 ? 10.415 -20.555 27.057 1.00 88.62 573 LEU A CA 1
ATOM 4104 C C . LEU A 1 573 ? 9.082 -19.947 27.513 1.00 88.62 573 LEU A C 1
ATOM 4106 O O . LEU A 1 573 ? 8.274 -20.617 28.155 1.00 88.62 573 LEU A O 1
ATOM 4110 N N . ALA A 1 574 ? 8.844 -18.699 27.121 1.00 91.81 574 ALA A N 1
ATOM 4111 C CA . ALA A 1 574 ? 7.566 -18.021 27.286 1.00 91.81 574 ALA A CA 1
ATOM 4112 C C . ALA A 1 574 ? 6.831 -17.957 25.945 1.00 91.81 574 ALA A C 1
ATOM 4114 O O . ALA A 1 574 ? 7.365 -17.425 24.977 1.00 91.81 574 ALA A O 1
ATOM 4115 N N . GLN A 1 575 ? 5.617 -18.495 25.872 1.00 94.19 575 GLN A N 1
ATOM 4116 C CA . GLN A 1 575 ? 4.879 -18.633 24.616 1.00 94.19 575 GLN A CA 1
ATOM 4117 C C . GLN A 1 575 ? 3.860 -17.507 24.448 1.00 94.19 575 GLN A C 1
ATOM 4119 O O . GLN A 1 575 ? 3.021 -17.303 25.323 1.00 94.19 575 GLN A O 1
ATOM 4124 N N . TYR A 1 576 ? 3.884 -16.822 23.306 1.00 95.88 576 TYR A N 1
ATOM 4125 C CA . TYR A 1 576 ? 2.773 -15.963 22.913 1.00 95.88 576 TYR A CA 1
ATOM 4126 C C . TYR A 1 576 ? 1.564 -16.805 22.492 1.00 95.88 576 TYR A C 1
ATOM 4128 O O . TYR A 1 576 ? 1.705 -17.745 21.701 1.00 95.88 576 TYR A O 1
ATOM 4136 N N . SER A 1 577 ? 0.371 -16.437 22.960 1.00 93.62 577 SER A N 1
ATOM 4137 C CA . SER A 1 577 ? -0.879 -17.048 22.509 1.00 93.62 577 SER A CA 1
ATOM 4138 C C . SER A 1 577 ? -1.338 -16.361 21.222 1.00 93.62 577 SER A C 1
ATOM 4140 O O . SER A 1 577 ? -2.058 -15.370 21.210 1.00 93.62 577 SER A O 1
ATOM 4142 N N . MET A 1 578 ? -0.854 -16.859 20.095 1.00 94.50 578 MET A N 1
ATOM 4143 C CA . MET A 1 578 ? -1.257 -16.388 18.774 1.00 94.50 578 MET A CA 1
ATOM 4144 C C . MET A 1 578 ? -1.293 -17.551 17.796 1.00 94.50 578 MET A C 1
ATOM 4146 O O . MET A 1 578 ? -0.638 -18.577 17.999 1.00 94.50 578 MET A O 1
ATOM 4150 N N . GLY A 1 579 ? -2.082 -17.388 16.743 1.00 95.56 579 GLY A N 1
ATOM 4151 C CA . GLY A 1 579 ? -2.055 -18.268 15.590 1.00 95.56 579 GLY A CA 1
ATOM 4152 C C . GLY A 1 579 ? -0.883 -17.928 14.680 1.00 95.56 579 GLY A C 1
ATOM 4153 O O . GLY A 1 579 ? 0.031 -17.186 15.047 1.00 95.56 579 GLY A O 1
ATOM 4154 N N . ARG A 1 580 ? -0.932 -18.468 13.464 1.00 96.81 580 ARG A N 1
ATOM 4155 C CA . ARG A 1 580 ? 0.085 -18.243 12.436 1.00 96.81 580 ARG A CA 1
ATOM 4156 C C . ARG A 1 580 ? 0.289 -16.755 12.147 1.00 96.81 580 ARG A C 1
ATOM 4158 O O . ARG A 1 580 ? -0.684 -16.007 12.028 1.00 96.81 580 ARG A O 1
ATOM 4165 N N . ILE A 1 581 ? 1.546 -16.356 11.963 1.00 97.94 581 ILE A N 1
ATOM 4166 C CA . ILE A 1 581 ? 1.920 -15.024 11.480 1.00 97.94 581 ILE A CA 1
ATOM 4167 C C . ILE A 1 581 ? 2.229 -15.114 9.985 1.00 97.94 581 ILE A C 1
ATOM 4169 O O . ILE A 1 581 ? 3.145 -15.826 9.581 1.00 97.94 581 ILE A O 1
ATOM 4173 N N . ILE A 1 582 ? 1.487 -14.373 9.168 1.00 97.69 582 ILE A N 1
ATOM 4174 C CA . ILE A 1 582 ? 1.595 -14.351 7.710 1.00 97.69 582 ILE A CA 1
ATOM 4175 C C . ILE A 1 582 ? 2.184 -13.006 7.287 1.00 97.69 582 ILE A C 1
ATOM 4177 O O . ILE A 1 582 ? 1.543 -11.967 7.425 1.00 97.69 582 ILE A O 1
ATOM 4181 N N . GLY A 1 583 ? 3.406 -13.010 6.762 1.00 96.75 583 GLY A N 1
ATOM 4182 C CA . GLY A 1 583 ? 4.009 -11.860 6.098 1.00 96.75 583 GLY A CA 1
ATOM 4183 C C . GLY A 1 583 ? 3.714 -11.897 4.604 1.00 96.75 583 GLY A C 1
ATOM 4184 O O . GLY A 1 583 ? 4.225 -12.769 3.904 1.00 96.75 583 GLY A O 1
ATOM 4185 N N . VAL A 1 584 ? 2.921 -10.947 4.112 1.00 96.00 584 VAL A N 1
ATOM 4186 C CA . VAL A 1 584 ? 2.631 -10.814 2.681 1.00 96.00 584 VAL A CA 1
ATOM 4187 C C . VAL A 1 584 ? 3.635 -9.845 2.076 1.00 96.00 584 VAL A C 1
ATOM 4189 O O . VAL A 1 584 ? 3.648 -8.664 2.432 1.00 96.00 584 VAL A O 1
ATOM 4192 N N . ASP A 1 585 ? 4.433 -10.334 1.125 1.00 93.62 585 ASP A N 1
ATOM 4193 C CA . ASP A 1 585 ? 5.321 -9.553 0.258 1.00 93.62 585 ASP A CA 1
ATOM 4194 C C . ASP A 1 585 ? 6.495 -8.808 0.926 1.00 93.62 585 ASP A C 1
ATOM 4196 O O . ASP A 1 585 ? 7.646 -9.027 0.557 1.00 93.62 585 ASP A O 1
ATOM 4200 N N . ASN A 1 586 ? 6.259 -7.920 1.892 1.00 91.56 586 ASN A N 1
ATOM 4201 C CA . ASN A 1 586 ? 7.311 -7.268 2.674 1.00 91.56 586 ASN A CA 1
ATOM 4202 C C . ASN A 1 586 ? 6.788 -6.940 4.076 1.00 91.56 586 ASN A C 1
ATOM 4204 O O . ASN A 1 586 ? 6.011 -5.998 4.253 1.00 91.56 586 ASN A O 1
ATOM 4208 N N . ALA A 1 587 ? 7.239 -7.713 5.063 1.00 94.38 587 ALA A N 1
ATOM 4209 C CA . ALA A 1 587 ? 6.808 -7.615 6.453 1.00 94.38 587 ALA A CA 1
ATOM 4210 C C . ALA A 1 587 ? 7.990 -7.708 7.426 1.00 94.38 587 ALA A C 1
ATOM 4212 O O . ALA A 1 587 ? 9.054 -8.253 7.106 1.00 94.38 587 ALA A O 1
ATOM 4213 N N . ILE A 1 588 ? 7.796 -7.174 8.633 1.00 94.56 588 ILE A N 1
ATOM 4214 C CA . ILE A 1 588 ? 8.814 -7.154 9.686 1.00 94.56 588 ILE A CA 1
ATOM 4215 C C . ILE A 1 588 ? 8.229 -7.729 10.975 1.00 94.56 588 ILE A C 1
ATOM 4217 O O . ILE A 1 588 ? 7.142 -7.351 11.399 1.00 94.56 588 ILE A O 1
ATOM 4221 N N . ILE A 1 589 ? 8.983 -8.606 11.628 1.00 95.81 589 ILE A N 1
ATOM 4222 C CA . ILE A 1 589 ? 8.739 -9.046 12.998 1.00 95.81 589 ILE A CA 1
ATOM 4223 C C . ILE A 1 589 ? 9.923 -8.579 13.834 1.00 95.81 589 ILE A C 1
ATOM 4225 O O . ILE A 1 589 ? 11.061 -8.988 13.604 1.00 95.81 589 ILE A O 1
ATOM 4229 N N . ASN A 1 590 ? 9.650 -7.710 14.796 1.00 94.94 590 ASN A N 1
ATOM 4230 C CA . ASN A 1 590 ? 10.609 -7.285 15.797 1.00 94.94 590 ASN A CA 1
ATOM 4231 C C . ASN A 1 590 ? 10.299 -7.980 17.119 1.00 94.94 590 ASN A C 1
ATOM 4233 O O . ASN A 1 590 ? 9.167 -7.930 17.599 1.00 94.94 590 ASN A O 1
ATOM 4237 N N . VAL A 1 591 ? 11.304 -8.606 17.714 1.00 94.69 591 VAL A N 1
ATOM 4238 C CA . VAL A 1 591 ? 11.186 -9.277 19.003 1.00 94.69 591 VAL A CA 1
ATOM 4239 C C . VAL A 1 591 ? 12.185 -8.665 19.971 1.00 94.69 591 VAL A C 1
ATOM 4241 O O . VAL A 1 591 ? 13.400 -8.764 19.782 1.00 94.69 591 VAL A O 1
ATOM 4244 N N . ASP A 1 592 ? 11.663 -8.047 21.025 1.00 93.31 592 ASP A N 1
ATOM 4245 C CA . ASP A 1 592 ? 12.437 -7.562 22.160 1.00 93.31 592 ASP A CA 1
ATOM 4246 C C . ASP A 1 592 ? 11.968 -8.275 23.433 1.00 93.31 592 ASP A C 1
ATOM 4248 O O . ASP A 1 592 ? 10.844 -8.104 23.902 1.00 93.31 592 ASP A O 1
ATOM 4252 N N . THR A 1 593 ? 12.853 -9.087 24.003 1.00 90.06 593 THR A N 1
ATOM 4253 C CA . THR A 1 593 ? 12.637 -9.795 25.270 1.00 90.06 593 THR A CA 1
ATOM 4254 C C . THR A 1 593 ? 12.906 -8.919 26.502 1.00 90.06 593 THR A C 1
ATOM 4256 O O . THR A 1 593 ? 12.922 -9.423 27.627 1.00 90.06 593 THR A O 1
ATOM 4259 N N . GLN A 1 594 ? 13.203 -7.628 26.294 1.00 91.06 594 GLN A N 1
ATOM 4260 C CA . GLN A 1 594 ? 13.565 -6.590 27.273 1.00 91.06 594 GLN A CA 1
ATOM 4261 C C . GLN A 1 594 ? 14.795 -6.893 28.151 1.00 91.06 594 GLN A C 1
ATOM 4263 O O . GLN A 1 594 ? 15.286 -6.016 28.860 1.00 91.06 594 GLN A O 1
ATOM 4268 N N . ALA A 1 595 ? 15.335 -8.106 28.074 1.00 88.56 595 ALA A N 1
ATOM 4269 C CA . ALA A 1 595 ? 16.532 -8.582 28.746 1.00 88.56 595 ALA A CA 1
ATOM 4270 C C . ALA A 1 595 ? 17.225 -9.656 27.890 1.00 88.56 595 ALA A C 1
ATOM 4272 O O . ALA A 1 595 ? 16.576 -10.346 27.100 1.00 88.56 595 ALA A O 1
ATOM 4273 N N . SER A 1 596 ? 18.540 -9.801 28.063 1.00 89.69 596 SER A N 1
ATOM 4274 C CA . SER A 1 596 ? 19.337 -10.875 27.452 1.00 89.69 596 SER A CA 1
ATOM 4275 C C . SER A 1 596 ? 19.044 -12.239 28.089 1.00 89.69 596 SER A C 1
ATOM 4277 O O . SER A 1 596 ? 18.514 -12.306 29.199 1.00 89.69 596 SER A O 1
ATOM 4279 N N . ASP A 1 597 ? 19.435 -13.323 27.412 1.00 88.38 597 ASP A N 1
ATOM 4280 C CA . ASP A 1 597 ? 19.253 -14.709 27.887 1.00 88.38 597 ASP A CA 1
ATOM 4281 C C . ASP A 1 597 ? 17.780 -15.059 28.121 1.00 88.38 597 ASP A C 1
ATOM 4283 O O . ASP A 1 597 ? 17.372 -15.522 29.194 1.00 88.38 597 ASP A O 1
ATOM 4287 N N . ARG A 1 598 ? 16.953 -14.761 27.121 1.00 90.69 598 ARG A N 1
ATOM 4288 C CA . ARG A 1 598 ? 15.510 -14.992 27.146 1.00 90.69 598 ARG A CA 1
ATOM 4289 C C . ARG A 1 598 ? 15.075 -15.725 25.892 1.00 90.69 598 ARG A C 1
ATOM 4291 O O . ARG A 1 598 ? 15.584 -15.461 24.804 1.00 90.69 598 ARG A O 1
ATOM 4298 N N . THR A 1 599 ? 14.100 -16.608 26.054 1.00 90.81 599 THR A N 1
ATOM 4299 C CA . THR A 1 599 ? 13.513 -17.356 24.945 1.00 90.81 599 THR A CA 1
ATOM 4300 C C . THR A 1 599 ? 12.023 -17.084 24.894 1.00 90.81 599 THR A C 1
ATOM 4302 O O . THR A 1 599 ? 11.324 -17.286 25.888 1.00 90.81 599 THR A O 1
ATOM 4305 N N . VAL A 1 600 ? 11.532 -16.659 23.734 1.00 94.31 600 VAL A N 1
ATOM 4306 C CA . VAL A 1 600 ? 10.093 -16.533 23.486 1.00 94.31 600 VAL A CA 1
ATOM 4307 C C . VAL A 1 600 ? 9.657 -17.449 22.359 1.00 94.31 600 VAL A C 1
ATOM 4309 O O . VAL A 1 600 ? 10.381 -17.659 21.390 1.00 94.31 600 VAL A O 1
ATOM 4312 N N . GLY A 1 601 ? 8.469 -18.010 22.513 1.00 94.38 601 GLY A N 1
ATOM 4313 C CA . GLY A 1 601 ? 7.817 -18.844 21.529 1.00 94.38 601 GLY A CA 1
ATOM 4314 C C . GLY A 1 601 ? 6.766 -18.052 20.768 1.00 94.38 601 GLY A C 1
ATOM 4315 O O . GLY A 1 601 ? 6.000 -17.289 21.362 1.00 94.38 601 GLY A O 1
ATOM 4316 N N . ILE A 1 602 ? 6.733 -18.240 19.457 1.00 95.12 602 ILE A N 1
ATOM 4317 C CA . ILE A 1 602 ? 5.691 -17.748 18.558 1.00 95.12 602 ILE A CA 1
ATOM 4318 C C . ILE A 1 602 ? 5.109 -18.934 17.791 1.00 95.12 602 ILE A C 1
ATOM 4320 O O . ILE A 1 602 ? 5.641 -20.041 17.841 1.00 95.12 602 ILE A O 1
ATOM 4324 N N . SER A 1 603 ? 3.981 -18.717 17.128 1.00 93.56 603 SER A N 1
ATOM 4325 C CA . SER A 1 603 ? 3.333 -19.756 16.330 1.00 93.56 603 SER A CA 1
ATOM 4326 C C . SER A 1 603 ? 4.098 -20.043 15.029 1.00 93.56 603 SER A C 1
ATOM 4328 O O . SER A 1 603 ? 5.260 -19.665 14.855 1.00 93.56 603 SER A O 1
ATOM 4330 N N . ASP A 1 604 ? 3.425 -20.706 14.096 1.00 96.62 604 ASP A N 1
ATOM 4331 C CA . ASP A 1 604 ? 3.873 -20.860 12.717 1.00 96.62 604 ASP A CA 1
ATOM 4332 C C . ASP A 1 604 ? 4.156 -19.504 12.048 1.00 96.62 604 ASP A C 1
ATOM 4334 O O . ASP A 1 604 ? 3.486 -18.497 12.308 1.00 96.62 604 ASP A O 1
ATOM 4338 N N . LEU A 1 605 ? 5.117 -19.505 11.125 1.00 97.12 605 LEU A N 1
ATOM 4339 C CA . LEU A 1 605 ? 5.445 -18.371 10.267 1.00 97.12 605 LEU A CA 1
ATOM 4340 C C . LEU A 1 605 ? 5.099 -18.703 8.821 1.00 97.12 605 LEU A C 1
ATOM 4342 O O . LEU A 1 605 ? 5.378 -19.799 8.351 1.00 97.12 605 LEU A O 1
ATOM 4346 N N . GLU A 1 606 ? 4.564 -17.743 8.082 1.00 97.56 606 GLU A N 1
ATOM 4347 C CA . GLU A 1 606 ? 4.309 -17.876 6.652 1.00 97.56 606 GLU A CA 1
ATOM 4348 C C . GLU A 1 606 ? 4.830 -16.656 5.900 1.00 97.56 606 GLU A C 1
ATOM 4350 O O . GLU A 1 606 ? 4.571 -15.516 6.284 1.00 97.56 606 GLU A O 1
ATOM 4355 N N . ILE A 1 607 ? 5.576 -16.905 4.825 1.00 96.88 607 ILE A N 1
ATOM 4356 C CA . ILE A 1 607 ? 5.973 -15.884 3.856 1.00 96.88 607 ILE A CA 1
ATOM 4357 C C . ILE A 1 607 ? 5.143 -16.120 2.603 1.00 96.88 607 ILE A C 1
ATOM 4359 O O . ILE A 1 607 ? 5.415 -17.055 1.846 1.00 96.88 607 ILE A O 1
ATOM 4363 N N . PHE A 1 608 ? 4.138 -15.272 2.413 1.00 96.62 608 PHE A N 1
ATOM 4364 C CA . PHE A 1 608 ? 3.232 -15.336 1.278 1.00 96.62 608 PHE A CA 1
ATOM 4365 C C . PHE A 1 608 ? 3.715 -14.386 0.181 1.00 96.62 608 PHE A C 1
ATOM 4367 O O . PHE A 1 608 ? 3.794 -13.171 0.394 1.00 96.62 608 PHE A O 1
ATOM 4374 N N . SER A 1 609 ? 4.020 -14.937 -0.993 1.00 95.44 609 SER A N 1
ATOM 4375 C CA . SER A 1 609 ? 4.444 -14.166 -2.160 1.00 95.44 609 SER A CA 1
ATOM 4376 C C . SER A 1 609 ? 3.313 -13.976 -3.159 1.00 95.44 609 SER A C 1
ATOM 4378 O O . SER A 1 609 ? 2.738 -14.948 -3.649 1.00 95.44 609 SER A O 1
ATOM 4380 N N . THR A 1 610 ? 3.012 -12.720 -3.489 1.00 94.44 610 THR A N 1
ATOM 4381 C CA . THR A 1 610 ? 2.088 -12.387 -4.584 1.00 94.44 610 THR A CA 1
ATOM 4382 C C . THR A 1 610 ? 2.773 -12.368 -5.952 1.00 94.44 610 THR A C 1
ATOM 4384 O O . THR A 1 610 ? 2.101 -12.189 -6.962 1.00 94.44 610 THR A O 1
ATOM 4387 N N . ASP A 1 611 ? 4.097 -12.540 -6.001 1.00 91.69 611 ASP A N 1
ATOM 4388 C CA . ASP A 1 611 ? 4.871 -12.521 -7.238 1.00 91.69 611 ASP A CA 1
ATOM 4389 C C . ASP A 1 611 ? 4.597 -13.759 -8.087 1.00 91.69 611 ASP A C 1
ATOM 4391 O O . ASP A 1 611 ? 4.828 -14.881 -7.652 1.00 91.69 611 ASP A O 1
ATOM 4395 N N . THR A 1 612 ? 4.104 -13.571 -9.307 1.00 86.81 612 THR A N 1
ATOM 4396 C CA . THR A 1 612 ? 3.866 -14.664 -10.265 1.00 86.81 612 THR A CA 1
ATOM 4397 C C . THR A 1 612 ? 5.054 -14.881 -11.206 1.00 86.81 612 THR A C 1
ATOM 4399 O O . THR A 1 612 ? 5.099 -15.861 -11.947 1.00 86.81 612 THR A O 1
ATOM 4402 N N . THR A 1 613 ? 6.043 -13.985 -11.164 1.00 87.62 613 THR A N 1
ATOM 4403 C CA . THR A 1 613 ? 7.163 -13.925 -12.113 1.00 87.62 613 THR A CA 1
ATOM 4404 C C . THR A 1 613 ? 8.436 -14.583 -11.579 1.00 87.62 613 THR A C 1
ATOM 4406 O O . THR A 1 613 ? 9.303 -14.985 -12.361 1.00 87.62 613 THR A O 1
ATOM 4409 N N . GLY A 1 614 ? 8.557 -14.678 -10.249 1.00 87.12 614 GLY A N 1
ATOM 4410 C CA . GLY A 1 614 ? 9.735 -15.165 -9.529 1.00 87.12 614 GLY A CA 1
ATOM 4411 C C . GLY A 1 614 ? 10.883 -14.152 -9.428 1.00 87.12 614 GLY A C 1
ATOM 4412 O O . GLY A 1 614 ? 11.953 -14.503 -8.920 1.00 87.12 614 GLY A O 1
ATOM 4413 N N . LEU A 1 615 ? 10.695 -12.918 -9.909 1.00 88.62 615 LEU A N 1
ATOM 4414 C CA . LEU A 1 615 ? 11.735 -11.890 -10.020 1.00 88.62 615 LEU A CA 1
ATOM 4415 C C . LEU A 1 615 ? 11.709 -10.852 -8.886 1.00 88.62 615 LEU A C 1
ATOM 4417 O O . LEU A 1 615 ? 12.699 -10.145 -8.691 1.00 88.62 615 LEU A O 1
ATOM 4421 N N . SER A 1 616 ? 10.628 -10.778 -8.107 1.00 89.81 616 SER A N 1
ATOM 4422 C CA . SER A 1 616 ? 10.471 -9.860 -6.975 1.00 89.81 616 SER A CA 1
ATOM 4423 C C . SER A 1 616 ? 10.035 -10.630 -5.720 1.00 89.81 616 SER A C 1
ATOM 4425 O O . SER A 1 616 ? 8.882 -10.544 -5.292 1.00 89.81 616 SER A O 1
ATOM 4427 N N . PRO A 1 617 ? 10.963 -11.371 -5.083 1.00 89.62 617 PRO A N 1
ATOM 4428 C CA . PRO A 1 617 ? 10.632 -12.255 -3.975 1.00 89.62 617 PRO A CA 1
ATOM 4429 C C . PRO A 1 617 ? 9.937 -11.529 -2.822 1.00 89.62 617 PRO A C 1
ATOM 4431 O O . PRO A 1 617 ? 10.240 -10.366 -2.525 1.00 89.62 617 PRO A O 1
ATOM 4434 N N . ALA A 1 618 ? 9.047 -12.241 -2.137 1.00 93.12 618 ALA A N 1
ATOM 4435 C CA . ALA A 1 618 ? 8.513 -11.797 -0.862 1.00 93.12 618 ALA A CA 1
ATOM 4436 C C . ALA A 1 618 ? 9.593 -11.852 0.218 1.00 93.12 618 ALA A C 1
ATOM 4438 O O . ALA A 1 618 ? 10.505 -12.680 0.172 1.00 93.12 618 ALA A O 1
ATOM 4439 N N . ARG A 1 619 ? 9.496 -10.974 1.212 1.00 90.62 619 ARG A N 1
ATOM 4440 C CA . ARG A 1 619 ? 10.478 -10.874 2.282 1.00 90.62 619 ARG A CA 1
ATOM 4441 C C . ARG A 1 619 ? 9.827 -10.741 3.646 1.00 90.62 619 ARG A C 1
ATOM 4443 O O . ARG A 1 619 ? 9.102 -9.785 3.914 1.00 90.62 619 ARG A O 1
ATOM 4450 N N . LEU A 1 620 ? 10.197 -11.647 4.542 1.00 93.06 620 LEU A N 1
ATOM 4451 C CA . LEU A 1 620 ? 9.952 -11.511 5.969 1.00 93.06 620 LEU A CA 1
ATOM 4452 C C . LEU A 1 620 ? 11.271 -11.193 6.661 1.00 93.06 620 LEU A C 1
ATOM 4454 O O . LEU A 1 620 ? 12.247 -11.935 6.542 1.00 93.06 620 LEU A O 1
ATOM 4458 N N . ARG A 1 621 ? 11.315 -10.071 7.377 1.00 91.75 621 ARG A N 1
ATOM 4459 C CA . ARG A 1 621 ? 12.468 -9.705 8.195 1.00 91.75 621 ARG A CA 1
ATOM 4460 C C . ARG A 1 621 ? 12.190 -10.019 9.652 1.00 91.75 621 ARG A C 1
ATOM 4462 O O . ARG A 1 621 ? 11.229 -9.502 10.209 1.00 91.75 621 ARG A O 1
ATOM 4469 N N . MET A 1 622 ? 13.078 -10.777 10.276 1.00 92.12 622 MET A N 1
ATOM 4470 C CA . MET A 1 622 ? 13.048 -11.035 11.707 1.00 92.12 622 MET A CA 1
ATOM 4471 C C . MET A 1 622 ? 14.187 -10.282 12.390 1.00 92.12 622 MET A C 1
ATOM 4473 O O . MET A 1 622 ? 15.348 -10.430 12.014 1.00 92.12 622 MET A O 1
ATOM 4477 N N . VAL A 1 623 ? 13.853 -9.444 13.366 1.00 91.69 623 VAL A N 1
ATOM 4478 C CA . VAL A 1 623 ? 14.810 -8.660 14.154 1.00 91.69 623 VAL A CA 1
ATOM 4479 C C . VAL A 1 623 ? 14.702 -9.095 15.607 1.00 91.69 623 VAL A C 1
ATOM 4481 O O . VAL A 1 623 ? 13.609 -9.108 16.165 1.00 91.69 623 VAL A O 1
ATOM 4484 N N . ILE A 1 624 ? 15.833 -9.451 16.214 1.00 90.56 624 ILE A N 1
ATOM 4485 C CA . ILE A 1 624 ? 15.916 -9.862 17.618 1.00 90.56 624 ILE A CA 1
ATOM 4486 C C . ILE A 1 624 ? 16.790 -8.837 18.341 1.00 90.56 624 ILE A C 1
ATOM 4488 O O . ILE A 1 624 ? 17.973 -8.695 18.033 1.00 90.56 624 ILE A O 1
ATOM 4492 N N . GLY A 1 625 ? 16.192 -8.079 19.260 1.00 84.56 625 GLY A N 1
ATOM 4493 C CA . GLY A 1 625 ? 16.785 -6.856 19.811 1.00 84.56 625 GLY A CA 1
ATOM 4494 C C . GLY A 1 625 ? 17.838 -7.044 20.909 1.00 84.56 625 GLY A C 1
ATOM 4495 O O . GLY A 1 625 ? 18.430 -6.057 21.344 1.00 84.56 625 GLY A O 1
ATOM 4496 N N . ARG A 1 626 ? 18.071 -8.272 21.396 1.00 86.12 626 ARG A N 1
ATOM 4497 C CA . ARG A 1 626 ? 18.872 -8.539 22.606 1.00 86.12 626 ARG A CA 1
ATOM 4498 C C . ARG A 1 626 ? 19.891 -9.657 22.409 1.00 86.12 626 ARG A C 1
ATOM 4500 O O . ARG A 1 626 ? 19.654 -10.623 21.685 1.00 86.12 626 ARG A O 1
ATOM 4507 N N . ASP A 1 627 ? 21.011 -9.544 23.122 1.00 84.75 627 ASP A N 1
ATOM 4508 C CA . ASP A 1 627 ? 22.069 -10.554 23.114 1.00 84.75 627 ASP A CA 1
ATOM 4509 C C . ASP A 1 627 ? 21.548 -11.888 23.665 1.00 84.75 627 ASP A C 1
ATOM 4511 O O . ASP A 1 627 ? 20.832 -11.924 24.670 1.00 84.75 627 ASP A O 1
ATOM 4515 N N . ARG A 1 628 ? 21.931 -12.995 23.016 1.00 85.50 628 ARG A N 1
ATOM 4516 C CA . ARG A 1 628 ? 21.581 -14.370 23.432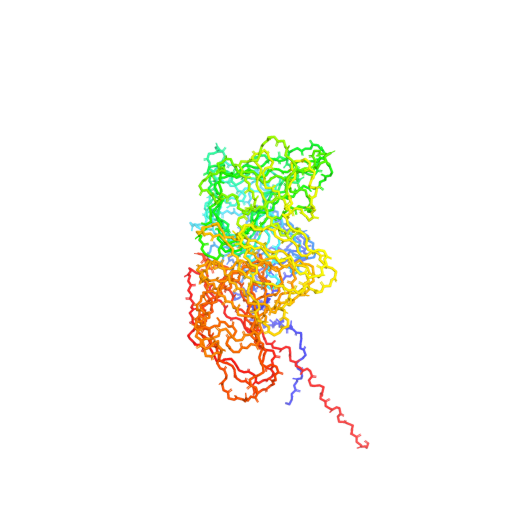 1.00 85.50 628 ARG A CA 1
ATOM 4517 C C . ARG A 1 628 ? 20.079 -14.579 23.655 1.00 85.50 628 ARG A C 1
ATOM 4519 O O . ARG A 1 628 ? 19.675 -15.406 24.466 1.00 85.50 628 ARG A O 1
ATOM 4526 N N . SER A 1 629 ? 19.257 -13.803 22.958 1.00 86.94 629 SER A N 1
ATOM 4527 C CA . SER A 1 629 ? 17.815 -13.992 22.970 1.00 86.94 629 SER A CA 1
ATOM 4528 C C . SER A 1 629 ? 17.414 -14.867 21.800 1.00 86.94 629 SER A C 1
ATOM 4530 O O . SER A 1 629 ? 17.962 -14.757 20.703 1.00 86.94 629 SER A O 1
ATOM 4532 N N . MET A 1 630 ? 16.491 -15.778 22.064 1.00 89.00 630 MET A N 1
ATOM 4533 C CA . MET A 1 630 ? 16.055 -16.786 21.115 1.00 89.00 630 MET A CA 1
ATOM 4534 C C . MET A 1 630 ? 14.571 -16.619 20.838 1.00 89.00 630 MET A C 1
ATOM 4536 O O . MET A 1 630 ? 13.780 -16.323 21.737 1.00 89.00 630 MET A O 1
ATOM 4540 N N . VAL A 1 631 ? 14.197 -16.852 19.585 1.00 91.81 631 VAL A N 1
ATOM 4541 C CA . VAL A 1 631 ? 12.799 -16.991 19.200 1.00 91.81 631 VAL A CA 1
ATOM 4542 C C . VAL A 1 631 ? 12.592 -18.397 18.678 1.00 91.81 631 VAL A C 1
ATOM 4544 O O . VAL A 1 631 ? 13.276 -18.821 17.749 1.00 91.81 631 VAL A O 1
ATOM 4547 N N . ASN A 1 632 ? 11.671 -19.114 19.307 1.00 93.56 632 ASN A N 1
ATOM 4548 C CA . ASN A 1 632 ? 11.228 -20.424 18.868 1.00 93.56 632 ASN A CA 1
ATOM 4549 C C . ASN A 1 632 ? 9.936 -20.246 18.066 1.00 93.56 632 ASN A C 1
ATOM 4551 O O . ASN A 1 632 ? 8.921 -19.842 18.626 1.00 93.56 632 ASN A O 1
ATOM 4555 N N . ALA A 1 633 ? 9.990 -20.483 16.762 1.00 93.25 633 ALA A N 1
ATOM 4556 C CA . ALA A 1 633 ? 8.815 -20.464 15.899 1.00 93.25 633 ALA A CA 1
ATOM 4557 C C . ALA A 1 633 ? 8.369 -21.896 15.592 1.00 93.25 633 ALA A C 1
ATOM 4559 O O . ALA A 1 633 ? 9.170 -22.826 15.680 1.00 93.25 633 ALA A O 1
ATOM 4560 N N . GLY A 1 634 ? 7.102 -22.053 15.212 1.00 93.94 634 GLY A N 1
ATOM 4561 C CA . GLY A 1 634 ? 6.576 -23.316 14.701 1.00 93.94 634 GLY A CA 1
ATOM 4562 C C . GLY A 1 634 ? 7.119 -23.652 13.307 1.00 93.94 634 GLY A C 1
ATOM 4563 O O . GLY A 1 634 ? 8.305 -23.516 13.006 1.00 93.94 634 GLY A O 1
ATOM 4564 N N . THR A 1 635 ? 6.235 -24.084 12.416 1.00 95.88 635 THR A N 1
ATOM 4565 C CA . THR A 1 635 ? 6.598 -24.388 11.026 1.00 95.88 635 THR A CA 1
ATOM 4566 C C . THR A 1 635 ? 6.742 -23.101 10.213 1.00 95.88 635 THR A C 1
ATOM 4568 O O . THR A 1 635 ? 5.908 -22.201 10.316 1.00 95.88 635 THR A O 1
ATOM 4571 N N . LEU A 1 636 ? 7.784 -23.023 9.377 1.00 96.38 636 LEU A N 1
ATOM 4572 C CA . LEU A 1 636 ? 7.919 -21.989 8.349 1.00 96.38 636 LEU A CA 1
ATOM 4573 C C . LEU A 1 636 ? 7.284 -22.472 7.040 1.00 96.38 636 LEU A C 1
ATOM 4575 O O . LEU A 1 636 ? 7.769 -23.421 6.425 1.00 96.38 636 LEU A O 1
ATOM 4579 N N . TYR A 1 637 ? 6.246 -21.778 6.589 1.00 97.12 637 TYR A N 1
ATOM 4580 C CA . TYR A 1 637 ? 5.611 -21.978 5.293 1.00 97.12 637 TYR A CA 1
ATOM 4581 C C . TYR A 1 637 ? 6.117 -20.937 4.294 1.00 97.12 637 TYR A C 1
ATOM 4583 O O . TYR A 1 637 ? 6.184 -19.743 4.590 1.00 97.12 637 TYR A O 1
ATOM 4591 N N . LEU A 1 638 ? 6.446 -21.396 3.091 1.00 95.31 638 LEU A N 1
ATOM 4592 C CA . LEU A 1 638 ? 6.723 -20.547 1.937 1.00 95.31 638 LEU A CA 1
ATOM 4593 C C . LEU A 1 638 ? 5.593 -20.801 0.938 1.00 95.31 638 LEU A C 1
ATOM 4595 O O . LEU A 1 638 ? 5.512 -21.886 0.365 1.00 95.31 638 LEU A O 1
ATOM 4599 N N . THR A 1 639 ? 4.679 -19.846 0.813 1.00 95.38 639 THR A N 1
ATOM 4600 C CA . THR A 1 639 ? 3.421 -19.996 0.068 1.00 95.38 639 THR A CA 1
ATOM 4601 C C . THR A 1 639 ? 3.241 -18.856 -0.931 1.00 95.38 639 THR A C 1
ATOM 4603 O O . THR A 1 639 ? 4.047 -17.924 -1.014 1.00 95.38 639 THR A O 1
ATOM 4606 N N . GLY A 1 640 ? 2.161 -18.933 -1.706 1.00 90.94 640 GLY A N 1
ATOM 4607 C CA . GLY A 1 640 ? 1.905 -18.026 -2.815 1.00 90.94 640 GLY A CA 1
ATOM 4608 C C . GLY A 1 640 ? 2.551 -18.525 -4.104 1.00 90.94 640 GLY A C 1
ATOM 4609 O O . GLY A 1 640 ? 2.782 -19.722 -4.269 1.00 90.94 640 GLY A O 1
ATOM 4610 N N . THR A 1 641 ? 2.790 -17.613 -5.039 1.00 88.19 641 THR A N 1
ATOM 4611 C CA . THR A 1 641 ? 3.168 -17.958 -6.421 1.00 88.19 641 THR A CA 1
ATOM 4612 C C . THR A 1 641 ? 4.650 -17.767 -6.730 1.00 88.19 641 THR A C 1
ATOM 4614 O O . THR A 1 641 ? 5.109 -18.206 -7.782 1.00 88.19 641 THR A O 1
ATOM 4617 N N . GLY A 1 642 ? 5.400 -17.122 -5.834 1.00 88.50 642 GLY A N 1
ATOM 4618 C CA . GLY A 1 642 ? 6.750 -16.639 -6.116 1.00 88.50 642 GLY A CA 1
ATOM 4619 C C . GLY A 1 642 ? 7.783 -17.012 -5.065 1.00 88.50 642 GLY A C 1
ATOM 4620 O O . GLY A 1 642 ? 7.493 -17.647 -4.053 1.00 88.50 642 GLY A O 1
ATOM 4621 N N . ASN A 1 643 ? 9.015 -16.566 -5.305 1.00 89.38 643 ASN A N 1
ATOM 4622 C CA . ASN A 1 643 ? 10.135 -16.775 -4.393 1.00 89.38 643 ASN A CA 1
ATOM 4623 C C . ASN A 1 643 ? 9.928 -16.022 -3.067 1.00 89.38 643 ASN A C 1
ATOM 4625 O O . ASN A 1 643 ? 9.311 -14.954 -3.037 1.00 89.38 643 ASN A O 1
ATOM 4629 N N . SER A 1 644 ? 10.507 -16.547 -1.986 1.00 91.31 644 SER A N 1
ATOM 4630 C CA . SER A 1 644 ? 10.390 -15.997 -0.630 1.00 91.31 644 SER A CA 1
ATOM 4631 C C . SER A 1 644 ? 11.746 -15.961 0.073 1.00 91.31 644 SER A C 1
ATOM 4633 O O . SER A 1 644 ? 12.567 -16.863 -0.079 1.00 91.31 644 SER A O 1
ATOM 4635 N N . ILE A 1 645 ? 11.982 -14.911 0.860 1.00 89.62 645 ILE A N 1
ATOM 4636 C CA . ILE A 1 645 ? 13.222 -14.670 1.602 1.00 89.62 645 ILE A CA 1
ATOM 4637 C C . ILE A 1 645 ? 12.893 -14.446 3.077 1.00 89.62 645 ILE A C 1
ATOM 4639 O O . ILE A 1 645 ? 12.196 -13.494 3.431 1.00 89.62 645 ILE A O 1
ATOM 4643 N N . LEU A 1 646 ? 13.482 -15.265 3.949 1.00 91.06 646 LEU A N 1
ATOM 4644 C CA . LEU A 1 646 ? 13.598 -14.957 5.372 1.00 91.06 646 LEU A CA 1
ATOM 4645 C C . LEU A 1 646 ? 14.933 -14.248 5.619 1.00 91.06 646 LEU A C 1
ATOM 4647 O O . LEU A 1 646 ? 15.997 -14.799 5.343 1.00 91.06 646 LEU A O 1
ATOM 4651 N N . ALA A 1 647 ? 14.884 -13.024 6.138 1.00 86.19 647 ALA A N 1
ATOM 4652 C CA . ALA A 1 647 ? 16.071 -12.229 6.430 1.00 86.19 647 ALA A CA 1
ATOM 4653 C C . ALA A 1 647 ? 16.202 -11.964 7.933 1.00 86.19 647 ALA A C 1
ATOM 4655 O O . ALA A 1 647 ? 15.277 -11.453 8.560 1.00 86.19 647 ALA A O 1
ATOM 4656 N N . SER A 1 648 ? 17.385 -12.222 8.487 1.00 81.06 648 SER A N 1
ATOM 4657 C CA . SER A 1 648 ? 17.760 -11.826 9.847 1.00 81.06 648 SER A CA 1
ATOM 4658 C C . SER A 1 648 ? 18.930 -10.846 9.761 1.00 81.06 648 SER A C 1
ATOM 4660 O O . SER A 1 648 ? 20.054 -11.278 9.490 1.00 81.06 648 SER A O 1
ATOM 4662 N N . PRO A 1 649 ? 18.719 -9.528 9.939 1.00 66.69 649 PRO A N 1
ATOM 4663 C CA . PRO A 1 649 ? 19.827 -8.587 9.996 1.00 66.69 649 PRO A CA 1
ATOM 4664 C C . PRO A 1 649 ? 20.719 -8.962 11.179 1.00 66.69 649 PRO A C 1
ATOM 4666 O O . PRO A 1 649 ? 20.242 -9.074 12.307 1.00 66.69 649 PRO A O 1
ATOM 4669 N N . ARG A 1 650 ? 22.016 -9.165 10.936 1.00 52.94 650 ARG A N 1
ATOM 4670 C CA . ARG A 1 650 ? 22.977 -9.326 12.029 1.00 52.94 650 ARG A CA 1
ATOM 4671 C C . ARG A 1 650 ? 22.999 -8.010 12.822 1.00 52.94 650 ARG A C 1
ATOM 4673 O O . ARG A 1 650 ? 23.183 -6.963 12.194 1.00 52.94 650 ARG A O 1
ATOM 4680 N N . PRO A 1 651 ? 22.835 -8.023 14.158 1.00 49.19 651 PRO A N 1
ATOM 4681 C CA . PRO A 1 651 ? 23.121 -6.846 14.969 1.00 49.19 651 PRO A CA 1
ATOM 4682 C C . PRO A 1 651 ? 24.539 -6.376 14.644 1.00 49.19 651 PRO A C 1
ATOM 4684 O O . PRO A 1 651 ? 25.444 -7.209 14.520 1.00 49.19 651 PRO A O 1
ATOM 4687 N N . ALA A 1 652 ? 24.732 -5.069 14.447 1.00 41.94 652 ALA A N 1
ATOM 4688 C CA . ALA A 1 652 ? 26.058 -4.523 14.178 1.00 41.94 652 ALA A CA 1
ATOM 4689 C C . ALA A 1 652 ? 27.045 -5.065 15.231 1.00 41.94 652 ALA A C 1
ATOM 4691 O O . ALA A 1 652 ? 26.708 -5.056 16.420 1.00 41.94 652 ALA A O 1
ATOM 4692 N N . PRO A 1 653 ? 28.222 -5.587 14.834 1.00 42.53 653 PRO A N 1
ATOM 4693 C CA . PRO A 1 653 ? 29.180 -6.101 15.796 1.00 42.53 653 PRO A CA 1
ATOM 4694 C C . PRO A 1 653 ? 29.519 -4.983 16.778 1.00 42.53 653 PRO A C 1
ATOM 4696 O O . PRO A 1 653 ? 30.020 -3.925 16.397 1.00 42.53 653 PRO A O 1
ATOM 4699 N N . ARG A 1 654 ? 29.199 -5.207 18.054 1.00 41.97 654 ARG A N 1
ATOM 4700 C CA . ARG A 1 654 ? 29.580 -4.309 19.137 1.00 41.97 654 ARG A CA 1
ATOM 4701 C C . ARG A 1 654 ? 31.100 -4.242 19.114 1.00 41.97 654 ARG A C 1
ATOM 4703 O O . ARG A 1 654 ? 31.759 -5.244 19.376 1.00 41.97 654 ARG A O 1
ATOM 4710 N N . THR A 1 655 ? 31.651 -3.082 18.769 1.00 37.75 655 THR A N 1
ATOM 4711 C CA . THR A 1 655 ? 33.089 -2.832 18.836 1.00 37.75 655 THR A CA 1
ATOM 4712 C C . THR A 1 655 ? 33.503 -2.945 20.298 1.00 37.75 655 THR A C 1
ATOM 4714 O O . THR A 1 655 ? 33.455 -1.975 21.059 1.00 37.75 655 THR A O 1
ATOM 4717 N N . THR A 1 656 ? 33.869 -4.142 20.741 1.00 39.25 656 THR A N 1
ATOM 4718 C CA . THR A 1 656 ? 34.628 -4.304 21.969 1.00 39.25 656 THR A CA 1
ATOM 4719 C C . THR A 1 656 ? 35.975 -3.663 21.688 1.00 39.25 656 THR A C 1
ATOM 4721 O O . THR A 1 656 ? 36.841 -4.269 21.060 1.00 39.25 656 THR A O 1
ATOM 4724 N N . ARG A 1 657 ? 36.137 -2.399 22.095 1.00 36.75 657 ARG A N 1
ATOM 4725 C CA . ARG A 1 657 ? 37.461 -1.802 22.252 1.00 36.75 657 ARG A CA 1
ATOM 4726 C C . ARG A 1 657 ? 38.256 -2.778 23.111 1.00 36.75 657 ARG A C 1
ATOM 4728 O O . ARG A 1 657 ? 37.941 -2.956 24.285 1.00 36.75 657 ARG A O 1
ATOM 4735 N N . SER A 1 658 ? 39.236 -3.437 22.501 1.00 37.50 658 SER A N 1
ATOM 4736 C CA . SER A 1 658 ? 40.237 -4.199 23.234 1.00 37.50 658 SER A CA 1
ATOM 4737 C C . SER A 1 658 ? 40.808 -3.276 24.317 1.00 37.50 658 SER A C 1
ATOM 4739 O O . SER A 1 658 ? 41.142 -2.127 23.992 1.00 37.50 658 SER A O 1
ATOM 4741 N N . PRO A 1 659 ? 40.864 -3.690 25.595 1.00 40.84 659 PRO A N 1
ATOM 4742 C CA . PRO A 1 659 ? 41.522 -2.889 26.607 1.00 40.84 659 PRO A CA 1
ATOM 4743 C C . PRO A 1 659 ? 42.973 -2.732 26.164 1.00 40.84 659 PRO A C 1
ATOM 4745 O O . PRO A 1 659 ? 43.725 -3.702 26.069 1.00 40.84 659 PRO A O 1
ATOM 4748 N N . ARG A 1 660 ? 43.347 -1.497 25.822 1.00 40.25 660 ARG A N 1
ATOM 4749 C CA . ARG A 1 660 ? 44.727 -1.123 25.532 1.00 40.25 660 ARG A CA 1
ATOM 4750 C C . ARG A 1 660 ? 45.537 -1.520 26.758 1.00 40.25 660 ARG A C 1
ATOM 4752 O O . ARG A 1 660 ? 45.423 -0.873 27.794 1.00 40.25 660 ARG A O 1
ATOM 4759 N N . ALA A 1 661 ? 46.309 -2.597 26.645 1.00 41.28 661 ALA A N 1
ATOM 4760 C CA . ALA A 1 661 ? 47.271 -2.981 27.657 1.00 41.28 661 ALA A CA 1
ATOM 4761 C C . ALA A 1 661 ? 48.248 -1.811 27.821 1.00 41.28 661 ALA A C 1
ATOM 4763 O O . ALA A 1 661 ? 49.112 -1.575 26.976 1.00 41.28 661 ALA A O 1
ATOM 4764 N N . THR A 1 662 ? 48.072 -1.026 28.880 1.00 46.78 662 THR A N 1
ATOM 4765 C CA . THR A 1 662 ? 49.125 -0.165 29.400 1.00 46.78 662 THR A CA 1
ATOM 4766 C C . THR A 1 662 ? 50.227 -1.091 29.881 1.00 46.78 662 THR A C 1
ATOM 4768 O O . THR A 1 662 ? 50.091 -1.760 30.902 1.00 46.78 662 THR A O 1
ATOM 4771 N N . ARG A 1 663 ? 51.287 -1.186 29.085 1.00 36.69 663 ARG A N 1
ATOM 4772 C CA . ARG A 1 663 ? 52.522 -1.866 29.454 1.00 36.69 663 ARG A CA 1
ATOM 4773 C C . ARG A 1 663 ? 53.203 -1.023 30.547 1.00 36.69 663 ARG A C 1
ATOM 4775 O O . ARG A 1 663 ? 53.398 0.167 30.304 1.00 36.69 663 ARG A O 1
ATOM 4782 N N . PRO A 1 664 ? 53.524 -1.568 31.731 1.00 45.62 664 PRO A N 1
ATOM 4783 C CA . PRO A 1 664 ? 54.461 -0.924 32.640 1.00 45.62 664 PRO A CA 1
ATOM 4784 C C . PRO A 1 664 ? 55.893 -1.280 32.209 1.00 45.62 664 PRO A C 1
ATOM 4786 O O . PRO A 1 664 ? 56.165 -2.447 31.911 1.00 45.62 664 PRO A O 1
ATOM 4789 N N . GLY A 1 665 ? 56.782 -0.283 32.179 1.00 36.66 665 GLY A N 1
ATOM 4790 C CA . GLY A 1 665 ? 58.197 -0.411 31.800 1.00 36.66 665 GLY A CA 1
ATOM 4791 C C . GLY A 1 665 ? 58.532 0.360 30.539 1.00 36.66 665 GLY A C 1
ATOM 4792 O O . GLY A 1 665 ? 58.417 -0.252 29.451 1.00 36.66 665 GLY A O 1
#

Sequence (665 aa):
AGAHDDGHIRILRIAGNGTGQLEMLSSGSQMSLFRMPSGAFTQAYLQNAFSSNSNGVLGLEATLANNLDLGLIGNGTFFLGSVGASRQYSATALGVGAGNIYRLGGGVSSNALNLDSSAAGNLGVLVENGVGTRVLIGSQAGNGAGTVDTNDIHTYTGGTVISRSSLLITRQATTGANGPLGNGGTVDIFGTLQVYNQASLRNLAGTANAYAVNIHPGAVLWLDNDAVNLTDRWDDNTAVNLNGGQLYFRARNDAAVTSTETVGAVNYSRGSSLRVDRRITNGVAQLTVASLNRAGVGSTLGIQPNGNFLGLNAGNDETERLFVTAWNTTLPTLSGTVNRNATPGFANNGILPAYYIDVTNNTFLSYNSTTGFQSVQSTLTPATNQVAYSHIISASPFTAGLNGGTAVVDVSAAAAVTLQDDPFLYALRLNRDINSSFGQFNTITFGGSGDNVGGLISVTNALSINANLKFGSTGANEAFIYTAANITMNGDISASSITKFGGSALIIAKDQTAAARGDGGFSGNWVVNGGTLQFTTLGGAGNGGTITLNSSSASTAAGSTLTLNINPGSPVLAQYSMGRIIGVDNAIINVDTQASDRTVGISDLEIFSTDTTGLSPARLRMVIGRDRSMVNAGTLYLTGTGNSILASPRPAPRTTRSPRATRPG

pLDDT: mean 87.52, std 14.36, range [26.64, 98.5]

Radius of gyration: 27.53 Å; chains: 1; bounding box: 88×54×77 Å

Foldseek 3Di:
DDDDDDDDPPPQPQPPPVLRATAFDQDDQAGDEDEDQDLPDEQVNQLSRHAQQHEGEDAYNEEHAYEHALQSGRVQHYEYEYEPAAYEDAYQAHHHGPPLEHHYYFHQDQHEYEFAYPDPPQETHAEADDAQREYEAFALHPRRAYEYEQRGWYAHANWYEYFFNHEYEYAADADAQIGSTHREEEYHFLFEYAQDHHYAQCHPVLAAGSYHYHAEAAGEYEDECQRHQDEHSHRQADEAEQHNHEYEYEHYPDAQEEREYHHEEYEWAANYEYEWEYNDDHYETEYEYQYYHYPDPNTAYEYEYPAQADFDDPPGNRHYAYAHPCPDPPQAAAAAAWAADDDDWAPHGHFFALSYAHQRQQATWHATNVGGIHGADDDNDDDYPHIHFPEEAQAEEDDPDQADLRGRYEDNHPEEYEYPAAHRHAEYEDAEEYHYDPPDAHEHEHDDDDNRGYEYTYADDAYEYSHEYATHPQQAAEHEYEYCEEYEYNHEYRHQAYHYEYAEEDEQADQQECVRVVHDGDAHAYHYSYHEYEYADLRSQYQAHEYEWTQNHSHLVGTYEYEYAYQPVDLPEAERRYHEYEYEQHYEYEYENVAANHEYEYEEYEFEYQDQPQRHAREYEYEYPYHNYYYHYYHYHYYYRYHYDYHYDDDDPDPPPDPPPPDDD

Secondary structure (DSSP, 8-state):
-PPP--S----------TT-PBP---BTTB--EEEE-STT--HHHHHHHB-TT--SEEEESS-B-S-EEGGGSTTS-PEEEE-SS-EEE--S-EE-BTTTEEEE--SSSS-EEEE---STTSB-S----STT-EEEE--SSTTT--EEEE-SBB---S-EEE-TT-EEEE-SPPBTTBBTTBSS-EEEESSEEEEETT--SB-TTSSSBSSEEEE-TT-EEEEE-SSS--S-SS-TTSPEE-TT-EEEEE--SSTTPEEEEEES-EEE-SEEEEEEE--STT-EEEEEES-EEE-STT-EEEEEESSS-BS--TTSS-EEEEEETT--TTSPPPBSBEEEB--S--SSSSB--TTEEETTTTEEEEEETTTEEEEPBS-SSPPBT-EEESEEE-SSSPPS---SS-BEEEE--SS-EE-SS--EESEEEESS-EEPPTT---EEEE-EETTEE-EEEE-SS-EEE-SEEEESTTS-SEEEEEESS-EEE-S-EE-SEEEEESSSEEEE-S--SHHHHSS----SEEEE-SSEEEESSTTTT-SS--EEEE---SSSS--EEEEEE---SSSS-EE-----EEEESEEEEEEE-SSSS-EEE---EEEEE--SSSSS-EEEEEEE-STT-EEE--PEEEEESS-EEEE-PPPPP------------